Protein AF-0000000076922826 (afdb_homodimer)

Solvent-accessible surface area (backbone atoms only — not comparable to full-atom values): 32435 Å² total; per-residue (Å²): 128,81,78,44,51,52,16,35,28,26,40,30,37,18,19,19,60,53,72,66,39,48,39,47,76,64,34,70,78,73,65,57,42,79,83,70,33,48,30,34,13,20,9,26,31,30,70,44,67,15,84,69,44,77,89,66,54,72,67,40,41,32,34,36,24,58,39,46,47,47,76,72,70,47,75,37,32,72,66,38,28,35,70,62,32,95,56,40,20,39,23,32,60,22,62,42,96,88,65,47,70,27,58,15,35,73,37,63,56,50,71,38,40,49,79,39,50,33,72,47,63,89,89,56,57,49,69,42,49,5,41,35,45,42,41,39,26,26,46,48,35,50,37,58,77,67,60,59,74,38,63,72,39,30,32,33,32,31,31,82,39,48,40,22,52,44,45,45,45,50,34,49,74,35,40,30,46,30,30,40,36,28,81,54,72,85,50,42,62,50,40,38,72,70,55,57,33,74,40,73,41,41,66,75,37,62,71,58,47,58,74,38,46,49,60,23,44,30,31,43,34,44,39,49,62,75,72,79,45,49,75,60,54,49,19,31,22,76,62,11,40,33,38,33,55,34,63,33,54,74,42,54,36,54,39,62,60,25,17,73,32,32,18,33,46,30,21,23,41,60,47,16,54,59,58,40,41,50,47,48,51,48,28,58,76,66,69,57,66,64,60,65,43,81,40,44,58,90,45,44,68,59,50,46,52,27,53,79,66,68,58,61,71,40,29,46,23,28,37,31,58,84,45,66,127,127,83,79,43,51,52,18,33,30,28,41,31,36,17,19,18,61,52,72,67,40,47,39,46,74,65,34,70,77,73,64,56,44,81,80,71,32,48,30,35,14,21,11,26,31,30,70,45,66,16,84,68,44,77,92,62,54,74,64,38,40,32,32,34,24,58,40,47,48,49,74,73,72,48,75,37,33,74,68,37,29,35,73,64,33,94,58,40,20,38,24,32,61,23,62,42,96,87,66,46,70,28,57,16,38,72,40,60,56,50,71,36,41,49,79,41,50,32,73,46,59,88,89,56,56,48,70,43,49,5,43,35,46,41,40,38,24,26,47,48,36,49,37,59,74,67,61,58,73,38,64,72,41,30,32,34,33,30,30,82,40,48,41,21,51,43,45,44,45,53,35,50,72,35,39,29,47,29,31,39,35,30,80,54,73,84,51,43,61,49,40,39,72,70,55,58,32,74,41,74,40,39,66,75,38,64,68,59,47,60,74,38,46,49,61,21,46,31,31,42,34,44,39,51,61,75,72,78,45,49,76,58,54,49,20,32,23,76,61,12,40,35,37,33,54,32,63,33,55,74,41,55,35,53,40,62,62,25,17,71,32,32,19,32,46,29,20,22,42,58,48,17,57,59,57,40,43,51,48,47,49,48,28,55,75,65,68,57,67,66,61,65,43,82,38,44,58,90,47,44,69,60,50,47,52,26,53,76,67,68,58,62,72,42,29,45,24,28,37,31,57,84,45,65,128

pLDDT: mean 96.98, std 2.84, range [69.44, 98.94]

Radius of gyration: 28.39 Å; Cα contacts (8 Å, |Δi|>4): 1646; chains: 2; bounding box: 51×88×61 Å

Organism: Aegilops tauschii subsp. strangulata (NCBI:txid200361)

Foldseek 3Di:
DDAAQQKWKWFWFKFWDDLVCLCQVVVVVVQFDPPWADTFLTKGFTCDHHNNYDPDDGGFIKTAGQFFDAPCPDPCNVVLNRVPGPGTATQASGQDPVGDGHHHSLDGMDMGGVLRIATFDPPDDRLQRRLCRFLVQLLQVVCVVVVVLDAPAEEEEEDDAQNRLNNLQVCVLSNHQYEYEYQDPPCVCCSCVVSNHNYYDHLVDPVRLVVLFQPHQEYEYADQEDDADLSVLRSHHQCHEYEYSYHYPDHDYDVCSCPVRVYYYHYTGGGGSVSSNVSSVVCVVSVPGGDEDEDEPVCVVVVSVCVVVVNGPNIYMYRCVVHVD/DDAAQQKWKWFWFKFWDDLVCLCQVVVVVVQFDPPWADTFLTKGFTDDHHNNHDPDDGGFIKIAGQFQDAPCPDPCNVVLNRVPGPGTATQASGQDPVGDGHHHSSDGMDMGGVLRIATFDPPDDRLQRRLCRFLVQLLQVVCVVVVVLDAPAEEEEEDDAQNRLNNLQVCVLSNHQYEYEAQDPPCVCCSCVVSNHNYYDHLVPPVRLVVLFQPHQEYEYADQEDDADLSVLRSHHQCHEYEYSYHYPDHDYDVCSCPVRVYYYHYTGGGGSVSSNVSSVVCVVSVPGGDEDEDEPVCVVVVSVCVVVVNGPNIYMYRCVVHVD

InterPro domains:
  IPR002328 Alcohol dehydrogenase, zinc-type, conserved site [PS00059] (39-53)
  IPR011032 GroES-like superfamily [SSF50129] (3-153)
  IPR013149 Alcohol dehydrogenase-like, C-terminal [PF00107] (162-283)
  IPR013154 Alcohol dehydrogenase-like, N-terminal [PF08240] (6-122)
  IPR036291 NAD(P)-binding domain superfamily [SSF51735] (125-288)
  IPR047109 Cinnamyl alcohol dehydrogenase-like [PTHR42683] (3-323)
  IPR047109 Cinnamyl alcohol dehydrogenase-like [cd05283] (1-319)

Structure (mmCIF, N/CA/C/O backbone):
data_AF-0000000076922826-model_v1
#
loop_
_entity.id
_entity.type
_entity.pdbx_description
1 polymer 'cinnamyl-alcohol dehydrogenase'
#
loop_
_atom_site.group_PDB
_atom_site.id
_atom_site.type_symbol
_atom_site.label_atom_id
_atom_site.label_alt_id
_atom_site.label_comp_id
_atom_site.label_asym_id
_atom_site.label_entity_id
_atom_site.label_seq_id
_atom_site.pdbx_PDB_ins_code
_atom_site.Cartn_x
_atom_site.Cartn_y
_atom_site.Cartn_z
_atom_site.occupancy
_atom_site.B_iso_or_equiv
_atom_site.auth_seq_id
_atom_site.auth_comp_id
_atom_site.auth_asym_id
_atom_site.auth_atom_id
_atom_s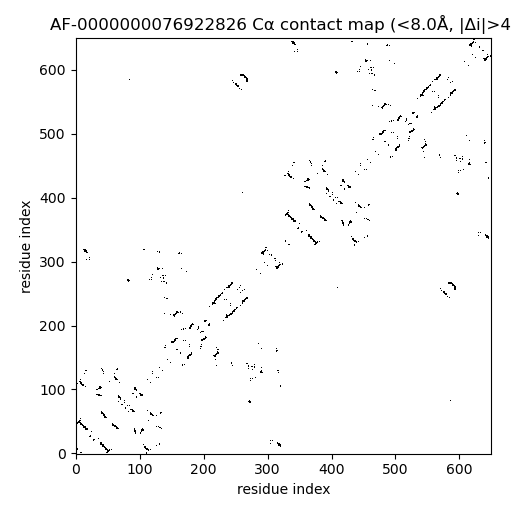ite.pdbx_PDB_model_num
ATOM 1 N N . ARG A 1 1 ? 16.875 34.156 14.578 1 84.62 1 ARG A N 1
ATOM 2 C CA . ARG A 1 1 ? 18.141 34.438 13.914 1 84.62 1 ARG A CA 1
ATOM 3 C C . ARG A 1 1 ? 17.969 35.469 12.82 1 84.62 1 ARG A C 1
ATOM 5 O O . ARG A 1 1 ? 16.844 35.719 12.375 1 84.62 1 ARG A O 1
ATOM 12 N N . THR A 1 2 ? 19.062 36 12.383 1 89.12 2 THR A N 1
ATOM 13 C CA . THR A 1 2 ? 19.031 36.906 11.258 1 89.12 2 THR A CA 1
ATOM 14 C C . THR A 1 2 ? 18.688 36.188 9.961 1 89.12 2 THR A C 1
ATOM 16 O O . THR A 1 2 ? 19.078 35.031 9.773 1 89.12 2 THR A O 1
ATOM 19 N N . VAL A 1 3 ? 18.031 36.844 9.188 1 94.25 3 VAL A N 1
ATOM 20 C CA . VAL A 1 3 ? 17.609 36.312 7.902 1 94.25 3 VAL A CA 1
ATOM 21 C C . VAL A 1 3 ? 18.828 36.125 6.988 1 94.25 3 VAL A C 1
ATOM 23 O O . VAL A 1 3 ? 19.547 37.094 6.727 1 94.25 3 VAL A O 1
ATOM 26 N N . ARG A 1 4 ? 19.062 34.938 6.5 1 95.06 4 ARG A N 1
ATOM 27 C CA . ARG A 1 4 ? 20.109 34.656 5.527 1 95.06 4 ARG A CA 1
ATOM 28 C C . ARG A 1 4 ? 19.609 34.906 4.105 1 95.06 4 ARG A C 1
ATOM 30 O O . ARG A 1 4 ? 18.438 35.219 3.891 1 95.06 4 ARG A O 1
ATOM 37 N N . HIS A 1 5 ? 20.5 34.781 3.129 1 96 5 HIS A N 1
ATOM 38 C CA . HIS A 1 5 ? 20.234 35.156 1.749 1 96 5 HIS A CA 1
ATOM 39 C C . HIS A 1 5 ? 19.125 34.312 1.146 1 96 5 HIS A C 1
ATOM 41 O O . HIS A 1 5 ? 18.453 34.719 0.2 1 96 5 HIS A O 1
ATOM 47 N N . ASP A 1 6 ? 18.844 33.156 1.722 1 97.31 6 ASP A N 1
ATOM 48 C CA . ASP A 1 6 ? 17.859 32.219 1.177 1 97.31 6 ASP A CA 1
ATOM 49 C C . ASP A 1 6 ? 16.734 31.969 2.182 1 97.31 6 ASP A C 1
ATOM 51 O O . ASP A 1 6 ? 16.047 30.953 2.096 1 97.31 6 ASP A O 1
ATOM 55 N N . ASP A 1 7 ? 16.531 32.875 3.137 1 97.94 7 ASP A N 1
ATOM 56 C CA . ASP A 1 7 ? 15.547 32.719 4.203 1 97.94 7 ASP A CA 1
ATOM 57 C C . ASP A 1 7 ? 14.328 33.594 3.963 1 97.94 7 ASP A C 1
ATOM 59 O O . ASP A 1 7 ? 14.398 34.562 3.189 1 97.94 7 ASP A O 1
ATOM 63 N N . VAL A 1 8 ? 13.289 33.25 4.605 1 98.38 8 VAL A N 1
ATOM 64 C CA . VAL A 1 8 ? 12.055 34.031 4.734 1 98.38 8 VAL A CA 1
ATOM 65 C C . VAL A 1 8 ? 11.703 34.188 6.211 1 98.38 8 VAL A C 1
ATOM 67 O O . VAL A 1 8 ? 11.719 33.219 6.973 1 98.38 8 VAL A O 1
ATOM 70 N N . SER A 1 9 ? 11.461 35.344 6.582 1 98.12 9 SER A N 1
ATOM 71 C CA . SER A 1 9 ? 10.969 35.656 7.922 1 98.12 9 SER A CA 1
ATOM 72 C C . SER A 1 9 ? 9.469 35.938 7.906 1 98.12 9 SER A C 1
ATOM 74 O O . SER A 1 9 ? 8.992 36.688 7.055 1 98.12 9 SER A O 1
ATOM 76 N N . LEU A 1 10 ? 8.836 35.344 8.805 1 96.69 10 LEU A N 1
ATOM 77 C CA . LEU A 1 10 ? 7.406 35.656 8.844 1 96.69 10 LEU A CA 1
ATOM 78 C C . LEU A 1 10 ? 6.945 35.906 10.281 1 96.69 10 LEU A C 1
ATOM 80 O O . LEU A 1 10 ? 7.48 35.312 11.219 1 96.69 10 LEU A O 1
ATOM 84 N N . ARG A 1 11 ? 6.016 36.844 10.352 1 98.25 11 ARG A N 1
ATOM 85 C CA . ARG A 1 11 ? 5.203 37.031 11.547 1 98.25 11 ARG A CA 1
ATOM 86 C C . ARG A 1 11 ? 4.105 35.969 11.633 1 98.25 11 ARG A C 1
ATOM 88 O O . ARG A 1 11 ? 3.285 35.844 10.719 1 98.25 11 ARG A O 1
ATOM 95 N N . ILE A 1 12 ? 4.16 35.281 12.719 1 98.62 12 ILE A N 1
ATOM 96 C CA . ILE A 1 12 ? 3.195 34.188 12.875 1 98.62 12 ILE A CA 1
ATOM 97 C C . ILE A 1 12 ? 1.843 34.781 13.297 1 98.62 12 ILE A C 1
ATOM 99 O O . ILE A 1 12 ? 1.756 35.531 14.266 1 98.62 12 ILE A O 1
ATOM 103 N N . THR A 1 13 ? 0.831 34.406 12.539 1 98.56 13 THR A N 1
ATOM 104 C CA . THR A 1 13 ? -0.506 34.875 12.891 1 98.56 13 THR A CA 1
ATOM 105 C C . THR A 1 13 ? -1.313 33.781 13.547 1 98.56 13 THR A C 1
ATOM 107 O O . THR A 1 13 ? -2.117 34.031 14.445 1 98.56 13 THR A O 1
ATOM 110 N N . HIS A 1 14 ? -1.116 32.562 13.086 1 98.81 14 HIS A N 1
ATOM 111 C CA . HIS A 1 14 ? -1.854 31.438 13.602 1 98.81 14 HIS A CA 1
ATOM 112 C C . HIS A 1 14 ? -0.97 30.188 13.672 1 98.81 14 HIS A C 1
ATOM 114 O O . HIS A 1 14 ? -0.029 30.047 12.883 1 98.81 14 HIS A O 1
ATOM 120 N N . CYS A 1 15 ? -1.244 29.281 14.539 1 98.75 15 CYS A N 1
ATOM 121 C CA . CYS A 1 15 ? -0.552 28 14.664 1 98.75 15 CYS A CA 1
ATOM 122 C C . CYS A 1 15 ? -1.514 26.891 15.094 1 98.75 15 CYS A C 1
ATOM 124 O O . CYS A 1 15 ? -2.195 27.031 16.109 1 98.75 15 CYS A O 1
ATOM 126 N N . GLY A 1 16 ? -1.6 25.891 14.305 1 98.5 16 GLY A N 1
ATOM 127 C CA . GLY A 1 16 ? -2.412 24.75 14.703 1 98.5 16 GLY A CA 1
ATOM 128 C C . GLY A 1 16 ? -1.841 23.984 15.883 1 98.5 16 GLY A C 1
ATOM 129 O O . GLY A 1 16 ? -0.669 24.156 16.219 1 98.5 16 GLY A O 1
ATOM 130 N N . VAL A 1 17 ? -2.662 23.219 16.516 1 98.44 17 VAL A N 1
ATOM 131 C CA . VAL A 1 17 ? -2.273 22.375 17.641 1 98.44 17 VAL A CA 1
ATOM 132 C C . VAL A 1 17 ? -2.4 20.891 17.25 1 98.44 17 VAL A C 1
ATOM 134 O O . VAL A 1 17 ? -3.477 20.453 16.844 1 98.44 17 VAL A O 1
ATOM 137 N N . CYS A 1 18 ? -1.329 20.203 17.297 1 96.12 18 CYS A N 1
ATOM 138 C CA . CYS A 1 18 ? -1.257 18.797 16.953 1 96.12 18 CYS A CA 1
ATOM 139 C C . CYS A 1 18 ? -0.919 17.938 18.172 1 96.12 18 CYS A C 1
ATOM 141 O O . CYS A 1 18 ? -0.344 18.438 19.141 1 96.12 18 CYS A O 1
ATOM 143 N N . TYR A 1 19 ? -1.323 16.688 18.141 1 95.06 19 TYR A N 1
ATOM 144 C CA . TYR A 1 19 ? -0.998 15.789 19.25 1 95.06 19 TYR A CA 1
ATOM 145 C C . TYR A 1 19 ? 0.51 15.703 19.453 1 95.06 19 TYR A C 1
ATOM 147 O O . TYR A 1 19 ? 0.978 15.438 20.562 1 95.06 19 TYR A O 1
ATOM 155 N N . ALA A 1 20 ? 1.281 15.945 18.453 1 95.75 20 ALA A N 1
ATOM 156 C CA . ALA A 1 20 ? 2.73 16.047 18.594 1 95.75 20 ALA A CA 1
ATOM 157 C C . ALA A 1 20 ? 3.105 17.094 19.641 1 95.75 20 ALA A C 1
ATOM 159 O O . ALA A 1 20 ? 4.09 16.938 20.359 1 95.75 20 ALA A O 1
ATOM 160 N N . ASP A 1 21 ? 2.371 18.141 19.734 1 97.56 21 ASP A N 1
ATOM 161 C CA . ASP A 1 21 ? 2.615 19.156 20.766 1 97.56 21 ASP A CA 1
ATOM 162 C C . ASP A 1 21 ? 2.453 18.562 22.156 1 97.56 21 ASP A C 1
ATOM 164 O O . ASP A 1 21 ? 3.229 18.875 23.062 1 97.56 21 ASP A O 1
ATOM 168 N N . VAL A 1 22 ? 1.442 17.766 22.312 1 96.69 22 VAL A N 1
ATOM 169 C CA . VAL A 1 22 ? 1.234 17.109 23.594 1 96.69 22 VAL A CA 1
ATOM 170 C C . VAL A 1 22 ? 2.43 16.203 23.906 1 96.69 22 VAL A C 1
ATOM 172 O O . VAL A 1 22 ? 2.982 16.266 25.016 1 96.69 22 VAL A O 1
ATOM 175 N N . ILE A 1 23 ? 2.857 15.438 22.938 1 96.56 23 ILE A N 1
ATOM 176 C CA . ILE A 1 23 ? 3.918 14.453 23.109 1 96.56 23 ILE A CA 1
ATOM 177 C C . ILE A 1 23 ? 5.184 15.133 23.625 1 96.56 23 ILE A C 1
ATOM 179 O O . ILE A 1 23 ? 5.77 14.695 24.625 1 96.56 23 ILE A O 1
ATOM 183 N N . TRP A 1 24 ? 5.555 16.234 23.031 1 97.44 24 TRP A N 1
ATOM 184 C CA . TRP A 1 24 ? 6.863 16.797 23.359 1 97.44 24 TRP A CA 1
ATOM 185 C C . TRP A 1 24 ? 6.75 17.797 24.5 1 97.44 24 TRP A C 1
ATOM 187 O O . TRP A 1 24 ? 7.672 17.953 25.312 1 97.44 24 TRP A O 1
ATOM 197 N N . THR A 1 25 ? 5.578 18.484 24.594 1 97.12 25 THR A N 1
ATOM 198 C CA . THR A 1 25 ? 5.379 19.359 25.734 1 97.12 25 THR A CA 1
ATOM 199 C C . THR A 1 25 ? 5.41 18.562 27.031 1 97.12 25 THR A C 1
ATOM 201 O O . THR A 1 25 ? 5.965 19.016 28.047 1 97.12 25 THR A O 1
ATOM 204 N N . LYS A 1 26 ? 4.898 17.375 26.969 1 95.94 26 LYS A N 1
ATOM 205 C CA . LYS A 1 26 ? 4.832 16.531 28.156 1 95.94 26 LYS A CA 1
ATOM 206 C C . LYS A 1 26 ? 5.973 15.523 28.188 1 95.94 26 LYS A C 1
ATOM 208 O O . LYS A 1 26 ? 5.996 14.625 29.031 1 95.94 26 LYS A O 1
ATOM 213 N N . ASN A 1 27 ? 6.879 15.602 27.281 1 96.81 27 ASN A N 1
ATOM 214 C CA . ASN A 1 27 ? 8.07 14.758 27.156 1 96.81 27 ASN A CA 1
ATOM 215 C C . ASN A 1 27 ? 7.715 13.273 27.234 1 96.81 27 ASN A C 1
ATOM 217 O O . ASN A 1 27 ? 8.328 12.523 28 1 96.81 27 ASN A O 1
ATOM 221 N N . ARG A 1 28 ? 6.699 12.977 26.516 1 93.31 28 ARG A N 1
ATOM 222 C CA . ARG A 1 28 ? 6.184 11.609 26.578 1 93.31 28 ARG A CA 1
ATOM 223 C C . ARG A 1 28 ? 7.195 10.617 26.031 1 93.31 28 ARG A C 1
ATOM 225 O O . ARG A 1 28 ? 7.211 9.445 26.422 1 93.31 28 ARG A O 1
ATOM 232 N N . HIS A 1 29 ? 8.086 11.07 25.188 1 93.56 29 HIS A N 1
ATOM 233 C CA . HIS A 1 29 ? 9.102 10.203 24.594 1 93.56 29 HIS A CA 1
ATOM 234 C C . HIS A 1 29 ? 10.438 10.344 25.312 1 93.56 29 HIS A C 1
ATOM 236 O O . HIS A 1 29 ? 11.414 9.68 24.969 1 93.56 29 HIS A O 1
ATOM 242 N N . ASN A 1 30 ? 10.492 11.18 26.234 1 95.69 30 ASN A N 1
ATOM 243 C CA . ASN A 1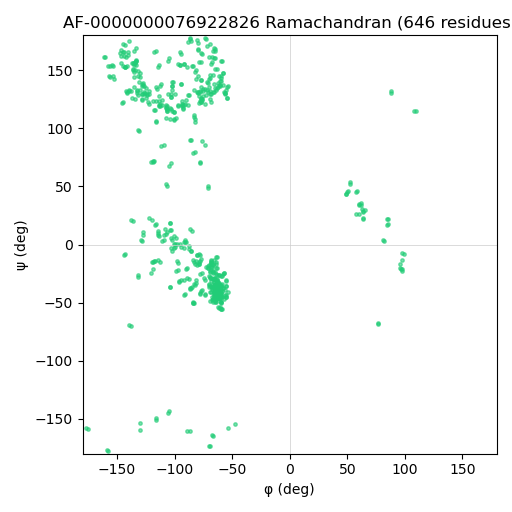 30 ? 11.711 11.461 27 1 95.69 30 ASN A CA 1
ATOM 244 C C . ASN A 1 30 ? 12.82 12 26.094 1 95.69 30 ASN A C 1
ATOM 246 O O . ASN A 1 30 ? 13.992 11.68 26.297 1 95.69 30 ASN A O 1
ATOM 250 N N . ASP A 1 31 ? 12.414 12.781 25.062 1 96.38 31 ASP A N 1
ATOM 251 C CA . ASP A 1 31 ? 13.414 13.312 24.141 1 96.38 31 ASP A CA 1
ATOM 252 C C . ASP A 1 31 ? 13.141 14.781 23.828 1 96.38 31 ASP A C 1
ATOM 254 O O . ASP A 1 31 ? 13.594 15.297 22.797 1 96.38 31 ASP A O 1
ATOM 258 N N . SER A 1 32 ? 12.406 15.383 24.672 1 96.38 32 SER A N 1
ATOM 259 C CA . SER A 1 32 ? 12.172 16.812 24.469 1 96.38 32 SER A CA 1
ATOM 260 C C . SER A 1 32 ? 13.461 17.609 24.594 1 96.38 32 SER A C 1
ATOM 262 O O . SER A 1 32 ? 14.258 17.375 25.516 1 96.38 32 SER A O 1
ATOM 264 N N . VAL A 1 33 ? 13.695 18.453 23.719 1 95.94 33 VAL A N 1
ATOM 265 C CA . VAL A 1 33 ? 14.867 19.312 23.688 1 95.94 33 VAL A CA 1
ATOM 266 C C . VAL A 1 33 ? 14.5 20.703 24.219 1 95.94 33 VAL A C 1
ATOM 268 O O . VAL A 1 33 ? 13.75 21.438 23.594 1 95.94 33 VAL A O 1
ATOM 271 N N . TYR A 1 34 ? 15.102 21.016 25.344 1 92.88 34 TYR A N 1
ATOM 272 C CA . TYR A 1 34 ? 14.758 22.266 26 1 92.88 34 TYR A CA 1
ATOM 273 C C . TYR A 1 34 ? 15.734 23.375 25.609 1 92.88 34 TYR A C 1
ATOM 275 O O . TYR A 1 34 ? 16.922 23.109 25.391 1 92.88 34 TYR A O 1
ATOM 283 N N . PRO A 1 35 ? 15.281 24.688 25.688 1 93.88 35 PRO A N 1
ATOM 284 C CA . PRO A 1 35 ? 13.898 25.141 25.859 1 93.88 35 PRO A CA 1
ATOM 285 C C . PRO A 1 35 ? 12.992 24.719 24.703 1 93.88 35 PRO A C 1
ATOM 287 O O . PRO A 1 35 ? 13.406 24.734 23.547 1 93.88 35 PRO A O 1
ATOM 290 N N . LEU A 1 36 ? 11.844 24.328 25.047 1 96.94 36 LEU A N 1
ATOM 291 C CA . LEU A 1 36 ? 10.914 23.781 24.078 1 96.94 36 LEU A CA 1
ATOM 292 C C . LEU A 1 36 ? 9.781 24.766 23.797 1 96.94 36 LEU A C 1
ATOM 294 O O . LEU A 1 36 ? 9.102 25.219 24.719 1 96.94 36 LEU A O 1
ATOM 298 N N . VAL A 1 37 ? 9.625 25.188 22.547 1 97.5 37 VAL A N 1
ATOM 299 C CA . VAL A 1 37 ? 8.5 25.969 22.047 1 97.5 37 VAL A CA 1
ATOM 300 C C . VAL A 1 37 ? 7.738 25.156 21 1 97.5 37 VAL A C 1
ATOM 302 O O . VAL A 1 37 ? 8.203 25.016 19.859 1 97.5 37 VAL A O 1
ATOM 305 N N . PRO A 1 38 ? 6.605 24.625 21.281 1 97.88 38 PRO A N 1
ATOM 306 C CA . PRO A 1 38 ? 5.883 23.734 20.375 1 97.88 38 PRO A CA 1
ATOM 307 C C . PRO A 1 38 ? 5.273 24.453 19.188 1 97.88 38 PRO A C 1
ATOM 309 O O . PRO A 1 38 ? 5.328 25.688 19.109 1 97.88 38 PRO A O 1
ATOM 312 N N . GLY A 1 39 ? 4.684 23.656 18.328 1 98.44 39 GLY A N 1
ATOM 313 C CA . GLY A 1 39 ? 3.922 24.172 17.203 1 98.44 39 GLY A CA 1
ATOM 314 C C . GLY A 1 39 ? 4.602 23.938 15.867 1 98.44 39 GLY A C 1
ATOM 315 O O . GLY A 1 39 ? 5.68 24.484 15.617 1 98.44 39 GLY A O 1
ATOM 316 N N . HIS A 1 40 ? 3.994 23.141 15.031 1 98.69 40 HIS A N 1
ATOM 317 C CA . HIS A 1 40 ? 4.582 22.906 13.711 1 98.69 40 HIS A CA 1
ATOM 318 C C . HIS A 1 40 ? 3.568 23.156 12.602 1 98.69 40 HIS A C 1
ATOM 320 O O . HIS A 1 40 ? 3.797 22.781 11.453 1 98.69 40 HIS A O 1
ATOM 326 N N . GLU A 1 41 ? 2.406 23.688 12.906 1 98.81 41 GLU A N 1
ATOM 327 C CA . GLU A 1 41 ? 1.376 24.125 11.969 1 98.81 41 GLU A CA 1
ATOM 328 C C . GLU A 1 41 ? 1.276 25.641 11.938 1 98.81 41 GLU A C 1
ATOM 330 O O . GLU A 1 41 ? 0.402 26.234 12.578 1 98.81 41 GLU A O 1
ATOM 335 N N . ILE A 1 42 ? 2.09 26.25 11.148 1 98.81 42 ILE A N 1
ATOM 336 C CA . ILE A 1 42 ? 2.285 27.703 11.266 1 98.81 42 ILE A CA 1
ATOM 337 C C . ILE A 1 42 ? 1.724 28.391 10.023 1 98.81 42 ILE A C 1
ATOM 339 O O . ILE A 1 42 ? 1.914 27.922 8.898 1 98.81 42 ILE A O 1
ATOM 343 N N . ALA A 1 43 ? 1.024 29.453 10.195 1 98.88 43 ALA A N 1
ATOM 344 C CA . ALA A 1 43 ? 0.628 30.391 9.148 1 98.88 43 ALA A CA 1
ATOM 345 C C . ALA A 1 43 ? 0.961 31.828 9.555 1 98.88 43 ALA A C 1
ATOM 347 O O . ALA A 1 43 ? 0.915 32.188 10.734 1 98.88 43 ALA A O 1
ATOM 348 N N . GLY A 1 44 ? 1.277 32.594 8.57 1 98.62 44 GLY A N 1
ATOM 349 C CA . GLY A 1 44 ? 1.629 33.969 8.883 1 98.62 44 GLY A CA 1
ATOM 350 C C . GLY A 1 44 ? 1.863 34.812 7.645 1 98.62 44 GLY A C 1
ATOM 351 O O . GLY A 1 44 ? 1.366 34.5 6.562 1 98.62 44 GLY A O 1
ATOM 352 N N . VAL A 1 45 ? 2.582 35.844 7.957 1 98.44 45 VAL A N 1
ATOM 353 C CA . VAL A 1 45 ? 2.811 36.875 6.93 1 98.44 45 VAL A CA 1
ATOM 354 C C . VAL A 1 45 ? 4.305 37.156 6.816 1 98.44 45 VAL A C 1
ATOM 356 O O . VAL A 1 45 ? 4.984 37.344 7.828 1 98.44 45 VAL A O 1
ATOM 359 N N . VAL A 1 46 ? 4.746 37.25 5.586 1 98.75 46 VAL A N 1
ATOM 360 C CA . VAL A 1 46 ? 6.164 37.5 5.344 1 98.75 46 VAL A CA 1
ATOM 361 C C . VAL A 1 46 ? 6.523 38.938 5.77 1 98.75 46 VAL A C 1
ATOM 363 O O . VAL A 1 46 ? 5.832 39.875 5.406 1 98.75 46 VAL A O 1
ATOM 366 N N . THR A 1 47 ? 7.629 39.031 6.449 1 98.38 47 THR A N 1
ATOM 367 C CA . THR A 1 47 ? 8.062 40.344 6.906 1 98.38 47 THR A CA 1
ATOM 368 C C . THR A 1 47 ? 9.438 40.688 6.34 1 98.38 47 THR A C 1
ATOM 370 O O . THR A 1 47 ? 9.82 41.875 6.301 1 98.38 47 THR A O 1
ATOM 373 N N . GLU A 1 48 ? 10.18 39.688 6.012 1 98.38 48 GLU A N 1
ATOM 374 C CA . GLU A 1 48 ? 11.5 39.906 5.426 1 98.38 48 GLU A CA 1
ATOM 375 C C . GLU A 1 48 ? 11.898 38.719 4.551 1 98.38 48 GLU A C 1
ATOM 377 O O . GLU A 1 48 ? 11.555 37.562 4.855 1 98.38 48 GLU A O 1
ATOM 382 N N . VAL A 1 49 ? 12.602 39.031 3.49 1 98.06 49 VAL A N 1
ATOM 383 C CA . VAL A 1 49 ? 13.094 37.969 2.621 1 98.06 49 VAL A CA 1
ATOM 384 C C . VAL A 1 49 ? 14.578 38.156 2.35 1 98.06 49 VAL A C 1
ATOM 386 O O . VAL A 1 49 ? 15.055 39.312 2.232 1 98.06 49 VAL A O 1
ATOM 389 N N . GLY A 1 50 ? 15.242 37.062 2.27 1 97.44 50 GLY A N 1
ATOM 390 C CA . GLY A 1 50 ? 16.656 37.094 1.91 1 97.44 50 GLY A CA 1
ATOM 391 C C . GLY A 1 50 ? 16.891 37.594 0.494 1 97.44 50 GLY A C 1
ATOM 392 O O . GLY A 1 50 ? 15.977 37.562 -0.341 1 97.44 50 GLY A O 1
ATOM 393 N N . SER A 1 51 ? 18.125 37.906 0.218 1 97.06 51 SER A N 1
ATOM 394 C CA . SER A 1 51 ? 18.484 38.594 -1.028 1 97.06 51 SER A CA 1
ATOM 395 C C . SER A 1 51 ? 18.328 37.656 -2.223 1 97.06 51 SER A C 1
ATOM 397 O O . SER A 1 51 ? 18.109 38.094 -3.346 1 97.06 51 SER A O 1
ATOM 399 N N . ASP A 1 52 ? 18.328 36.344 -1.963 1 97.62 52 ASP A N 1
ATOM 400 C CA . ASP A 1 52 ? 18.312 35.406 -3.076 1 97.62 52 ASP A CA 1
ATOM 401 C C . ASP A 1 52 ? 16.906 34.844 -3.27 1 97.62 52 ASP A C 1
ATOM 403 O O . ASP A 1 52 ? 16.672 34.062 -4.207 1 97.62 52 ASP A O 1
ATOM 407 N N . VAL A 1 53 ? 16.062 35.219 -2.363 1 97.56 53 VAL A N 1
ATOM 408 C CA . VAL A 1 53 ? 14.711 34.688 -2.396 1 97.56 53 VAL A CA 1
ATOM 409 C C . VAL A 1 53 ? 13.898 35.406 -3.475 1 97.56 53 VAL A C 1
ATOM 411 O O . VAL A 1 53 ? 13.82 36.625 -3.486 1 97.56 53 VAL A O 1
ATOM 414 N N . LYS A 1 54 ? 13.32 34.688 -4.422 1 92.19 54 LYS A N 1
ATOM 415 C CA . LYS A 1 54 ? 12.562 35.312 -5.5 1 92.19 54 LYS A CA 1
ATOM 416 C C . LYS A 1 54 ? 11.086 34.938 -5.426 1 92.19 54 LYS A C 1
ATOM 418 O O . LYS A 1 54 ? 10.227 35.625 -5.973 1 92.19 54 LYS A O 1
ATOM 423 N N . GLY A 1 55 ? 10.711 34.031 -4.715 1 95.44 55 GLY A N 1
ATOM 424 C CA . GLY A 1 55 ? 9.352 33.531 -4.758 1 95.44 55 GLY A CA 1
ATOM 425 C C . GLY A 1 55 ? 8.461 34.094 -3.682 1 95.44 55 GLY A C 1
ATOM 426 O O . GLY A 1 55 ? 7.258 33.812 -3.635 1 95.44 55 GLY A O 1
ATOM 427 N N . PHE A 1 56 ? 9.008 34.969 -2.834 1 98.25 56 PHE A N 1
ATOM 428 C CA . PHE A 1 56 ? 8.266 35.562 -1.725 1 98.25 56 PHE A CA 1
ATOM 429 C C . PHE A 1 56 ? 8.508 37.062 -1.653 1 98.25 56 PHE A C 1
ATOM 431 O O . PHE A 1 56 ? 9.57 37.531 -2.053 1 98.25 56 PHE A O 1
ATOM 438 N N . LYS A 1 57 ? 7.531 37.75 -1.18 1 97.5 57 LYS A N 1
ATOM 439 C CA . LYS A 1 57 ? 7.668 39.188 -0.897 1 97.5 57 LYS A CA 1
ATOM 440 C C . LYS A 1 57 ? 6.945 39.562 0.393 1 97.5 57 LYS A C 1
ATOM 442 O O . LYS A 1 57 ? 6.117 38.781 0.895 1 97.5 57 LYS A O 1
ATOM 447 N N . LEU A 1 58 ? 7.266 40.656 0.792 1 97.62 58 LEU A N 1
ATOM 448 C CA . LEU A 1 58 ? 6.633 41.188 1.997 1 97.62 58 LEU A CA 1
ATOM 449 C C . LEU A 1 58 ? 5.113 41.188 1.854 1 97.62 58 LEU A C 1
ATOM 451 O O . LEU A 1 58 ? 4.586 41.594 0.81 1 97.62 58 LEU A O 1
ATOM 455 N N . GLY A 1 59 ? 4.5 40.688 2.906 1 98.12 59 GLY A N 1
ATOM 456 C CA . GLY A 1 59 ? 3.047 40.719 2.916 1 98.12 59 GLY A CA 1
ATOM 457 C C . GLY A 1 59 ? 2.426 39.406 2.43 1 98.12 59 GLY A C 1
ATOM 458 O O . GLY A 1 59 ? 1.234 39.188 2.639 1 98.12 59 GLY A O 1
ATOM 459 N N . ASP A 1 60 ? 3.207 38.656 1.802 1 98.5 60 ASP A N 1
ATOM 460 C CA . ASP A 1 60 ? 2.693 37.375 1.353 1 98.5 60 ASP A CA 1
ATOM 461 C C . ASP A 1 60 ? 2.172 36.531 2.527 1 98.5 60 ASP A C 1
ATOM 463 O O . ASP A 1 60 ? 2.785 36.531 3.598 1 98.5 60 ASP A O 1
ATOM 467 N N . HIS A 1 61 ? 1.021 35.875 2.357 1 98.81 61 HIS A N 1
ATOM 468 C CA . HIS A 1 61 ? 0.547 34.875 3.293 1 98.81 61 HIS A CA 1
ATOM 469 C C . HIS A 1 61 ? 1.25 33.531 3.066 1 98.81 61 HIS A C 1
ATOM 471 O O . HIS A 1 61 ? 1.339 33.062 1.932 1 98.81 61 HIS A O 1
ATOM 477 N N . VAL A 1 62 ? 1.771 32.938 4.113 1 98.81 62 VAL A N 1
ATOM 478 C CA . VAL A 1 62 ? 2.572 31.734 3.957 1 98.81 62 VAL A CA 1
ATOM 479 C C . VAL A 1 62 ? 2.32 30.797 5.129 1 98.81 62 VAL A C 1
ATOM 481 O O . VAL A 1 62 ? 1.714 31.188 6.129 1 98.81 62 VAL A O 1
ATOM 484 N N . ALA A 1 63 ? 2.746 29.609 4.957 1 98.88 63 ALA A N 1
ATOM 485 C CA . ALA A 1 63 ? 2.68 28.594 6.004 1 98.88 63 ALA A CA 1
ATOM 486 C C . ALA A 1 63 ? 4.004 27.844 6.129 1 98.88 63 ALA A C 1
ATOM 488 O O . ALA A 1 63 ? 4.805 27.828 5.191 1 98.88 63 ALA A O 1
ATOM 489 N N . VAL A 1 64 ? 4.293 27.312 7.242 1 98.81 64 VAL A N 1
ATOM 490 C CA . VAL A 1 64 ? 5.449 26.484 7.562 1 98.81 64 VAL A CA 1
ATOM 491 C C . VAL A 1 64 ? 4.992 25.203 8.273 1 98.81 64 VAL A C 1
ATOM 493 O O . VAL A 1 64 ? 4.211 25.266 9.227 1 98.81 64 VAL A O 1
ATOM 496 N N . GLY A 1 65 ? 5.504 24.094 7.824 1 98.56 65 GLY A N 1
ATOM 497 C CA . GLY A 1 65 ? 4.977 22.812 8.266 1 98.56 65 GLY A CA 1
ATOM 498 C C . GLY A 1 65 ? 5.875 22.109 9.258 1 98.56 65 GLY A C 1
ATOM 499 O O . GLY A 1 65 ? 6.469 22.734 10.133 1 98.56 65 GLY A O 1
ATOM 500 N N . THR A 1 66 ? 5.988 20.828 9.203 1 98.06 66 THR A N 1
ATOM 501 C CA . THR A 1 66 ? 6.477 19.922 10.25 1 98.06 66 THR A CA 1
ATOM 502 C C . THR A 1 66 ? 8 19.906 10.281 1 98.06 66 THR A C 1
ATOM 504 O O . THR A 1 66 ? 8.602 19.453 11.25 1 98.06 66 THR A O 1
ATOM 507 N N . TYR A 1 67 ? 8.656 20.375 9.195 1 98.44 67 TYR A N 1
ATOM 508 C CA . TYR A 1 67 ? 10.117 20.438 9.141 1 98.44 67 TYR A CA 1
ATOM 509 C C . TYR A 1 67 ? 10.578 21.703 8.43 1 98.44 67 TYR A C 1
ATOM 511 O O . TYR A 1 67 ? 9.867 22.25 7.578 1 98.44 67 TYR A O 1
ATOM 519 N N . VAL A 1 68 ? 11.797 22.141 8.781 1 98.38 68 VAL A N 1
ATOM 520 C CA . VAL A 1 68 ? 12.227 23.453 8.312 1 98.38 68 VAL A CA 1
ATOM 521 C C . VAL A 1 68 ? 13.602 23.344 7.664 1 98.38 68 VAL A C 1
ATOM 523 O O . VAL A 1 68 ? 14.211 24.359 7.305 1 98.38 68 VAL A O 1
ATOM 526 N N . ASN A 1 69 ? 14.109 22.141 7.562 1 98.12 69 ASN A N 1
ATOM 527 C CA . ASN A 1 69 ? 15.398 21.922 6.918 1 98.12 69 ASN A CA 1
ATOM 528 C C . ASN A 1 69 ? 15.578 20.453 6.512 1 98.12 69 ASN A C 1
ATOM 530 O O . ASN A 1 69 ? 14.836 19.594 6.961 1 98.12 69 ASN A O 1
ATOM 534 N N . SER A 1 70 ? 16.469 20.203 5.637 1 98.12 70 SER A N 1
ATOM 535 C CA . SER A 1 70 ? 16.953 18.906 5.176 1 98.12 70 SER A CA 1
ATOM 536 C C . SER A 1 70 ? 18.328 19.016 4.551 1 98.12 70 SER A C 1
ATOM 538 O O . SER A 1 70 ? 18.906 20.109 4.492 1 98.12 70 SER A O 1
ATOM 540 N N . CYS A 1 71 ? 18.938 17.953 4.027 1 97.69 71 CYS A N 1
ATOM 541 C CA . CYS A 1 71 ? 20.266 18.047 3.432 1 97.69 71 CYS A CA 1
ATOM 542 C C . CYS A 1 71 ? 20.188 18.703 2.055 1 97.69 71 CYS A C 1
ATOM 544 O O . CYS A 1 71 ? 21.188 19.234 1.564 1 97.69 71 CYS A O 1
ATOM 546 N N . ARG A 1 72 ? 19.016 18.625 1.41 1 97.69 72 ARG A N 1
ATOM 547 C CA . ARG A 1 72 ? 18.688 19.219 0.118 1 97.69 72 ARG A CA 1
ATOM 548 C C . ARG A 1 72 ? 19.641 18.719 -0.967 1 97.69 72 ARG A C 1
ATOM 550 O O . ARG A 1 72 ? 19.859 19.406 -1.968 1 97.69 72 ARG A O 1
ATOM 557 N N . ASP A 1 73 ? 20.234 17.469 -0.765 1 97.19 73 ASP A N 1
ATOM 558 C CA . ASP A 1 73 ? 21.203 16.969 -1.728 1 97.19 73 ASP A CA 1
ATOM 559 C C . ASP A 1 73 ? 21.078 15.469 -1.918 1 97.19 73 ASP A C 1
ATOM 561 O O . ASP A 1 73 ? 21.672 14.891 -2.826 1 97.19 73 ASP A O 1
ATOM 565 N N . CYS A 1 74 ? 20.266 14.883 -1.094 1 97.06 74 CYS A N 1
ATOM 566 C CA . CYS A 1 74 ? 20.078 13.438 -1.224 1 97.06 74 CYS A CA 1
ATOM 567 C C . CYS A 1 74 ? 18.984 13.117 -2.232 1 97.06 74 CYS A C 1
ATOM 569 O O . CYS A 1 74 ? 18.328 14.023 -2.754 1 97.06 74 CYS A O 1
ATOM 571 N N . ASP A 1 75 ? 18.734 11.805 -2.518 1 96.12 75 ASP A N 1
ATOM 572 C CA . ASP A 1 75 ? 17.75 11.367 -3.492 1 96.12 75 ASP A CA 1
ATOM 573 C C . ASP A 1 75 ? 16.344 11.82 -3.094 1 96.12 75 ASP A C 1
ATOM 575 O O . ASP A 1 75 ? 15.562 12.25 -3.943 1 96.12 75 ASP A O 1
ATOM 579 N N . ASN A 1 76 ? 16.031 11.781 -1.853 1 97.5 76 ASN A N 1
ATOM 580 C CA . ASN A 1 76 ? 14.719 12.203 -1.377 1 97.5 76 ASN A CA 1
ATOM 581 C C . ASN A 1 76 ? 14.516 13.703 -1.569 1 97.5 76 ASN A C 1
ATOM 583 O O . ASN A 1 76 ? 13.484 14.133 -2.1 1 97.5 76 ASN A O 1
ATOM 587 N N . CYS A 1 77 ? 15.445 14.508 -1.216 1 98.12 77 CYS A N 1
ATOM 588 C CA . CYS A 1 77 ? 15.328 15.953 -1.346 1 98.12 77 CYS A CA 1
ATOM 589 C C . CYS A 1 77 ? 15.234 16.359 -2.811 1 98.12 77 CYS A C 1
ATOM 591 O O . CYS A 1 77 ? 14.453 17.25 -3.158 1 98.12 77 CYS A O 1
ATOM 593 N N . ASN A 1 78 ? 16.047 15.648 -3.604 1 97.88 78 ASN A N 1
ATOM 594 C CA . ASN A 1 78 ? 16.031 15.969 -5.027 1 97.88 78 ASN A CA 1
ATOM 595 C C . ASN A 1 78 ? 14.711 15.57 -5.68 1 97.88 78 ASN A C 1
ATOM 597 O O . ASN A 1 78 ? 14.367 16.062 -6.754 1 97.88 78 ASN A O 1
ATOM 601 N N . SER A 1 79 ? 13.961 14.719 -5.016 1 97.12 79 SER A N 1
ATOM 602 C CA . SER A 1 79 ? 12.656 14.289 -5.508 1 97.12 79 SER A CA 1
ATOM 603 C C . SER A 1 79 ? 11.523 14.984 -4.75 1 97.12 79 SER A C 1
ATOM 605 O O . SER A 1 79 ? 10.367 14.555 -4.82 1 97.12 79 SER A O 1
ATOM 607 N N . PHE A 1 80 ? 11.852 16.047 -3.947 1 98 80 PHE A N 1
ATOM 608 C CA . PHE A 1 80 ? 10.922 16.859 -3.182 1 98 80 PHE A CA 1
ATOM 609 C C . PHE A 1 80 ? 10.219 16.031 -2.115 1 98 80 PHE A C 1
ATOM 611 O O . PHE A 1 80 ? 9.047 16.266 -1.812 1 98 80 PHE A O 1
ATOM 618 N N . LEU A 1 81 ? 10.922 14.984 -1.648 1 97.94 81 LEU A N 1
ATOM 619 C CA . LEU A 1 81 ? 10.492 14.156 -0.526 1 97.94 81 LEU A CA 1
ATOM 620 C C . LEU A 1 81 ? 11.344 14.438 0.709 1 97.94 81 LEU A C 1
ATOM 622 O O . LEU A 1 81 ? 11.859 13.5 1.333 1 97.94 81 LEU A O 1
ATOM 626 N N . GLU A 1 82 ? 11.461 15.719 1.093 1 98.5 82 GLU A N 1
ATOM 627 C CA . GLU A 1 82 ? 12.32 16.125 2.205 1 98.5 82 GLU A CA 1
ATOM 628 C C . GLU A 1 82 ? 11.844 15.5 3.518 1 98.5 82 GLU A C 1
ATOM 630 O O . GLU A 1 82 ? 12.641 15.289 4.438 1 98.5 82 GLU A O 1
ATOM 635 N N . ASN A 1 83 ? 10.539 15.219 3.514 1 98.19 83 ASN A N 1
ATOM 636 C CA . ASN A 1 83 ? 9.992 14.602 4.723 1 98.19 83 ASN A CA 1
ATOM 637 C C . ASN A 1 83 ? 10.594 13.219 4.969 1 98.19 83 ASN A C 1
ATOM 639 O O . ASN A 1 83 ? 10.461 12.672 6.062 1 98.19 83 ASN A O 1
ATOM 643 N N . HIS A 1 84 ? 11.273 12.719 4.051 1 98.25 84 HIS A N 1
ATOM 644 C CA . HIS A 1 84 ? 11.93 11.422 4.207 1 98.25 84 HIS A CA 1
ATOM 645 C C . HIS A 1 84 ? 13.445 11.562 4.176 1 98.25 84 HIS A C 1
ATOM 647 O O . HIS A 1 84 ? 14.164 10.562 4.055 1 98.25 84 HIS A O 1
ATOM 653 N N . CYS A 1 85 ? 13.992 12.766 4.223 1 97.88 85 CYS A N 1
ATOM 654 C CA . CYS A 1 85 ? 15.422 12.992 4.352 1 97.88 85 CYS A CA 1
ATOM 655 C C . CYS A 1 85 ? 15.922 12.578 5.73 1 97.88 85 CYS A C 1
ATOM 657 O O . CYS A 1 85 ? 15.312 12.93 6.746 1 97.88 85 CYS A O 1
ATOM 659 N N . SER A 1 86 ? 17.016 11.82 5.777 1 95.56 86 SER A N 1
ATOM 660 C CA . SER A 1 86 ? 17.578 11.367 7.043 1 95.56 86 SER A CA 1
ATOM 661 C C . SER A 1 86 ? 18.094 12.547 7.867 1 95.56 86 SER A C 1
ATOM 663 O O . SER A 1 86 ? 18.328 12.406 9.07 1 95.56 86 SER A O 1
ATOM 665 N N . LYS A 1 87 ? 18.203 13.672 7.223 1 97.31 87 LYS A N 1
ATOM 666 C CA . LYS A 1 87 ? 18.766 14.828 7.914 1 97.31 87 LYS A CA 1
ATOM 667 C C . LYS A 1 87 ? 17.75 15.961 8.023 1 97.31 87 LYS A C 1
ATOM 669 O O . LYS A 1 87 ? 18.125 17.125 8.172 1 97.31 87 LYS A O 1
ATOM 674 N N . PHE A 1 88 ? 16.516 15.609 7.816 1 97.69 88 PHE A N 1
ATOM 675 C CA . PHE A 1 88 ? 15.57 16.719 7.93 1 97.69 88 PHE A CA 1
ATOM 676 C C . PHE A 1 88 ? 15.492 17.219 9.367 1 97.69 88 PHE A C 1
ATOM 678 O O . PHE A 1 88 ? 15.883 16.5 10.297 1 97.69 88 PHE A O 1
ATOM 685 N N . VAL A 1 89 ? 15.07 18.469 9.578 1 98.06 89 VAL A N 1
ATOM 686 C CA . VAL A 1 89 ? 15 19.125 10.875 1 98.06 89 VAL A CA 1
ATOM 687 C C . VAL A 1 89 ? 13.555 19.5 11.188 1 98.06 89 VAL A C 1
ATOM 689 O O . VAL A 1 89 ? 12.914 20.219 10.422 1 98.06 89 VAL A O 1
ATOM 692 N N . PHE A 1 90 ? 13.062 19.047 12.273 1 98 90 PHE A N 1
ATOM 693 C CA . PHE A 1 90 ? 11.703 19.344 12.703 1 98 90 PHE A CA 1
ATOM 694 C C . PHE A 1 90 ? 11.547 20.828 12.992 1 98 90 PHE A C 1
ATOM 696 O O . PHE A 1 90 ? 12.508 21.5 13.375 1 98 90 PHE A O 1
ATOM 703 N N . THR A 1 91 ? 10.367 21.312 12.82 1 98.44 91 THR A N 1
ATOM 704 C CA . THR A 1 91 ? 10.023 22.703 13.078 1 98.44 91 THR A CA 1
ATOM 705 C C . THR A 1 91 ? 10.227 23.047 14.555 1 98.44 91 THR A C 1
ATOM 707 O O . THR A 1 91 ? 10.578 24.172 14.898 1 98.44 91 THR A O 1
ATOM 710 N N . PHE A 1 92 ? 10 22.094 15.398 1 97.88 92 PHE A N 1
ATOM 711 C CA . PHE A 1 92 ? 10.328 22.25 16.812 1 97.88 92 PHE A CA 1
ATOM 712 C C . PHE A 1 92 ? 10.859 20.938 17.391 1 97.88 92 PHE A C 1
ATOM 714 O O . PHE A 1 92 ? 10.711 19.875 16.781 1 97.88 92 PHE A O 1
ATOM 721 N N . ASN A 1 93 ? 11.539 21.078 18.547 1 97.56 93 ASN A N 1
ATOM 722 C CA . ASN A 1 93 ? 12.156 19.938 19.219 1 97.56 93 ASN A CA 1
ATOM 723 C C . ASN A 1 93 ? 13.25 19.312 18.359 1 97.56 93 ASN A C 1
ATOM 725 O O . ASN A 1 93 ? 13.492 18.109 18.453 1 97.56 93 ASN A O 1
ATOM 729 N N . GLY A 1 94 ? 13.766 20.109 17.438 1 96.12 94 GLY A N 1
ATOM 730 C CA . GLY A 1 94 ? 14.898 19.688 16.625 1 96.12 94 GLY A CA 1
ATOM 731 C C . GLY A 1 94 ? 16.141 20.531 16.844 1 96.12 94 GLY A C 1
ATOM 732 O O . GLY A 1 94 ? 16.094 21.562 17.531 1 96.12 94 GLY A O 1
ATOM 733 N N . VAL A 1 95 ? 17.25 20.031 16.344 1 95.31 95 VAL A N 1
ATOM 734 C CA . VAL A 1 95 ? 18.5 20.797 16.297 1 95.31 95 VAL A CA 1
ATOM 735 C C . VAL A 1 95 ? 18.859 21.094 14.844 1 95.31 95 VAL A C 1
ATOM 737 O O . VAL A 1 95 ? 19.062 20.172 14.047 1 95.31 95 VAL A O 1
ATOM 740 N N . ASP A 1 96 ? 18.922 22.328 14.523 1 95.25 96 ASP A N 1
ATOM 741 C CA . ASP A 1 96 ? 19.172 22.734 13.141 1 95.25 96 ASP A CA 1
ATOM 742 C C . ASP A 1 96 ? 20.672 22.625 12.805 1 95.25 96 ASP A C 1
ATOM 744 O O . ASP A 1 96 ? 21.484 22.312 13.68 1 95.25 96 ASP A O 1
ATOM 748 N N . THR A 1 97 ? 20.984 22.828 11.594 1 91.75 97 THR A N 1
ATOM 749 C CA . THR A 1 97 ? 22.344 22.641 11.094 1 91.75 97 THR A CA 1
ATOM 750 C C . THR A 1 97 ? 23.297 23.625 11.758 1 91.75 97 THR A C 1
ATOM 752 O O . THR A 1 97 ? 24.5 23.375 11.82 1 91.75 97 THR A O 1
ATOM 755 N N . ASP A 1 98 ? 22.828 24.766 12.227 1 91.75 98 ASP A N 1
ATOM 756 C CA . ASP A 1 98 ? 23.688 25.75 12.883 1 91.75 98 ASP A CA 1
ATOM 757 C C . ASP A 1 98 ? 23.812 25.453 14.375 1 91.75 98 ASP A C 1
ATOM 759 O O . ASP A 1 98 ? 24.406 26.234 15.117 1 91.75 98 ASP A O 1
ATOM 763 N N . GLY A 1 99 ? 23.125 24.391 14.852 1 93.06 99 GLY A N 1
ATOM 764 C CA . GLY A 1 99 ? 23.281 23.938 16.234 1 93.06 99 GLY A CA 1
ATOM 765 C C . GLY A 1 99 ? 22.203 24.469 17.156 1 93.06 99 GLY A C 1
ATOM 766 O O . GLY A 1 99 ? 22.141 24.094 18.328 1 93.06 99 GLY A O 1
ATOM 767 N N . THR A 1 100 ? 21.422 25.328 16.672 1 93.69 100 THR A N 1
ATOM 768 C CA . THR A 1 100 ? 20.391 25.906 17.531 1 93.69 100 THR A CA 1
ATOM 769 C C . THR A 1 100 ? 19.188 24.984 17.609 1 93.69 100 THR A C 1
ATOM 771 O O . THR A 1 100 ? 18.906 24.234 16.672 1 93.69 100 THR A O 1
ATOM 774 N N . VAL A 1 101 ? 18.547 25 18.703 1 95.75 101 VAL A N 1
ATOM 775 C CA . VAL A 1 101 ? 17.281 24.281 18.891 1 95.75 101 VAL A CA 1
ATOM 776 C C . VAL A 1 101 ? 16.156 24.984 18.141 1 95.75 101 VAL A C 1
ATOM 778 O O . VAL A 1 101 ? 15.992 26.203 18.266 1 95.75 101 VAL A O 1
ATOM 781 N N . THR A 1 102 ? 15.469 24.234 17.375 1 96.12 102 THR A N 1
ATOM 782 C CA . THR A 1 102 ? 14.336 24.812 16.656 1 96.12 102 THR A CA 1
ATOM 783 C C . THR A 1 102 ? 13.188 25.109 17.625 1 96.12 102 THR A C 1
ATOM 785 O O . THR A 1 102 ? 12.93 24.328 18.547 1 96.12 102 THR A O 1
ATOM 788 N N . LYS A 1 103 ? 12.555 26.203 17.422 1 96.25 103 LYS A N 1
ATOM 789 C CA . LYS A 1 103 ? 11.414 26.672 18.203 1 96.25 103 LYS A CA 1
ATOM 790 C C . LYS A 1 103 ? 10.195 26.906 17.297 1 96.25 103 LYS A C 1
ATOM 792 O O . LYS A 1 103 ? 10.281 27.594 16.297 1 96.25 103 LYS A O 1
ATOM 797 N N . GLY A 1 104 ? 9.078 26.391 17.719 1 97.81 104 GLY A N 1
ATOM 798 C CA . GLY A 1 104 ? 7.922 26.25 16.844 1 97.81 104 GLY A CA 1
ATOM 799 C C . GLY A 1 104 ? 7.023 27.469 16.844 1 97.81 104 GLY A C 1
ATOM 800 O O . GLY A 1 104 ? 7.473 28.578 17.156 1 97.81 104 GLY A O 1
ATOM 801 N N . GLY A 1 105 ? 5.805 27.281 16.422 1 98.06 105 GLY A N 1
ATOM 802 C CA . GLY A 1 105 ? 4.879 28.344 16.062 1 98.06 105 GLY A CA 1
ATOM 803 C C . GLY A 1 105 ? 4.199 28.969 17.266 1 98.06 105 GLY A C 1
ATOM 804 O O . GLY A 1 105 ? 3.473 29.969 17.125 1 98.06 105 GLY A O 1
ATOM 805 N N . TYR A 1 106 ? 4.422 28.297 18.453 1 97.75 106 TYR A N 1
ATOM 806 C CA . TYR A 1 106 ? 3.971 29.031 19.641 1 97.75 106 TYR A CA 1
ATOM 807 C C . TYR A 1 106 ? 4.867 30.234 19.922 1 97.75 106 TYR A C 1
ATOM 809 O O . TYR A 1 106 ? 5.359 30.391 21.031 1 97.75 106 TYR A O 1
ATOM 817 N N . SER A 1 107 ? 5.074 31.016 18.906 1 96.19 107 SER A N 1
ATOM 818 C CA . SER A 1 107 ? 5.965 32.156 18.859 1 96.19 107 SER A CA 1
ATOM 819 C C . SER A 1 107 ? 5.387 33.281 17.984 1 96.19 107 SER A C 1
ATOM 821 O O . SER A 1 107 ? 4.398 33.062 17.281 1 96.19 107 SER A O 1
ATOM 823 N N . SER A 1 108 ? 6.059 34.375 18.031 1 96.44 108 SER A N 1
ATOM 824 C CA . SER A 1 108 ? 5.566 35.531 17.281 1 96.44 108 SER A CA 1
ATOM 825 C C . SER A 1 108 ? 6.141 35.531 15.859 1 96.44 108 SER A C 1
ATOM 827 O O . SER A 1 108 ? 5.539 36.094 14.945 1 96.44 108 SER A O 1
ATOM 829 N N . HIS A 1 109 ? 7.309 34.969 15.758 1 96.88 109 HI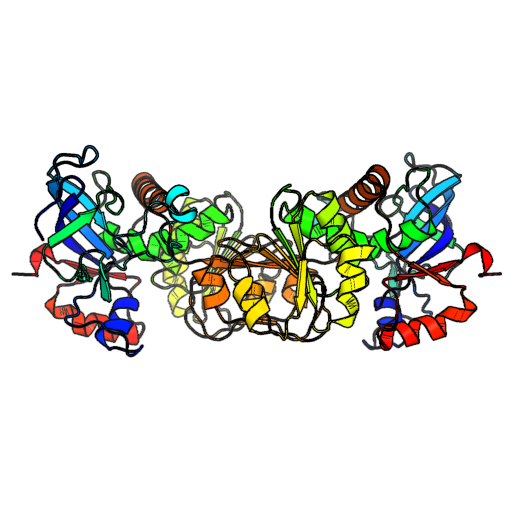S A N 1
ATOM 830 C CA . HIS A 1 109 ? 7.969 35 14.453 1 96.88 109 HIS A CA 1
ATOM 831 C C . HIS A 1 109 ? 8.82 33.75 14.242 1 96.88 109 HIS A C 1
ATOM 833 O O . HIS A 1 109 ? 9.188 33.062 15.195 1 96.88 109 HIS A O 1
ATOM 839 N N . ILE A 1 110 ? 9.164 33.594 13.008 1 97.38 110 ILE A N 1
ATOM 840 C CA . ILE A 1 110 ? 10.039 32.469 12.656 1 97.38 110 ILE A CA 1
ATOM 841 C C . ILE A 1 110 ? 10.789 32.781 11.367 1 97.38 110 ILE A C 1
ATOM 843 O O . ILE A 1 110 ? 10.266 33.5 10.5 1 97.38 110 ILE A O 1
ATOM 847 N N . VAL A 1 111 ? 12.023 32.312 11.336 1 97.69 111 VAL A N 1
ATOM 848 C CA . VAL A 1 111 ? 12.836 32.406 10.125 1 97.69 111 VAL A CA 1
ATOM 849 C C . VAL A 1 111 ? 13.094 31 9.578 1 97.69 111 VAL A C 1
ATOM 851 O O . VAL A 1 111 ? 13.516 30.109 10.312 1 97.69 111 VAL A O 1
ATOM 854 N N . VAL A 1 112 ? 12.781 30.828 8.289 1 97.56 112 VAL A N 1
ATOM 855 C CA . VAL A 1 112 ? 13 29.516 7.695 1 97.56 112 VAL A CA 1
ATOM 856 C C . VAL A 1 112 ? 13.609 29.672 6.309 1 97.56 112 VAL A C 1
ATOM 858 O O . VAL A 1 112 ? 13.484 30.719 5.68 1 97.56 112 VAL A O 1
ATOM 861 N N . HIS A 1 113 ? 14.312 28.578 5.895 1 97.19 113 HIS A N 1
ATOM 862 C CA . HIS A 1 113 ? 14.727 28.516 4.496 1 97.19 113 HIS A CA 1
ATOM 863 C C . HIS A 1 113 ? 13.523 28.562 3.562 1 97.19 113 HIS A C 1
ATOM 865 O O . HIS A 1 113 ? 12.492 27.953 3.846 1 97.19 113 HIS A O 1
ATOM 871 N N . GLU A 1 114 ? 13.594 29.203 2.42 1 97.81 114 GLU A N 1
ATOM 872 C CA . GLU A 1 114 ? 12.484 29.453 1.508 1 97.81 114 GLU A CA 1
ATOM 873 C C . GLU A 1 114 ? 11.852 28.141 1.039 1 97.81 114 GLU A C 1
ATOM 875 O O . GLU A 1 114 ? 10.656 28.094 0.737 1 97.81 114 GLU A O 1
ATOM 880 N N . ARG A 1 115 ? 12.602 27.078 1.015 1 97.81 115 ARG A N 1
ATOM 881 C CA . ARG A 1 115 ? 12.109 25.797 0.522 1 97.81 115 ARG A CA 1
ATOM 882 C C . ARG A 1 115 ? 11.016 25.234 1.435 1 97.81 115 ARG A C 1
ATOM 884 O O . ARG A 1 115 ? 10.188 24.438 1.002 1 97.81 115 ARG A O 1
ATOM 891 N N . TYR A 1 116 ? 11.023 25.641 2.643 1 98.44 116 TYR A N 1
ATOM 892 C CA . TYR A 1 116 ? 10.102 25.078 3.623 1 98.44 116 TYR A CA 1
ATOM 893 C C . TYR A 1 116 ? 9.016 26.078 3.982 1 98.44 116 TYR A C 1
ATOM 895 O O . TYR A 1 116 ? 8.352 25.938 5.016 1 98.44 116 TYR A O 1
ATOM 903 N N . CYS A 1 117 ? 8.93 27.078 3.201 1 98.5 117 CYS A N 1
ATOM 904 C CA . CYS A 1 117 ? 7.875 28.094 3.254 1 98.5 117 CYS A CA 1
ATOM 905 C C . CYS A 1 117 ? 6.883 27.906 2.113 1 98.5 117 CYS A C 1
ATOM 907 O O . CYS A 1 117 ? 7.281 27.766 0.955 1 98.5 117 CYS A O 1
ATOM 909 N N . TYR A 1 118 ? 5.562 27.875 2.426 1 98.81 118 TYR A N 1
ATOM 910 C CA . TYR A 1 118 ? 4.547 27.609 1.413 1 98.81 118 TYR A CA 1
ATOM 911 C C . TYR A 1 118 ? 3.637 28.812 1.218 1 98.81 118 TYR A C 1
ATOM 913 O O . TYR A 1 118 ? 3.15 29.391 2.189 1 98.81 118 TYR A O 1
ATOM 921 N N . LYS A 1 119 ? 3.395 29.109 0.009 1 98.69 119 LYS A N 1
ATOM 922 C CA . LYS A 1 119 ? 2.506 30.234 -0.302 1 98.69 119 LYS A CA 1
ATOM 923 C C . LYS A 1 119 ? 1.047 29.859 -0.062 1 98.69 119 LYS A C 1
ATOM 925 O O . LYS A 1 119 ? 0.606 28.781 -0.454 1 98.69 119 LYS A O 1
ATOM 930 N N . ILE A 1 120 ? 0.393 30.703 0.595 1 98.69 120 ILE A N 1
ATOM 931 C CA . ILE A 1 120 ? -1.057 30.609 0.736 1 98.69 120 ILE A CA 1
ATOM 932 C C . ILE A 1 120 ? -1.732 31.578 -0.227 1 98.69 120 ILE A C 1
ATOM 934 O O . ILE A 1 120 ? -1.588 32.812 -0.091 1 98.69 120 ILE A O 1
ATOM 938 N N . PRO A 1 121 ? -2.422 31.078 -1.171 1 98 121 PRO A N 1
ATOM 939 C CA . PRO A 1 121 ? -3.066 31.984 -2.131 1 98 121 PRO A CA 1
ATOM 940 C C . PRO A 1 121 ? -4.035 32.969 -1.466 1 98 121 PRO A C 1
ATOM 942 O O . PRO A 1 121 ? -4.59 32.656 -0.404 1 98 121 PRO A O 1
ATOM 945 N N . ASP A 1 122 ? -4.254 34 -2.152 1 94.25 122 ASP A N 1
ATOM 946 C CA . ASP A 1 122 ? -5.117 35.062 -1.646 1 94.25 122 ASP A CA 1
ATOM 947 C C . ASP A 1 122 ? -6.527 34.562 -1.385 1 94.25 122 ASP A C 1
ATOM 949 O O . ASP A 1 122 ? -7.055 33.75 -2.162 1 94.25 122 ASP A O 1
ATOM 953 N N . GLY A 1 123 ? -6.98 35.031 -0.256 1 94.44 123 GLY A N 1
ATOM 954 C CA . GLY A 1 123 ? -8.367 34.719 0.053 1 94.44 123 GLY A CA 1
ATOM 955 C C . GLY A 1 123 ? -8.523 33.531 0.978 1 94.44 123 GLY A C 1
ATOM 956 O O . GLY A 1 123 ? -9.586 33.344 1.571 1 94.44 123 GLY A O 1
ATOM 957 N N . TYR A 1 124 ? -7.512 32.656 1.027 1 98.31 124 TYR A N 1
ATOM 958 C CA . TYR A 1 124 ? -7.594 31.547 1.959 1 98.31 124 TYR A CA 1
ATOM 959 C C . TYR A 1 124 ? -7.305 32 3.385 1 98.31 124 TYR A C 1
ATOM 961 O O . TYR A 1 124 ? -6.262 32.594 3.654 1 98.31 124 TYR A O 1
ATOM 969 N N . PRO A 1 125 ? -8.227 31.734 4.281 1 98.25 125 PRO A N 1
ATOM 970 C CA . PRO A 1 125 ? -8.016 32.219 5.656 1 98.25 125 PRO A CA 1
ATOM 971 C C . PRO A 1 125 ? -6.805 31.547 6.32 1 98.25 125 PRO A C 1
ATOM 973 O O . PRO A 1 125 ? -6.656 30.328 6.27 1 98.25 125 PRO A O 1
ATOM 976 N N . LEU A 1 126 ? -6.008 32.344 6.945 1 98.38 126 LEU A N 1
ATOM 977 C CA . LEU A 1 126 ? -4.746 31.859 7.5 1 98.38 126 LEU A CA 1
ATOM 978 C C . LEU A 1 126 ? -4.988 30.891 8.656 1 98.38 126 LEU A C 1
ATOM 980 O O . LEU A 1 126 ? -4.234 29.938 8.836 1 98.38 126 LEU A O 1
ATOM 984 N N . GLU A 1 127 ? -6 31.172 9.469 1 98.25 127 GLU A N 1
ATOM 985 C CA . GLU A 1 127 ? -6.285 30.281 10.586 1 98.25 127 GLU A CA 1
ATOM 986 C C . GLU A 1 127 ? -6.648 28.875 10.086 1 98.25 127 GLU A C 1
ATOM 988 O O . GLU A 1 127 ? -6.438 27.891 10.789 1 98.25 127 GLU A O 1
ATOM 993 N N . LYS A 1 128 ? -7.152 28.797 8.906 1 98.56 128 LYS A N 1
ATOM 994 C CA . LYS A 1 128 ? -7.527 27.516 8.328 1 98.56 128 LYS A CA 1
ATOM 995 C C . LYS A 1 128 ? -6.367 26.891 7.559 1 98.56 128 LYS A C 1
ATOM 997 O O . LYS A 1 128 ? -6.328 25.672 7.352 1 98.56 128 LYS A O 1
ATOM 1002 N N . ALA A 1 129 ? -5.398 27.703 7.16 1 98.75 129 ALA A N 1
ATOM 1003 C CA . ALA A 1 129 ? -4.234 27.219 6.418 1 98.75 129 ALA A CA 1
ATOM 1004 C C . ALA A 1 129 ? -3.273 26.469 7.332 1 98.75 129 ALA A C 1
ATOM 1006 O O . ALA A 1 129 ? -2.6 25.531 6.902 1 98.75 129 ALA A O 1
ATOM 1007 N N . ALA A 1 130 ? -3.271 26.844 8.547 1 98.69 130 ALA A N 1
ATOM 1008 C CA . ALA A 1 130 ? -2.297 26.312 9.492 1 98.69 130 ALA A CA 1
ATOM 1009 C C . ALA A 1 130 ? -2.404 24.797 9.609 1 98.69 130 ALA A C 1
ATOM 1011 O O . ALA A 1 130 ? -1.421 24.078 9.398 1 98.69 130 ALA A O 1
ATOM 1012 N N . PRO A 1 131 ? -3.623 24.281 9.812 1 98.62 131 PRO A N 1
ATOM 1013 C CA . PRO A 1 131 ? -3.719 22.828 9.977 1 98.62 131 PRO A CA 1
ATOM 1014 C C . PRO A 1 131 ? -3.412 22.062 8.695 1 98.62 131 PRO A C 1
ATOM 1016 O O . PRO A 1 131 ? -3.146 20.859 8.734 1 98.62 131 PRO A O 1
ATOM 1019 N N . LEU A 1 132 ? -3.402 22.703 7.523 1 98.81 132 LEU A N 1
ATOM 1020 C CA . LEU A 1 132 ? -3.174 22.031 6.25 1 98.81 132 LEU A CA 1
ATOM 1021 C C . LEU A 1 132 ? -1.756 21.469 6.18 1 98.81 132 LEU A C 1
ATOM 1023 O O . LEU A 1 132 ? -1.529 20.422 5.582 1 98.81 132 LEU A O 1
ATOM 1027 N N . VAL A 1 133 ? -0.803 22.125 6.801 1 98.81 133 VAL A N 1
ATOM 1028 C CA . VAL A 1 133 ? 0.604 21.797 6.602 1 98.81 133 VAL A CA 1
ATOM 1029 C C . VAL A 1 133 ? 1.014 20.688 7.57 1 98.81 133 VAL A C 1
ATOM 1031 O O . VAL A 1 133 ? 2.201 20.375 7.711 1 98.81 133 VAL A O 1
ATOM 1034 N N . CYS A 1 134 ? 0.092 20.031 8.195 1 98.38 134 CYS A N 1
ATOM 1035 C CA . CYS A 1 134 ? 0.247 18.766 8.906 1 98.38 134 CYS A CA 1
ATOM 1036 C C . CYS A 1 134 ? -0.943 17.859 8.648 1 98.38 134 CYS A C 1
ATOM 1038 O O . CYS A 1 134 ? -0.84 16.891 7.887 1 98.38 134 CYS A O 1
ATOM 1040 N N . ALA A 1 135 ? -2.137 18.188 9.172 1 98.06 135 ALA A N 1
ATOM 1041 C CA . ALA A 1 135 ? -3.32 17.344 9.031 1 98.06 135 ALA A CA 1
ATOM 1042 C C . ALA A 1 135 ? -3.688 17.156 7.559 1 98.06 135 ALA A C 1
ATOM 1044 O O . ALA A 1 135 ? -3.934 16.031 7.113 1 98.06 135 ALA A O 1
ATOM 1045 N N . GLY A 1 136 ? -3.732 18.266 6.828 1 98.75 136 GLY A N 1
ATOM 1046 C CA . GLY A 1 136 ? -4.082 18.188 5.418 1 98.75 136 GLY A CA 1
ATOM 1047 C C . GLY A 1 136 ? -3.102 17.359 4.605 1 98.75 136 GLY A C 1
ATOM 1048 O O . GLY A 1 136 ? -3.484 16.359 3.986 1 98.75 136 GLY A O 1
ATOM 1049 N N . ILE A 1 137 ? -1.772 17.75 4.707 1 98.88 137 ILE A N 1
ATOM 1050 C CA . ILE A 1 137 ? -0.768 17.156 3.84 1 98.88 137 ILE A CA 1
ATOM 1051 C C . ILE A 1 137 ? -0.564 15.688 4.227 1 98.88 137 ILE A C 1
ATOM 1053 O O . ILE A 1 137 ? -0.318 14.844 3.365 1 98.88 137 ILE A O 1
ATOM 1057 N N . THR A 1 138 ? -0.769 15.328 5.484 1 98.75 138 THR A N 1
ATOM 1058 C CA . THR A 1 138 ? -0.6 13.961 5.957 1 98.75 138 THR A CA 1
ATOM 1059 C C . THR A 1 138 ? -1.586 13.023 5.262 1 98.75 138 THR A C 1
ATOM 1061 O O . THR A 1 138 ? -1.241 11.891 4.926 1 98.75 138 THR A O 1
ATOM 1064 N N . VAL A 1 139 ? -2.785 13.516 5.016 1 98.75 139 VAL A N 1
ATOM 1065 C CA . VAL A 1 139 ? -3.828 12.719 4.379 1 98.75 139 VAL A CA 1
ATOM 1066 C C . VAL A 1 139 ? -3.695 12.805 2.861 1 98.75 139 VAL A C 1
ATOM 1068 O O . VAL A 1 139 ? -3.859 11.805 2.158 1 98.75 139 VAL A O 1
ATOM 1071 N N . TYR A 1 140 ? -3.355 13.945 2.373 1 98.88 140 TYR A N 1
ATOM 1072 C CA . TYR A 1 140 ? -3.273 14.219 0.942 1 98.88 140 TYR A CA 1
ATOM 1073 C C . TYR A 1 140 ? -2.178 13.383 0.29 1 98.88 140 TYR A C 1
ATOM 1075 O O . TYR A 1 140 ? -2.359 12.859 -0.811 1 98.88 140 TYR A O 1
ATOM 1083 N N . THR A 1 141 ? -1.094 13.227 0.993 1 98.81 141 THR A N 1
ATOM 1084 C CA . THR A 1 141 ? 0.103 12.594 0.449 1 98.81 141 THR A CA 1
ATOM 1085 C C . THR A 1 141 ? -0.196 11.172 -0.01 1 98.81 141 THR A C 1
ATOM 1087 O O . THR A 1 141 ? 0.02 10.828 -1.174 1 98.81 141 THR A O 1
ATOM 1090 N N . PRO A 1 142 ? -0.741 10.289 0.843 1 98.81 142 PRO A N 1
ATOM 1091 C CA . PRO A 1 142 ? -0.998 8.93 0.374 1 98.81 142 PRO A CA 1
ATOM 1092 C C . PRO A 1 142 ? -2.135 8.859 -0.643 1 98.81 142 PRO A C 1
ATOM 1094 O O . PRO A 1 142 ? -2.154 7.965 -1.493 1 98.81 142 PRO A O 1
ATOM 1097 N N . MET A 1 143 ? -3.109 9.828 -0.579 1 98.88 143 MET A N 1
ATOM 1098 C CA . MET A 1 143 ? -4.195 9.82 -1.557 1 98.88 143 MET A CA 1
ATOM 1099 C C . MET A 1 143 ? -3.664 10.102 -2.959 1 98.88 143 MET A C 1
ATOM 1101 O O . MET A 1 143 ? -4.094 9.469 -3.928 1 98.88 143 MET A O 1
ATOM 1105 N N . MET A 1 144 ? -2.66 11.023 -3.008 1 98.75 144 MET A N 1
ATOM 1106 C CA . MET A 1 144 ? -2.041 11.305 -4.301 1 98.75 144 MET A CA 1
ATOM 1107 C C . MET A 1 144 ? -1.133 10.148 -4.723 1 98.75 144 MET A C 1
ATOM 1109 O O . MET A 1 144 ? -1.173 9.711 -5.875 1 98.75 144 MET A O 1
ATOM 1113 N N . ARG A 1 145 ? -0.342 9.625 -3.807 1 98.31 145 ARG A N 1
ATOM 1114 C CA . ARG A 1 145 ? 0.602 8.555 -4.109 1 98.31 145 ARG A CA 1
ATOM 1115 C C . ARG A 1 145 ? -0.116 7.336 -4.68 1 98.31 145 ARG A C 1
ATOM 1117 O O . ARG A 1 145 ? 0.392 6.68 -5.59 1 98.31 145 ARG A O 1
ATOM 1124 N N . HIS A 1 146 ? -1.326 7.078 -4.129 1 98.62 146 HIS A N 1
ATOM 1125 C CA . HIS A 1 146 ? -2.033 5.867 -4.52 1 98.62 146 HIS A CA 1
ATOM 1126 C C . HIS A 1 146 ? -3.176 6.176 -5.48 1 98.62 146 HIS A C 1
ATOM 1128 O O . HIS A 1 146 ? -4.086 5.363 -5.652 1 98.62 146 HIS A O 1
ATOM 1134 N N . ASN A 1 147 ? -3.119 7.391 -6.113 1 98.5 147 ASN A N 1
ATOM 1135 C CA . ASN A 1 147 ? -4.035 7.809 -7.168 1 98.5 147 ASN A CA 1
ATOM 1136 C C . ASN A 1 147 ? -5.492 7.648 -6.738 1 98.5 147 ASN A C 1
ATOM 1138 O O . ASN A 1 147 ? -6.297 7.062 -7.465 1 98.5 147 ASN A O 1
ATOM 1142 N N . MET A 1 148 ? -5.832 8.219 -5.57 1 98.75 148 MET A N 1
ATOM 1143 C CA . MET A 1 148 ? -7.195 8.086 -5.059 1 98.75 148 MET A CA 1
ATOM 1144 C C . MET A 1 148 ? -8.102 9.156 -5.645 1 98.75 148 MET A C 1
ATOM 1146 O O . MET A 1 148 ? -9.32 9.133 -5.43 1 98.75 148 MET A O 1
ATOM 1150 N N . LYS A 1 149 ? -7.496 10.055 -6.387 1 98.5 149 LYS A N 1
ATOM 1151 C CA . LYS A 1 149 ? -8.305 11.07 -7.059 1 98.5 149 LYS A CA 1
ATOM 1152 C C . LYS A 1 149 ? -8.969 10.508 -8.305 1 98.5 149 LYS A C 1
ATOM 1154 O O . LYS A 1 149 ? -8.617 10.883 -9.43 1 98.5 149 LYS A O 1
ATOM 1159 N N . GLN A 1 150 ? -9.977 9.602 -8.078 1 98.5 150 GLN A N 1
ATOM 1160 C CA . GLN A 1 150 ? -10.727 8.914 -9.125 1 98.5 150 GLN A CA 1
ATOM 1161 C C . GLN A 1 150 ? -12.234 9.016 -8.883 1 98.5 150 GLN A C 1
ATOM 1163 O O . GLN A 1 150 ? -12.797 8.227 -8.125 1 98.5 150 GLN A O 1
ATOM 1168 N N . PRO A 1 151 ? -12.836 10.023 -9.602 1 98.62 151 PRO A N 1
ATOM 1169 C CA . PRO A 1 151 ? -14.266 10.219 -9.367 1 98.62 151 PRO A CA 1
ATOM 1170 C C . PRO A 1 151 ? -15.07 8.938 -9.555 1 98.62 151 PRO A C 1
ATOM 1172 O O . PRO A 1 151 ? -14.797 8.156 -10.469 1 98.62 151 PRO A O 1
ATOM 1175 N N . GLY A 1 152 ? -15.969 8.727 -8.648 1 98.44 152 GLY A N 1
ATOM 1176 C CA . GLY A 1 152 ? -16.859 7.586 -8.734 1 98.44 152 GLY A CA 1
ATOM 1177 C C . GLY A 1 152 ? -16.391 6.391 -7.926 1 98.44 152 GLY A C 1
ATOM 1178 O O . GLY A 1 152 ? -17.188 5.516 -7.57 1 98.44 152 GLY A O 1
ATOM 1179 N N . LYS A 1 153 ? -15.117 6.289 -7.562 1 98.75 153 LYS A N 1
ATOM 1180 C CA . LYS A 1 153 ? -14.609 5.203 -6.73 1 98.75 153 LYS A CA 1
ATOM 1181 C C . LYS A 1 153 ? -14.984 5.414 -5.266 1 98.75 153 LYS A C 1
ATOM 1183 O O . LYS A 1 153 ? -15.453 6.484 -4.887 1 98.75 153 LYS A O 1
ATOM 1188 N N . SER A 1 154 ? -14.844 4.344 -4.527 1 98.88 154 SER A N 1
ATOM 1189 C CA . SER A 1 154 ? -15.297 4.363 -3.141 1 98.88 154 SER A CA 1
ATOM 1190 C C . SER A 1 154 ? -14.117 4.523 -2.182 1 98.88 154 SER A C 1
ATOM 1192 O O . SER A 1 154 ? -13.047 3.963 -2.408 1 98.88 154 SER A O 1
ATOM 1194 N N . LEU A 1 155 ? -14.328 5.32 -1.143 1 98.94 155 LEU A N 1
ATOM 1195 C CA . LEU A 1 155 ? -13.344 5.578 -0.098 1 98.94 155 LEU A CA 1
ATOM 1196 C C . LEU A 1 155 ? -13.938 5.336 1.284 1 98.94 155 LEU A C 1
ATOM 1198 O O . LEU A 1 155 ? -15.008 5.867 1.604 1 98.94 155 LEU A O 1
ATOM 1202 N N . GLY A 1 156 ? -13.289 4.484 2.025 1 98.94 156 GLY A N 1
ATOM 1203 C CA . GLY A 1 156 ? -13.547 4.422 3.457 1 98.94 156 GLY A CA 1
ATOM 1204 C C . GLY A 1 156 ? -12.578 5.262 4.27 1 98.94 156 GLY A C 1
ATOM 1205 O O . GLY A 1 156 ? -11.383 5.309 3.971 1 98.94 156 GLY A O 1
ATOM 1206 N N . VAL A 1 157 ? -13.062 5.934 5.234 1 98.88 157 VAL A N 1
ATOM 1207 C CA . VAL A 1 157 ? -12.25 6.699 6.172 1 98.88 157 VAL A CA 1
ATOM 1208 C C . VAL A 1 157 ? -12.422 6.133 7.582 1 98.88 157 VAL A C 1
ATOM 1210 O O . VAL A 1 157 ? -13.516 6.184 8.148 1 98.88 157 VAL A O 1
ATOM 1213 N N . VAL A 1 158 ? -11.344 5.605 8.125 1 98.25 158 VAL A N 1
ATOM 1214 C CA . VAL A 1 158 ? -11.375 5.055 9.469 1 98.25 158 VAL A CA 1
ATOM 1215 C C . VAL A 1 158 ? -10.953 6.121 10.477 1 98.25 158 VAL A C 1
ATOM 1217 O O . VAL A 1 158 ? -9.812 6.59 10.453 1 98.25 158 VAL A O 1
ATOM 1220 N N . GLY A 1 159 ? -11.859 6.453 11.344 1 94.75 159 GLY A N 1
ATOM 1221 C CA . GLY A 1 159 ? -11.609 7.516 12.305 1 94.75 159 GLY A CA 1
ATOM 1222 C C . GLY A 1 159 ? -11.984 8.891 11.781 1 94.75 159 GLY A C 1
ATOM 1223 O O . GLY A 1 159 ? -11.641 9.242 10.648 1 94.75 159 GLY A O 1
ATOM 1224 N N . LEU A 1 160 ? -12.711 9.617 12.617 1 94.44 160 LEU A N 1
ATOM 1225 C CA . LEU A 1 160 ? -13.148 10.953 12.234 1 94.44 160 LEU A CA 1
ATOM 1226 C C . LEU A 1 160 ? -12.617 12 13.211 1 94.44 160 LEU A C 1
ATOM 1228 O O . LEU A 1 160 ? -13.391 12.609 13.953 1 94.44 160 LEU A O 1
ATOM 1232 N N . GLY A 1 161 ? -11.336 12.242 13.172 1 93.88 161 GLY A N 1
ATOM 1233 C CA . GLY A 1 161 ? -10.656 13.297 13.914 1 93.88 161 GLY A CA 1
ATOM 1234 C C . GLY A 1 161 ? -10.023 14.344 13.023 1 93.88 161 GLY A C 1
ATOM 1235 O O . GLY A 1 161 ? -10.57 14.688 11.977 1 93.88 161 GLY A O 1
ATOM 1236 N N . GLY A 1 162 ? -8.984 14.883 13.555 1 95.19 162 GLY A N 1
ATOM 1237 C CA . GLY A 1 162 ? -8.312 15.953 12.828 1 95.19 162 GLY A CA 1
ATOM 1238 C C . GLY A 1 162 ? -7.902 15.555 11.422 1 95.19 162 GLY A C 1
ATOM 1239 O O . GLY A 1 162 ? -8.109 16.312 10.469 1 95.19 162 GLY A O 1
ATOM 1240 N N . LEU A 1 163 ? -7.359 14.383 11.25 1 97.62 163 LEU A N 1
ATOM 1241 C CA . LEU A 1 163 ? -6.945 13.922 9.93 1 97.62 163 LEU A CA 1
ATOM 1242 C C . LEU A 1 163 ? -8.133 13.344 9.164 1 97.62 163 LEU A C 1
ATOM 1244 O O . LEU A 1 163 ? -8.266 13.57 7.957 1 97.62 163 LEU A O 1
ATOM 1248 N N . GLY A 1 164 ? -9.039 12.695 9.852 1 97.56 164 GLY A N 1
ATOM 1249 C CA . GLY A 1 164 ? -10.164 12.016 9.219 1 97.56 164 GLY A CA 1
ATOM 1250 C C . GLY A 1 164 ? -11.109 12.969 8.516 1 97.56 164 GLY A C 1
ATOM 1251 O O . GLY A 1 164 ? -11.609 12.672 7.43 1 97.56 164 GLY A O 1
ATOM 1252 N N . HIS A 1 165 ? -11.375 14.086 9.18 1 98.19 165 HIS A N 1
ATOM 1253 C CA . HIS A 1 165 ? -12.305 15.008 8.539 1 98.19 165 HIS A CA 1
ATOM 1254 C C . HIS A 1 165 ? -11.719 15.578 7.254 1 98.19 165 HIS A C 1
ATOM 1256 O O . HIS A 1 165 ? -12.445 15.875 6.305 1 98.19 165 HIS A O 1
ATOM 1262 N N . MET A 1 166 ? -10.367 15.695 7.227 1 98.69 166 MET A N 1
ATOM 1263 C CA . MET A 1 166 ? -9.727 16.125 5.984 1 98.69 166 MET A CA 1
ATOM 1264 C C . MET A 1 166 ? -9.828 15.047 4.914 1 98.69 166 MET A C 1
ATOM 1266 O O . MET A 1 166 ? -10.016 15.352 3.736 1 98.69 166 MET A O 1
ATOM 1270 N N . ALA A 1 167 ? -9.742 13.836 5.328 1 98.81 167 ALA A N 1
ATOM 1271 C CA . ALA A 1 167 ? -9.875 12.727 4.383 1 98.81 167 ALA A CA 1
ATOM 1272 C C . ALA A 1 167 ? -11.258 12.727 3.732 1 98.81 167 ALA A C 1
ATOM 1274 O O . ALA A 1 167 ? -11.383 12.5 2.527 1 98.81 167 ALA A O 1
ATOM 1275 N N . VAL A 1 168 ? -12.273 12.961 4.539 1 98.75 168 VAL A N 1
ATOM 1276 C CA . VAL A 1 168 ? -13.633 13.023 4.008 1 98.75 168 VAL A CA 1
ATOM 1277 C C . VAL A 1 168 ? -13.742 14.172 3.01 1 98.75 168 VAL A C 1
ATOM 1279 O O . VAL A 1 168 ? -14.25 13.992 1.899 1 98.75 168 VAL A O 1
ATOM 1282 N N . LYS A 1 169 ? -13.227 15.297 3.371 1 98.75 169 LYS A N 1
ATOM 1283 C CA . LYS A 1 169 ? -13.336 16.484 2.521 1 98.75 169 LYS A CA 1
ATOM 1284 C C . LYS A 1 169 ? -12.57 16.297 1.216 1 98.75 169 LYS A C 1
ATOM 1286 O O . LYS A 1 169 ? -13.062 16.641 0.142 1 98.75 169 LYS A O 1
ATOM 1291 N N . PHE A 1 170 ? -11.328 15.758 1.273 1 98.88 170 PHE A N 1
ATOM 1292 C CA . PHE A 1 170 ? -10.586 15.453 0.057 1 98.88 170 PHE A CA 1
ATOM 1293 C C . PHE A 1 170 ? -11.328 14.43 -0.791 1 98.88 170 PHE A C 1
ATOM 1295 O O . PHE A 1 170 ? -11.445 14.586 -2.006 1 98.88 170 PHE A O 1
ATOM 1302 N N . GLY A 1 171 ? -11.812 13.359 -0.095 1 98.88 171 GLY A N 1
ATOM 1303 C CA . GLY A 1 171 ? -12.547 12.336 -0.827 1 98.88 171 GLY A CA 1
ATOM 1304 C C . GLY A 1 171 ? -13.727 12.898 -1.602 1 98.88 171 GLY A C 1
ATOM 1305 O O . GLY A 1 171 ? -13.914 12.578 -2.777 1 98.88 171 GLY A O 1
ATOM 1306 N N . LYS A 1 172 ? -14.469 13.75 -0.924 1 98.75 172 LYS A N 1
ATOM 1307 C CA . LYS A 1 172 ? -15.617 14.359 -1.58 1 98.75 172 LYS A CA 1
ATOM 1308 C C . LYS A 1 172 ? -15.18 15.273 -2.725 1 98.75 172 LYS A C 1
ATOM 1310 O O . LYS A 1 172 ? -15.766 15.242 -3.807 1 98.75 172 LYS A O 1
ATOM 1315 N N . ALA A 1 173 ? -14.148 16 -2.486 1 98.69 173 ALA A N 1
ATOM 1316 C CA . ALA A 1 173 ? -13.656 16.922 -3.516 1 98.69 173 ALA A CA 1
ATOM 1317 C C . ALA A 1 173 ? -13.125 16.141 -4.719 1 98.69 173 ALA A C 1
ATOM 1319 O O . ALA A 1 173 ? -13.195 16.625 -5.855 1 98.69 173 ALA A O 1
ATOM 1320 N N . PHE A 1 174 ? -12.609 14.938 -4.504 1 98.75 174 PHE A N 1
ATOM 1321 C CA . PHE A 1 174 ? -12.07 14.102 -5.57 1 98.75 174 PHE A CA 1
ATOM 1322 C C . PHE A 1 174 ? -13.195 13.422 -6.344 1 98.75 174 PHE A C 1
ATOM 1324 O O . PHE A 1 174 ? -12.953 12.828 -7.395 1 98.75 174 PHE A O 1
ATOM 1331 N N . GLY A 1 175 ? -14.43 13.516 -5.855 1 98.69 175 GLY A N 1
ATOM 1332 C CA . GLY A 1 175 ? -15.57 12.867 -6.488 1 98.69 175 GLY A CA 1
ATOM 1333 C C . GLY A 1 175 ? -15.742 11.422 -6.059 1 98.69 175 GLY A C 1
ATOM 1334 O O . GLY A 1 175 ? -16.391 10.641 -6.754 1 98.69 175 GLY A O 1
ATOM 1335 N N . LEU A 1 176 ? -15.195 11.07 -4.91 1 98.88 176 LEU A N 1
ATOM 1336 C CA . LEU A 1 176 ? -15.312 9.711 -4.395 1 98.88 176 LEU A CA 1
ATOM 1337 C C . LEU A 1 176 ? -16.625 9.531 -3.623 1 98.88 176 LEU A C 1
ATOM 1339 O O . LEU A 1 176 ? -17.188 10.508 -3.139 1 98.88 176 LEU A O 1
ATOM 1343 N N . LYS A 1 177 ? -17.109 8.289 -3.588 1 98.88 177 LYS A N 1
ATOM 1344 C CA . LYS A 1 177 ? -18.156 7.91 -2.639 1 98.88 177 LYS A CA 1
ATOM 1345 C C . LYS A 1 177 ? -17.547 7.559 -1.279 1 98.88 177 LYS A C 1
ATOM 1347 O O . LYS A 1 177 ? -16.922 6.512 -1.126 1 98.88 177 LYS A O 1
ATOM 1352 N N . VAL A 1 178 ? -17.812 8.406 -0.304 1 98.88 178 VAL A N 1
ATOM 1353 C CA . VAL A 1 178 ? -17.062 8.344 0.953 1 98.88 178 VAL A CA 1
ATOM 1354 C C . VAL A 1 178 ? -17.938 7.684 2.025 1 98.88 178 VAL A C 1
ATOM 1356 O O . VAL A 1 178 ? -19.078 8.086 2.248 1 98.88 178 VAL A O 1
ATOM 1359 N N . THR A 1 179 ? -17.438 6.691 2.646 1 98.88 179 THR A N 1
ATOM 1360 C CA . THR A 1 179 ? -18.016 6.051 3.824 1 98.88 179 THR A CA 1
ATOM 1361 C C . THR A 1 179 ? -17.125 6.266 5.047 1 98.88 179 THR A C 1
ATOM 1363 O O . THR A 1 179 ? -15.938 5.934 5.02 1 98.88 179 THR A O 1
ATOM 1366 N N . VAL A 1 180 ? -17.688 6.836 6.07 1 98.69 180 VAL A N 1
ATOM 1367 C CA . VAL A 1 180 ? -16.969 6.988 7.324 1 98.69 180 VAL A CA 1
ATOM 1368 C C . VAL A 1 180 ? -17.172 5.754 8.195 1 98.69 180 VAL A C 1
ATOM 1370 O O . VAL A 1 180 ? -18.297 5.293 8.375 1 98.69 180 VAL A O 1
ATOM 1373 N N . LEU A 1 181 ? -16.109 5.203 8.664 1 98.25 181 LEU A N 1
ATOM 1374 C CA . LEU A 1 181 ? -16.109 4.074 9.594 1 98.25 181 LEU A CA 1
ATOM 1375 C C . LEU A 1 181 ? -15.711 4.52 10.992 1 98.25 181 LEU A C 1
ATOM 1377 O O . LEU A 1 181 ? -14.586 4.965 11.211 1 98.25 181 LEU A O 1
ATOM 1381 N N . SER A 1 182 ? -16.609 4.414 11.875 1 94.75 182 SER A N 1
ATOM 1382 C CA . SER A 1 182 ? -16.391 4.871 13.242 1 94.75 182 SER A CA 1
ATOM 1383 C C . SER A 1 182 ? -16.859 3.828 14.258 1 94.75 182 SER A C 1
ATOM 1385 O O . SER A 1 182 ? -17.672 2.961 13.93 1 94.75 182 SER A O 1
ATOM 1387 N N . THR A 1 183 ? -16.328 3.893 15.484 1 90.31 183 THR A N 1
ATOM 1388 C CA . THR A 1 183 ? -16.703 2.941 16.516 1 90.31 183 THR A CA 1
ATOM 1389 C C . THR A 1 183 ? -18 3.367 17.188 1 90.31 183 THR A C 1
ATOM 1391 O O . THR A 1 183 ? -18.641 2.568 17.891 1 90.31 183 THR A O 1
ATOM 1394 N N . SER A 1 184 ? -18.406 4.629 16.984 1 87.75 184 SER A N 1
ATOM 1395 C CA . SER A 1 184 ? -19.594 5.117 17.688 1 87.75 184 SER A CA 1
ATOM 1396 C C . SER A 1 184 ? -20.516 5.871 16.734 1 87.75 184 SER A C 1
ATOM 1398 O O . SER A 1 184 ? -20.062 6.438 15.742 1 87.75 184 SER A O 1
ATOM 1400 N N . GLU A 1 185 ? -21.719 5.898 17.141 1 92.62 185 GLU A N 1
ATOM 1401 C CA . GLU A 1 185 ? -22.766 6.566 16.375 1 92.62 185 GLU A CA 1
ATOM 1402 C C . GLU A 1 185 ? -22.703 8.086 16.547 1 92.62 185 GLU A C 1
ATOM 1404 O O . GLU A 1 185 ? -23.312 8.828 15.773 1 92.62 185 GLU A O 1
ATOM 1409 N N . SER A 1 186 ? -22 8.516 17.438 1 90.25 186 SER A N 1
ATOM 1410 C CA . SER A 1 186 ? -22.078 9.914 17.875 1 90.25 186 SER A CA 1
ATOM 1411 C C . SER A 1 186 ? -21.594 10.852 16.766 1 90.25 186 SER A C 1
ATOM 1413 O O . SER A 1 186 ? -21.984 12.016 16.719 1 90.25 186 SER A O 1
ATOM 1415 N N . LYS A 1 187 ? -20.859 10.273 15.797 1 91.38 187 LYS A N 1
ATOM 1416 C CA . LYS A 1 187 ? -20.281 11.141 14.773 1 91.38 187 LYS A CA 1
ATOM 1417 C C . LYS A 1 187 ? -21.062 11.055 13.469 1 91.38 187 LYS A C 1
ATOM 1419 O O . LYS A 1 187 ? -20.719 11.711 12.484 1 91.38 187 LYS A O 1
ATOM 1424 N N . ARG A 1 188 ? -22.125 10.375 13.414 1 94.44 188 ARG A N 1
ATOM 1425 C CA . ARG A 1 188 ? -22.859 10.133 12.188 1 94.44 188 ARG A CA 1
ATOM 1426 C C . ARG A 1 188 ? -23.375 11.438 11.586 1 94.44 188 ARG A C 1
ATOM 1428 O O . ARG A 1 188 ? -23.141 11.711 10.406 1 94.44 188 ARG A O 1
ATOM 1435 N N . ASP A 1 189 ? -24.062 12.148 12.422 1 95.12 189 ASP A N 1
ATOM 1436 C CA . ASP A 1 189 ? -24.656 13.375 11.906 1 95.12 189 ASP A CA 1
ATOM 1437 C C . ASP A 1 189 ? -23.594 14.32 11.367 1 95.12 189 ASP A C 1
ATOM 1439 O O . ASP A 1 189 ? -23.766 14.898 10.289 1 95.12 189 ASP A O 1
ATOM 1443 N N . GLU A 1 190 ? -22.609 14.367 12.102 1 93.94 190 GLU A N 1
ATOM 1444 C CA . GLU A 1 190 ? -21.516 15.234 11.672 1 93.94 190 GLU A CA 1
ATOM 1445 C C . GLU A 1 190 ? -20.891 14.727 10.375 1 93.94 190 GLU A C 1
ATOM 1447 O O . GLU A 1 190 ? -20.641 15.508 9.453 1 93.94 190 GLU A O 1
ATOM 1452 N N . ALA A 1 191 ? -20.672 13.523 10.289 1 96 191 ALA A N 1
ATOM 1453 C CA . ALA A 1 191 ? -20.062 12.914 9.109 1 96 191 ALA A CA 1
ATOM 1454 C C . ALA A 1 191 ? -20.938 13.125 7.871 1 96 191 ALA A C 1
ATOM 1456 O O . ALA A 1 191 ? -20.438 13.516 6.812 1 96 191 ALA A O 1
ATOM 1457 N N . ILE A 1 192 ? -22.219 12.906 8.031 1 97.06 192 ILE A N 1
ATOM 1458 C CA . ILE A 1 192 ? -23.125 12.914 6.895 1 97.06 192 ILE A CA 1
ATOM 1459 C C . ILE A 1 192 ? -23.531 14.352 6.57 1 97.06 192 ILE A C 1
ATOM 1461 O O . ILE A 1 192 ? -23.375 14.805 5.434 1 97.06 192 ILE A O 1
ATOM 1465 N N . SER A 1 193 ? -23.969 15.094 7.562 1 96.44 193 SER A N 1
ATOM 1466 C CA . SER A 1 193 ? -24.578 16.391 7.316 1 96.44 193 SER A CA 1
ATOM 1467 C C . SER A 1 193 ? -23.531 17.484 7.191 1 96.44 193 SER A C 1
ATOM 1469 O O . SER A 1 193 ? -23.641 18.375 6.352 1 96.44 193 SER A O 1
ATOM 1471 N N . LEU A 1 194 ? -22.516 17.344 7.98 1 93.19 194 LEU A N 1
ATOM 1472 C CA . LEU A 1 194 ? -21.531 18.438 7.992 1 93.19 194 LEU A CA 1
ATOM 1473 C C . LEU A 1 194 ? -20.422 18.172 6.992 1 93.19 194 LEU A C 1
ATOM 1475 O O . LEU A 1 194 ? -20.062 19.062 6.211 1 93.19 194 LEU A O 1
ATOM 1479 N N . LEU A 1 195 ? -19.938 16.953 6.945 1 96.38 195 LEU A N 1
ATOM 1480 C CA . LEU A 1 195 ? -18.766 16.688 6.133 1 96.38 195 LEU A CA 1
ATOM 1481 C C . LEU A 1 195 ? -19.156 16.141 4.766 1 96.38 195 LEU A C 1
ATOM 1483 O O . LEU A 1 195 ? -18.328 16.109 3.848 1 96.38 195 LEU A O 1
ATOM 1487 N N . GLY A 1 196 ? -20.375 15.703 4.641 1 97.31 196 GLY A N 1
ATOM 1488 C CA . GLY A 1 196 ? -20.891 15.312 3.342 1 97.31 196 GLY A CA 1
ATOM 1489 C C . GLY A 1 196 ? -20.547 13.875 2.973 1 97.31 196 GLY A C 1
ATOM 1490 O O . GLY A 1 196 ? -20.594 13.508 1.799 1 97.31 196 GLY A O 1
ATOM 1491 N N . ALA A 1 197 ? -20.188 13.102 3.902 1 98.5 197 ALA A N 1
ATOM 1492 C CA . ALA A 1 197 ? -19.969 11.688 3.617 1 98.5 197 ALA A CA 1
ATOM 1493 C C . ALA A 1 197 ? -21.234 11.039 3.049 1 98.5 197 ALA A C 1
ATOM 1495 O O . ALA A 1 197 ? -22.344 11.422 3.408 1 98.5 197 ALA A O 1
ATOM 1496 N N . ASP A 1 198 ? -21.031 10.094 2.199 1 98.5 198 ASP A N 1
ATOM 1497 C CA . ASP A 1 198 ? -22.172 9.43 1.562 1 98.5 198 ASP A CA 1
ATOM 1498 C C . ASP A 1 198 ? -22.766 8.359 2.477 1 98.5 198 ASP A C 1
ATOM 1500 O O . ASP A 1 198 ? -23.953 8.055 2.393 1 98.5 198 ASP A O 1
ATOM 1504 N N . ASN A 1 199 ? -21.938 7.773 3.273 1 98.25 199 ASN A N 1
ATOM 1505 C CA . ASN A 1 199 ? -22.359 6.691 4.16 1 98.25 199 ASN A CA 1
ATOM 1506 C C . ASN A 1 199 ? -21.578 6.715 5.473 1 98.25 199 ASN A C 1
ATOM 1508 O O . ASN A 1 199 ? -20.516 7.316 5.555 1 98.25 199 ASN A O 1
ATOM 1512 N N . PHE A 1 200 ? -22.188 6.129 6.484 1 98.12 200 PHE A N 1
ATOM 1513 C CA . PHE A 1 200 ? -21.609 6.008 7.816 1 98.12 200 PHE A CA 1
ATOM 1514 C C . PHE A 1 200 ? -21.844 4.617 8.383 1 98.12 200 PHE A C 1
ATOM 1516 O O . PHE A 1 200 ? -22.969 4.129 8.391 1 98.12 200 PHE A O 1
ATOM 1523 N N . VAL A 1 201 ? -20.75 4.012 8.781 1 97.69 201 VAL A N 1
ATOM 1524 C CA . VAL A 1 201 ? -20.828 2.652 9.305 1 97.69 201 VAL A CA 1
ATOM 1525 C C . VAL A 1 201 ? -20.172 2.596 10.68 1 97.69 201 VAL A C 1
ATOM 1527 O O . VAL A 1 201 ? -19.094 3.158 10.875 1 97.69 201 VAL A O 1
ATOM 1530 N N . VAL A 1 202 ? -20.875 1.903 11.531 1 95.94 202 VAL A N 1
ATOM 1531 C CA . VAL A 1 202 ? -20.312 1.643 12.852 1 95.94 202 VAL A CA 1
ATOM 1532 C C . VAL A 1 202 ? -19.531 0.336 12.828 1 95.94 202 VAL A C 1
ATOM 1534 O O . VAL A 1 202 ? -20.094 -0.735 12.594 1 95.94 202 VAL A O 1
ATOM 1537 N N . SER A 1 203 ? -18.25 0.386 13.148 1 94.75 203 SER A N 1
ATOM 1538 C CA . SER A 1 203 ? -17.328 -0.722 12.922 1 94.75 203 SER A CA 1
ATOM 1539 C C . SER A 1 203 ? -17.609 -1.884 13.867 1 94.75 203 SER A C 1
ATOM 1541 O O . SER A 1 203 ? -17.219 -3.021 13.594 1 94.75 203 SER A O 1
ATOM 1543 N N . SER A 1 204 ? -18.297 -1.598 14.969 1 93.5 204 SER A N 1
ATOM 1544 C CA . SER A 1 204 ? -18.625 -2.67 15.898 1 93.5 204 SER A CA 1
ATOM 1545 C C . SER A 1 204 ? -19.891 -3.402 15.461 1 93.5 204 SER A C 1
ATOM 1547 O O . SER A 1 204 ? -20.234 -4.449 16.016 1 93.5 204 SER A O 1
ATOM 1549 N N . ASP A 1 205 ? -20.625 -2.861 14.562 1 94.19 205 ASP A N 1
ATOM 1550 C CA . ASP A 1 205 ? -21.812 -3.514 14.023 1 94.19 205 ASP A CA 1
ATOM 1551 C C . ASP A 1 205 ? -21.438 -4.504 12.922 1 94.19 205 ASP A C 1
ATOM 1553 O O . ASP A 1 205 ? -21.172 -4.105 11.789 1 94.19 205 ASP A O 1
ATOM 1557 N N . ILE A 1 206 ? -21.547 -5.734 13.242 1 93.62 206 ILE A N 1
ATOM 1558 C CA . ILE A 1 206 ? -21.078 -6.816 12.383 1 93.62 206 ILE A CA 1
ATOM 1559 C C . ILE A 1 206 ? -21.891 -6.828 11.086 1 93.62 206 ILE A C 1
ATOM 1561 O O . ILE A 1 206 ? -21.328 -7.055 10.008 1 93.62 206 ILE A O 1
ATOM 1565 N N . ARG A 1 207 ? -23.172 -6.652 11.102 1 95.38 207 ARG A N 1
ATOM 1566 C CA . ARG A 1 207 ? -24.031 -6.684 9.922 1 95.38 207 ARG A CA 1
ATOM 1567 C C . ARG A 1 207 ? -23.688 -5.555 8.961 1 95.38 207 ARG A C 1
ATOM 1569 O O . ARG A 1 207 ? -23.625 -5.758 7.746 1 95.38 207 ARG A O 1
ATOM 1576 N N . GLN A 1 208 ? -23.422 -4.297 9.492 1 96.06 208 GLN A N 1
ATOM 1577 C CA . GLN A 1 208 ? -23.047 -3.166 8.656 1 96.06 208 GLN A CA 1
ATOM 1578 C C . GLN A 1 208 ? -21.703 -3.41 7.98 1 96.06 208 GLN A C 1
ATOM 1580 O O . GLN A 1 208 ? -21.531 -3.15 6.785 1 96.06 208 GLN A O 1
ATOM 1585 N N . MET A 1 209 ? -20.828 -3.938 8.766 1 97.19 209 MET A N 1
ATOM 1586 C CA . MET A 1 209 ? -19.5 -4.211 8.227 1 97.19 209 MET A CA 1
ATOM 1587 C C . MET A 1 209 ? -19.562 -5.277 7.133 1 97.19 209 MET A C 1
ATOM 1589 O O . MET A 1 209 ? -18.938 -5.145 6.09 1 97.19 209 MET A O 1
ATOM 1593 N N . GLU A 1 210 ? -20.328 -6.328 7.375 1 96.69 210 GLU A N 1
ATOM 1594 C CA . GLU A 1 210 ? -20.484 -7.402 6.398 1 96.69 210 GLU A CA 1
ATOM 1595 C C . GLU A 1 210 ? -21.094 -6.887 5.098 1 96.69 210 GLU A C 1
ATOM 1597 O O . GLU A 1 210 ? -20.719 -7.324 4.012 1 96.69 210 GLU A O 1
ATOM 1602 N N . SER A 1 211 ? -22.016 -5.922 5.203 1 96.38 211 SER A N 1
ATOM 1603 C CA . SER A 1 211 ? -22.688 -5.375 4.023 1 96.38 211 SER A CA 1
ATOM 1604 C C . SER A 1 211 ? -21.703 -4.594 3.15 1 96.38 211 SER A C 1
ATOM 1606 O O . SER A 1 211 ? -21.969 -4.371 1.967 1 96.38 211 SER A O 1
ATOM 1608 N N . LEU A 1 212 ? -20.578 -4.188 3.723 1 97.62 212 LEU A N 1
ATOM 1609 C CA . LEU A 1 212 ? -19.594 -3.369 3.01 1 97.62 212 LEU A CA 1
ATOM 1610 C C . LEU A 1 212 ? -18.438 -4.227 2.508 1 97.62 212 LEU A C 1
ATOM 1612 O O . LEU A 1 212 ? -17.516 -3.715 1.859 1 97.62 212 LEU A O 1
ATOM 1616 N N . LYS A 1 213 ? -18.5 -5.504 2.77 1 97.25 213 LYS A N 1
ATOM 1617 C CA . LYS A 1 213 ? -17.406 -6.383 2.377 1 97.25 213 LYS A CA 1
ATOM 1618 C C . LYS A 1 213 ? -17.125 -6.285 0.877 1 97.25 213 LYS A C 1
ATOM 1620 O O . LYS A 1 213 ? -18.062 -6.285 0.073 1 97.25 213 LYS A O 1
ATOM 1625 N N . ASN A 1 214 ? -15.836 -6.098 0.51 1 97.56 214 ASN A N 1
ATOM 1626 C CA . ASN A 1 214 ? -15.359 -6.07 -0.869 1 97.56 214 ASN A CA 1
ATOM 1627 C C . ASN A 1 214 ? -16.016 -4.949 -1.667 1 97.56 214 ASN A C 1
ATOM 1629 O O . ASN A 1 214 ? -16.312 -5.113 -2.854 1 97.56 214 ASN A O 1
ATOM 1633 N N . SER A 1 215 ? -16.281 -3.809 -1.001 1 98.06 215 SER A N 1
ATOM 1634 C CA . SER A 1 215 ? -17.047 -2.781 -1.71 1 98.06 215 SER A CA 1
ATOM 1635 C C . SER A 1 215 ? -16.234 -1.505 -1.87 1 98.06 215 SER A C 1
ATOM 1637 O O . SER A 1 215 ? -16.578 -0.632 -2.666 1 98.06 215 SER A O 1
ATOM 1639 N N . LEU A 1 216 ? -15.109 -1.396 -1.122 1 98.81 216 LEU A N 1
ATOM 1640 C CA . LEU A 1 216 ? -14.352 -0.15 -1.122 1 98.81 216 LEU A CA 1
ATOM 1641 C C . LEU A 1 216 ? -13.109 -0.271 -1.992 1 98.81 216 LEU A C 1
ATOM 1643 O O . LEU A 1 216 ? -12.398 -1.276 -1.929 1 98.81 216 LEU A O 1
ATOM 1647 N N . ASP A 1 217 ? -12.844 0.771 -2.793 1 98.81 217 ASP A N 1
ATOM 1648 C CA . ASP A 1 217 ? -11.609 0.831 -3.568 1 98.81 217 ASP A CA 1
ATOM 1649 C C . ASP A 1 217 ? -10.43 1.231 -2.688 1 98.81 217 ASP A C 1
ATOM 1651 O O . ASP A 1 217 ? -9.328 0.703 -2.84 1 98.81 217 ASP A O 1
ATOM 1655 N N . PHE A 1 218 ? -10.695 2.166 -1.795 1 98.94 218 PHE A N 1
ATOM 1656 C CA . PHE A 1 218 ? -9.648 2.756 -0.967 1 98.94 218 PHE A CA 1
ATOM 1657 C C . PHE A 1 218 ? -10.109 2.869 0.483 1 98.94 218 PHE A C 1
ATOM 1659 O O . PHE A 1 218 ? -11.305 2.994 0.754 1 98.94 218 PHE A O 1
ATOM 1666 N N . ILE A 1 219 ? -9.188 2.795 1.385 1 98.94 219 ILE A N 1
ATOM 1667 C CA . ILE A 1 219 ? -9.383 3.16 2.783 1 98.94 219 ILE A CA 1
ATOM 1668 C C . ILE A 1 219 ? -8.25 4.062 3.25 1 98.94 219 ILE A C 1
ATOM 1670 O O . ILE A 1 219 ? -7.078 3.803 2.951 1 98.94 219 ILE A O 1
ATOM 1674 N N . VAL A 1 220 ? -8.523 5.129 3.811 1 98.94 220 VAL A N 1
ATOM 1675 C CA . VAL A 1 220 ? -7.57 5.91 4.59 1 98.94 220 VAL A CA 1
ATOM 1676 C C . VAL A 1 220 ? -7.824 5.703 6.078 1 98.94 220 VAL A C 1
ATOM 1678 O O . VAL A 1 220 ? -8.906 6.012 6.578 1 98.94 220 VAL A O 1
ATOM 1681 N N . ASP A 1 221 ? -6.887 5.16 6.75 1 98.81 221 ASP A N 1
ATOM 1682 C CA . ASP A 1 221 ? -6.996 4.859 8.172 1 98.81 221 ASP A CA 1
ATOM 1683 C C . ASP A 1 221 ? -6.273 5.91 9.016 1 98.81 221 ASP A C 1
ATOM 1685 O O . ASP A 1 221 ? -5.043 5.934 9.07 1 98.81 221 ASP A O 1
ATOM 1689 N N . THR A 1 222 ? -7.043 6.715 9.656 1 97.69 222 THR A N 1
ATOM 1690 C CA . THR A 1 222 ? -6.512 7.832 10.43 1 97.69 222 THR A CA 1
ATOM 1691 C C . THR A 1 222 ? -6.637 7.566 11.93 1 97.69 222 THR A C 1
ATOM 1693 O O . THR A 1 222 ? -6.363 8.445 12.75 1 97.69 222 THR A O 1
ATOM 1696 N N . ALA A 1 223 ? -7.004 6.387 12.281 1 94.69 223 ALA A N 1
ATOM 1697 C CA . ALA A 1 223 ? -7.227 6.07 13.688 1 94.69 223 ALA A CA 1
ATOM 1698 C C . ALA A 1 223 ? -5.906 5.883 14.422 1 94.69 223 ALA A C 1
ATOM 1700 O O . ALA A 1 223 ? -5.008 5.188 13.938 1 94.69 223 ALA A O 1
ATOM 1701 N N . SER A 1 224 ? -5.82 6.453 15.57 1 89.94 224 SER A N 1
ATOM 1702 C CA . SER A 1 224 ? -4.609 6.34 16.375 1 89.94 224 SER A CA 1
ATOM 1703 C C . SER A 1 224 ? -4.754 5.258 17.453 1 89.94 224 SER A C 1
ATOM 1705 O O . SER A 1 224 ? -3.76 4.777 17.984 1 89.94 224 SER A O 1
ATOM 1707 N N . GLY A 1 225 ? -5.953 4.965 17.797 1 91 225 GLY A N 1
ATOM 1708 C CA . GLY A 1 225 ? -6.184 3.91 18.766 1 91 225 GLY A CA 1
ATOM 1709 C C . GLY A 1 225 ? -6.039 2.518 18.188 1 91 225 GLY A C 1
ATOM 1710 O O . GLY A 1 225 ? -6.176 2.328 16.969 1 91 225 GLY A O 1
ATOM 1711 N N . ASP A 1 226 ? -5.77 1.576 19.094 1 94.75 226 ASP A N 1
ATOM 1712 C CA . ASP A 1 226 ? -5.664 0.189 18.656 1 94.75 226 ASP A CA 1
ATOM 1713 C C . ASP A 1 226 ? -6.984 -0.301 18.062 1 94.75 226 ASP A C 1
ATOM 1715 O O . ASP A 1 226 ? -8.055 0.007 18.594 1 94.75 226 ASP A O 1
ATOM 1719 N N . HIS A 1 227 ? -6.953 -0.974 16.984 1 95.31 227 HIS A N 1
ATOM 1720 C CA . HIS A 1 227 ? -8.109 -1.581 16.328 1 95.31 227 HIS A CA 1
ATOM 1721 C C . HIS A 1 227 ? -7.688 -2.746 15.438 1 95.31 227 HIS A C 1
ATOM 1723 O O . HIS A 1 227 ? -6.527 -2.83 15.023 1 95.31 227 HIS A O 1
ATOM 1729 N N . PRO A 1 228 ? -8.594 -3.682 15.234 1 96.25 228 PRO A N 1
ATOM 1730 C CA . PRO A 1 228 ? -8.266 -4.789 14.328 1 96.25 228 PRO A CA 1
ATOM 1731 C C . PRO A 1 228 ? -8.172 -4.355 12.867 1 96.25 228 PRO A C 1
ATOM 1733 O O . PRO A 1 228 ? -8.945 -3.502 12.43 1 96.25 228 PRO A O 1
ATOM 1736 N N . PHE A 1 229 ? -7.297 -4.891 12.133 1 98.12 229 PHE A N 1
ATOM 1737 C CA . PHE A 1 229 ? -7.078 -4.465 10.758 1 98.12 229 PHE A CA 1
ATOM 1738 C C . PHE A 1 229 ? -7.832 -5.363 9.789 1 98.12 229 PHE A C 1
ATOM 1740 O O . PHE A 1 229 ? -8.328 -4.898 8.758 1 98.12 229 PHE A O 1
ATOM 1747 N N . ASP A 1 230 ? -8.016 -6.68 10.094 1 98.25 230 ASP A N 1
ATOM 1748 C CA . ASP A 1 230 ? -8.609 -7.641 9.172 1 98.25 230 ASP A CA 1
ATOM 1749 C C . ASP A 1 230 ? -10.023 -7.223 8.773 1 98.25 230 ASP A C 1
ATOM 1751 O O . ASP A 1 230 ? -10.367 -7.215 7.59 1 98.25 230 ASP A O 1
ATOM 1755 N N . PRO A 1 231 ? -10.891 -6.781 9.742 1 97.88 231 PRO A N 1
ATOM 1756 C CA . PRO A 1 231 ? -12.258 -6.43 9.352 1 97.88 231 PRO A CA 1
ATOM 1757 C C . PRO A 1 231 ? -12.305 -5.246 8.383 1 97.88 231 PRO A C 1
ATOM 1759 O O . PRO A 1 231 ? -13.18 -5.191 7.516 1 97.88 231 PRO A O 1
ATOM 1762 N N . TYR A 1 232 ? -11.359 -4.309 8.508 1 98.44 232 TYR A N 1
ATOM 1763 C CA . TYR A 1 232 ? -11.344 -3.158 7.613 1 98.44 232 TYR A CA 1
ATOM 1764 C C . TYR A 1 232 ? -10.766 -3.533 6.254 1 98.44 232 TYR A C 1
ATOM 1766 O O . TYR A 1 232 ? -11.297 -3.141 5.215 1 98.44 232 TYR A O 1
ATOM 1774 N N . LEU A 1 233 ? -9.695 -4.316 6.273 1 98.75 233 LEU A N 1
ATOM 1775 C CA . LEU A 1 233 ? -9.078 -4.746 5.02 1 98.75 233 LEU A CA 1
ATOM 1776 C C . LEU A 1 233 ? -10.055 -5.574 4.191 1 98.75 233 LEU A C 1
ATOM 1778 O O . LEU A 1 233 ? -10.047 -5.508 2.961 1 98.75 233 LEU A O 1
ATOM 1782 N N . ALA A 1 234 ? -10.93 -6.336 4.848 1 98.31 234 ALA A N 1
ATOM 1783 C CA . ALA A 1 234 ? -11.891 -7.203 4.172 1 98.31 234 ALA A CA 1
ATOM 1784 C C . ALA A 1 234 ? -12.938 -6.383 3.424 1 98.31 234 ALA A C 1
ATOM 1786 O O . ALA A 1 234 ? -13.664 -6.914 2.58 1 98.31 234 ALA A O 1
ATOM 1787 N N . LEU A 1 235 ? -13.016 -5.066 3.721 1 98.69 235 LEU A N 1
ATOM 1788 C CA . LEU A 1 235 ? -13.969 -4.195 3.041 1 98.69 235 LEU A CA 1
ATOM 1789 C C . LEU A 1 235 ? -13.461 -3.809 1.655 1 98.69 235 LEU A C 1
ATOM 1791 O O . LEU A 1 235 ? -14.227 -3.334 0.816 1 98.69 235 LEU A O 1
ATOM 1795 N N . LEU A 1 236 ? -12.172 -4.008 1.422 1 98.81 236 LEU A N 1
ATOM 1796 C CA . LEU A 1 236 ? -11.547 -3.58 0.172 1 98.81 236 LEU A CA 1
ATOM 1797 C C . LEU A 1 236 ? -11.891 -4.539 -0.961 1 98.81 236 LEU A C 1
ATOM 1799 O O . LEU A 1 236 ? -11.953 -5.754 -0.756 1 98.81 236 LEU A O 1
ATOM 1803 N N . LYS A 1 237 ? -12.102 -3.963 -2.117 1 98.31 237 LYS A N 1
ATOM 1804 C CA . LYS A 1 237 ? -12.188 -4.73 -3.355 1 98.31 237 LYS A CA 1
ATOM 1805 C C . LYS A 1 237 ? -10.844 -5.391 -3.684 1 98.31 237 LYS A C 1
ATOM 1807 O O . LYS A 1 237 ? -9.836 -5.105 -3.041 1 98.31 237 LYS A O 1
ATOM 1812 N N . VAL A 1 238 ? -10.914 -6.297 -4.668 1 98.06 238 VAL A N 1
ATOM 1813 C CA . VAL A 1 238 ? -9.68 -6.871 -5.191 1 98.06 238 VAL A CA 1
ATOM 1814 C C . VAL A 1 238 ? -8.734 -5.754 -5.633 1 98.06 238 VAL A C 1
ATOM 1816 O O . VAL A 1 238 ? -9.141 -4.848 -6.367 1 98.06 238 VAL A O 1
ATOM 1819 N N . GLY A 1 239 ? -7.488 -5.809 -5.09 1 98.12 239 GLY A N 1
ATOM 1820 C CA . GLY A 1 239 ? -6.508 -4.801 -5.457 1 98.12 239 GLY A CA 1
ATOM 1821 C C . GLY A 1 239 ? -6.668 -3.504 -4.688 1 98.12 239 GLY A C 1
ATOM 1822 O O . GLY A 1 239 ? -5.957 -2.531 -4.945 1 98.12 239 GLY A O 1
ATOM 1823 N N . GLY A 1 240 ? -7.637 -3.451 -3.711 1 98.75 240 GLY A N 1
ATOM 1824 C CA . GLY A 1 240 ? -7.879 -2.246 -2.938 1 98.75 240 GLY A CA 1
ATOM 1825 C C . GLY A 1 240 ? -6.719 -1.867 -2.039 1 98.75 240 GLY A C 1
ATOM 1826 O O . GLY A 1 240 ? -5.871 -2.705 -1.726 1 98.75 240 GLY A O 1
ATOM 1827 N N . ILE A 1 241 ? -6.672 -0.59 -1.603 1 98.94 241 ILE A N 1
ATOM 1828 C CA . ILE A 1 241 ? -5.531 -0.054 -0.868 1 98.94 241 ILE A CA 1
ATOM 1829 C C . ILE A 1 241 ? -6.012 0.617 0.417 1 98.94 241 ILE A C 1
ATOM 1831 O O . ILE A 1 241 ? -6.957 1.411 0.393 1 98.94 241 ILE A O 1
ATOM 1835 N N . MET A 1 242 ? -5.406 0.245 1.483 1 98.94 242 MET A N 1
ATOM 1836 C CA . MET A 1 242 ? -5.547 0.964 2.746 1 98.94 242 MET A CA 1
ATOM 1837 C C . MET A 1 242 ? -4.281 1.759 3.061 1 98.94 242 MET A C 1
ATOM 1839 O O . MET A 1 242 ? -3.199 1.187 3.184 1 98.94 242 MET A O 1
ATOM 1843 N N . ALA A 1 243 ? -4.398 3.023 3.117 1 98.94 243 ALA A N 1
ATOM 1844 C CA . ALA A 1 243 ? -3.314 3.908 3.533 1 98.94 243 ALA A CA 1
ATOM 1845 C C . ALA A 1 243 ? -3.398 4.219 5.023 1 98.94 243 ALA A C 1
ATOM 1847 O O . ALA A 1 243 ? -4.398 4.766 5.496 1 98.94 243 ALA A O 1
ATOM 1848 N N . LEU A 1 244 ? -2.41 3.871 5.727 1 98.88 244 LEU A N 1
ATOM 1849 C CA . LEU A 1 244 ? -2.328 4.105 7.164 1 98.88 244 LEU A CA 1
ATOM 1850 C C . LEU A 1 244 ? -1.535 5.371 7.465 1 98.88 244 LEU A C 1
ATOM 1852 O O . LEU A 1 244 ? -0.361 5.477 7.105 1 98.88 244 LEU A O 1
ATOM 1856 N N . VAL A 1 245 ? -2.188 6.328 8.102 1 98.56 245 VAL A N 1
ATOM 1857 C CA . VAL A 1 245 ? -1.492 7.559 8.469 1 98.56 245 VAL A CA 1
ATOM 1858 C C . VAL A 1 245 ? -1.493 7.723 9.984 1 98.56 245 VAL A C 1
ATOM 1860 O O . VAL A 1 245 ? -0.72 8.516 10.531 1 98.56 245 VAL A O 1
ATOM 1863 N N . GLY A 1 246 ? -2.336 6.973 10.695 1 96.62 246 GLY A N 1
ATOM 1864 C CA . GLY A 1 246 ? -2.266 6.93 12.148 1 96.62 246 GLY A CA 1
ATOM 1865 C C . GLY A 1 246 ? -1.173 6.016 12.664 1 96.62 246 GLY A C 1
ATOM 1866 O O . GLY A 1 246 ? -0.549 5.285 11.898 1 96.62 246 GLY A O 1
ATOM 1867 N N . PHE A 1 247 ? -0.851 6.078 13.953 1 95.62 247 PHE A N 1
ATOM 1868 C CA . PHE A 1 247 ? 0.127 5.23 14.625 1 95.62 247 PHE A CA 1
ATOM 1869 C C . PHE A 1 247 ? -0.529 4.422 15.734 1 95.62 247 PHE A C 1
ATOM 1871 O O . PHE A 1 247 ? -0.285 4.676 16.922 1 95.62 247 PHE A O 1
ATOM 1878 N N . PRO A 1 248 ? -1.285 3.502 15.328 1 95.06 248 PRO A N 1
ATOM 1879 C CA . PRO A 1 248 ? -1.846 2.623 16.359 1 95.06 248 PRO A CA 1
ATOM 1880 C C . PRO A 1 248 ? -0.796 1.712 16.984 1 95.06 248 PRO A C 1
ATOM 1882 O O . PRO A 1 248 ? 0.403 1.899 16.766 1 95.06 248 PRO A O 1
ATOM 1885 N N . GLY A 1 249 ? -1.279 0.764 17.844 1 94.44 249 GLY A N 1
ATOM 1886 C CA . GLY A 1 249 ? -0.369 -0.271 18.312 1 94.44 249 GLY A CA 1
ATOM 1887 C C . GLY A 1 249 ? 0.062 -1.225 17.203 1 94.44 249 GLY A C 1
ATOM 1888 O O . GLY A 1 249 ? -0.059 -0.908 16.016 1 94.44 249 GLY A O 1
ATOM 1889 N N . GLU A 1 250 ? 0.581 -2.293 17.562 1 97.38 250 GLU A N 1
ATOM 1890 C CA . GLU A 1 250 ? 1.082 -3.266 16.594 1 97.38 250 GLU A CA 1
ATOM 1891 C C . GLU A 1 250 ? -0.011 -3.688 15.609 1 97.38 250 GLU A C 1
ATOM 1893 O O . GLU A 1 250 ? -1.142 -3.965 16.016 1 97.38 250 GLU A O 1
ATOM 1898 N N . ILE A 1 251 ? 0.281 -3.641 14.352 1 98.25 251 ILE A N 1
ATOM 1899 C CA . ILE A 1 251 ? -0.604 -4.102 13.289 1 98.25 251 ILE A CA 1
ATOM 1900 C C . ILE A 1 251 ? -0.591 -5.629 13.227 1 98.25 251 ILE A C 1
ATOM 1902 O O . ILE A 1 251 ? 0.473 -6.242 13.125 1 98.25 251 ILE A O 1
ATOM 1906 N N . ARG A 1 252 ? -1.694 -6.23 13.312 1 98.12 252 ARG A N 1
ATOM 1907 C CA . ARG A 1 252 ? -1.862 -7.672 13.188 1 98.12 252 ARG A CA 1
ATOM 1908 C C . ARG A 1 252 ? -2.832 -8.016 12.062 1 98.12 252 ARG A C 1
ATOM 1910 O O . ARG A 1 252 ? -3.979 -7.562 12.062 1 98.12 252 ARG A O 1
ATOM 1917 N N . VAL A 1 253 ? -2.352 -8.789 11.062 1 98.44 253 VAL A N 1
ATOM 1918 C CA . VAL A 1 253 ? -3.16 -9.125 9.898 1 98.44 253 VAL A CA 1
ATOM 1919 C C . VAL A 1 253 ? -2.955 -10.586 9.531 1 98.44 253 VAL A C 1
ATOM 1921 O O . VAL A 1 253 ? -1.824 -11.086 9.523 1 98.44 253 VAL A O 1
ATOM 1924 N N . HIS A 1 254 ? -4.055 -11.289 9.312 1 98.12 254 HIS A N 1
ATOM 1925 C CA . HIS A 1 254 ? -3.93 -12.602 8.711 1 98.12 254 HIS A CA 1
ATOM 1926 C C . HIS A 1 254 ? -3.477 -12.5 7.254 1 98.12 254 HIS A C 1
ATOM 1928 O O . HIS A 1 254 ? -4.035 -11.719 6.48 1 98.12 254 HIS A O 1
ATOM 1934 N N . PRO A 1 255 ? -2.447 -13.234 6.859 1 98 255 PRO A N 1
ATOM 1935 C CA . PRO A 1 255 ? -1.924 -13.109 5.496 1 98 255 PRO A CA 1
ATOM 1936 C C . PRO A 1 255 ? -2.992 -13.344 4.43 1 98 255 PRO A C 1
ATOM 1938 O O . PRO A 1 255 ? -2.943 -12.734 3.357 1 98 255 PRO A O 1
ATOM 1941 N N . ALA A 1 256 ? -3.979 -14.188 4.738 1 97.69 256 ALA A N 1
ATOM 1942 C CA . ALA A 1 256 ? -5.027 -14.484 3.77 1 97.69 256 ALA A CA 1
ATOM 1943 C C . ALA A 1 256 ? -5.836 -13.234 3.434 1 97.69 256 ALA A C 1
ATOM 1945 O O . ALA A 1 256 ? -6.34 -13.102 2.316 1 97.69 256 ALA A O 1
ATOM 1946 N N . THR A 1 257 ? -5.945 -12.297 4.398 1 98.25 257 THR A N 1
ATOM 1947 C CA . THR A 1 257 ? -6.715 -11.078 4.184 1 98.25 257 THR A CA 1
ATOM 1948 C C . THR A 1 257 ? -6.078 -10.227 3.09 1 98.25 257 THR A C 1
ATOM 1950 O O . THR A 1 257 ? -6.781 -9.586 2.301 1 98.25 257 THR A O 1
ATOM 1953 N N . LEU A 1 258 ? -4.758 -10.242 3.006 1 98.69 258 LEU A N 1
ATOM 1954 C CA . LEU A 1 258 ? -4.051 -9.508 1.96 1 98.69 258 LEU A CA 1
ATOM 1955 C C . LEU A 1 258 ? -3.984 -10.328 0.675 1 98.69 258 LEU A C 1
ATOM 1957 O O . LEU A 1 258 ? -4.371 -9.844 -0.393 1 98.69 258 LEU A O 1
ATOM 1961 N N . ASN A 1 259 ? -3.555 -11.562 0.76 1 98.56 259 ASN A N 1
ATOM 1962 C CA . ASN A 1 259 ? -3.209 -12.375 -0.403 1 98.56 259 ASN A CA 1
ATOM 1963 C C . ASN A 1 259 ? -4.43 -12.664 -1.27 1 98.56 259 ASN A C 1
ATOM 1965 O O . ASN A 1 259 ? -4.395 -12.469 -2.486 1 98.56 259 ASN A O 1
ATOM 1969 N N . LEU A 1 260 ? -5.512 -13.102 -0.608 1 97.94 260 LEU A N 1
ATOM 1970 C CA . LEU A 1 260 ? -6.633 -13.633 -1.372 1 97.94 260 LEU A CA 1
ATOM 1971 C C . LEU A 1 260 ? -7.367 -12.523 -2.117 1 97.94 260 LEU A C 1
ATOM 1973 O O . LEU A 1 260 ? -8.062 -12.789 -3.098 1 97.94 260 LEU A O 1
ATOM 1977 N N . GLY A 1 261 ? -7.156 -11.266 -1.675 1 98 261 GLY A N 1
ATOM 1978 C CA . GLY A 1 261 ? -7.793 -10.148 -2.344 1 98 261 GLY A CA 1
ATOM 1979 C C . GLY A 1 261 ? -6.809 -9.219 -3.035 1 98 261 GLY A C 1
ATOM 1980 O O . GLY A 1 261 ? -7.176 -8.125 -3.469 1 98 261 GLY A O 1
ATOM 1981 N N . ALA A 1 262 ? -5.527 -9.688 -3.051 1 98.69 262 ALA A N 1
ATOM 1982 C CA . ALA A 1 262 ? -4.492 -8.805 -3.592 1 98.69 262 ALA A CA 1
ATOM 1983 C C . ALA A 1 262 ? -4.586 -7.41 -2.982 1 98.69 262 ALA A C 1
ATOM 1985 O O . ALA A 1 262 ? -4.547 -6.406 -3.699 1 98.69 262 ALA A O 1
ATOM 1986 N N . ARG A 1 263 ? -4.781 -7.324 -1.729 1 98.88 263 ARG A N 1
ATOM 1987 C CA . ARG A 1 263 ? -4.992 -6.051 -1.051 1 98.88 263 ARG A CA 1
ATOM 1988 C C . ARG A 1 263 ? -3.674 -5.477 -0.54 1 98.88 263 ARG A C 1
ATOM 1990 O O . ARG A 1 263 ? -2.719 -6.219 -0.302 1 98.88 263 ARG A O 1
ATOM 1997 N N . THR A 1 264 ? -3.623 -4.156 -0.372 1 98.88 264 THR A N 1
ATOM 1998 C CA . THR A 1 264 ? -2.398 -3.43 -0.049 1 98.88 264 THR A CA 1
ATOM 1999 C C . THR A 1 264 ? -2.578 -2.607 1.225 1 98.88 264 THR A C 1
ATOM 2001 O O . THR A 1 264 ? -3.602 -1.942 1.4 1 98.88 264 THR A O 1
ATOM 2004 N N . LEU A 1 265 ? -1.688 -2.75 2.145 1 98.94 265 LEU A N 1
ATOM 2005 C CA . LEU A 1 265 ? -1.522 -1.881 3.303 1 98.94 265 LEU A CA 1
ATOM 2006 C C . LEU A 1 265 ? -0.278 -1.011 3.156 1 98.94 265 LEU A C 1
ATOM 2008 O O . LEU A 1 265 ? 0.835 -1.527 3.033 1 98.94 265 LEU A O 1
ATOM 2012 N N . SER A 1 266 ? -0.455 0.291 3.119 1 98.88 266 SER A N 1
ATOM 2013 C CA . SER A 1 266 ? 0.633 1.231 2.871 1 98.88 266 SER A CA 1
ATOM 2014 C C . SER A 1 266 ? 0.696 2.303 3.955 1 98.88 266 SER A C 1
ATOM 2016 O O . SER A 1 266 ? -0.34 2.783 4.422 1 98.88 266 SER A O 1
ATOM 2018 N N . GLY A 1 267 ? 1.911 2.625 4.363 1 98.81 267 GLY A N 1
ATOM 2019 C CA . GLY A 1 267 ? 2.092 3.67 5.355 1 98.81 267 GLY A CA 1
ATOM 2020 C C . GLY A 1 267 ? 2.428 5.02 4.746 1 98.81 267 GLY A C 1
ATOM 2021 O O . GLY A 1 267 ? 2.982 5.09 3.648 1 98.81 267 GLY A O 1
ATOM 2022 N N . SER A 1 268 ? 2.105 6.008 5.48 1 98.62 268 SER A N 1
ATOM 2023 C CA . SER A 1 268 ? 2.42 7.367 5.055 1 98.62 268 SER A CA 1
ATOM 2024 C C . SER A 1 268 ? 2.547 8.305 6.25 1 98.62 268 SER A C 1
ATOM 2026 O O . SER A 1 268 ? 1.96 8.055 7.305 1 98.62 268 SER A O 1
ATOM 2028 N N . VAL A 1 269 ? 3.26 9.297 6.078 1 97.56 269 VAL A N 1
ATOM 2029 C CA . VAL A 1 269 ? 3.357 10.406 7.016 1 97.56 269 VAL A CA 1
ATOM 2030 C C . VAL A 1 269 ? 3.158 11.727 6.277 1 97.56 269 VAL A C 1
ATOM 2032 O O . VAL A 1 269 ? 2.541 11.766 5.211 1 97.56 269 VAL A O 1
ATOM 2035 N N . THR A 1 270 ? 3.664 12.781 6.738 1 97.81 270 THR A N 1
ATOM 2036 C CA . THR A 1 270 ? 3.479 14.086 6.113 1 97.81 270 THR A CA 1
ATOM 2037 C C . THR A 1 270 ? 3.879 14.039 4.645 1 97.81 270 THR A C 1
ATOM 2039 O O . THR A 1 270 ? 3.725 13.016 3.98 1 97.81 270 THR A O 1
ATOM 2042 N N . GLY A 1 271 ? 4.199 15.086 4.039 1 98.31 271 GLY A N 1
ATOM 2043 C CA . GLY A 1 271 ? 4.508 15.109 2.617 1 98.31 271 GLY A CA 1
ATOM 2044 C C . GLY A 1 271 ? 5.668 16.031 2.277 1 98.31 271 GLY A C 1
ATOM 2045 O O . GLY A 1 271 ? 6.141 16.781 3.129 1 98.31 271 GLY A O 1
ATOM 2046 N N . GLY A 1 272 ? 6.195 15.852 1.128 1 98.5 272 GLY A N 1
ATOM 2047 C CA . GLY A 1 272 ? 7.27 16.703 0.63 1 98.5 272 GLY A CA 1
ATOM 2048 C C . GLY A 1 272 ? 6.816 18.109 0.324 1 98.5 272 GLY A C 1
ATOM 2049 O O . GLY A 1 272 ? 5.625 18.422 0.396 1 98.5 272 GLY A O 1
ATOM 2050 N N . THR A 1 273 ? 7.742 18.938 0.028 1 98.5 273 THR A N 1
ATOM 2051 C CA . THR A 1 273 ? 7.457 20.375 -0.125 1 98.5 273 THR A CA 1
ATOM 2052 C C . THR A 1 273 ? 6.582 20.609 -1.352 1 98.5 273 THR A C 1
ATOM 2054 O O . THR A 1 273 ? 5.672 21.438 -1.315 1 98.5 273 THR A O 1
ATOM 2057 N N . LYS A 1 274 ? 6.836 19.828 -2.406 1 98.44 274 LYS A N 1
ATOM 2058 C CA . LYS A 1 274 ? 6.047 20 -3.623 1 98.44 274 LYS A CA 1
ATOM 2059 C C . LYS A 1 274 ? 4.586 19.625 -3.383 1 98.44 274 LYS A C 1
ATOM 2061 O O . LYS A 1 274 ? 3.684 20.391 -3.725 1 98.44 274 LYS A O 1
ATOM 2066 N N . ASP A 1 275 ? 4.348 18.516 -2.758 1 98.44 275 ASP A N 1
ATOM 2067 C CA . ASP A 1 275 ? 2.988 18.062 -2.488 1 98.44 275 ASP A CA 1
ATOM 2068 C C . ASP A 1 275 ? 2.268 19 -1.529 1 98.44 275 ASP A C 1
ATOM 2070 O O . ASP A 1 275 ? 1.058 19.203 -1.644 1 98.44 275 ASP A O 1
ATOM 2074 N N . THR A 1 276 ? 2.994 19.547 -0.621 1 98.81 276 THR A N 1
ATOM 2075 C CA . THR A 1 276 ? 2.393 20.469 0.339 1 98.81 276 THR A CA 1
ATOM 2076 C C . THR A 1 276 ? 1.865 21.719 -0.364 1 98.81 276 THR A C 1
ATOM 2078 O O . THR A 1 276 ? 0.722 22.125 -0.145 1 98.81 276 THR A O 1
ATOM 2081 N N . GLN A 1 277 ? 2.682 22.25 -1.203 1 98.75 277 GLN A N 1
ATOM 2082 C CA . GLN A 1 277 ? 2.223 23.422 -1.939 1 98.75 277 GLN A CA 1
ATOM 2083 C C . GLN A 1 277 ? 1.047 23.078 -2.848 1 98.75 277 GLN A C 1
ATOM 2085 O O . GLN A 1 277 ? 0.076 23.828 -2.93 1 98.75 277 GLN A O 1
ATOM 2090 N N . GLU A 1 278 ? 1.149 21.938 -3.494 1 98.75 278 GLU A N 1
ATOM 2091 C CA . GLU A 1 278 ? 0.062 21.516 -4.367 1 98.75 278 GLU A CA 1
ATOM 2092 C C . GLU A 1 278 ? -1.233 21.328 -3.582 1 98.75 278 GLU A C 1
ATOM 2094 O O . GLU A 1 278 ? -2.311 21.688 -4.055 1 98.75 278 GLU A O 1
ATOM 2099 N N . MET A 1 279 ? -1.083 20.781 -2.441 1 98.88 279 MET A N 1
ATOM 2100 C CA . MET A 1 279 ? -2.256 20.562 -1.599 1 98.88 279 MET A CA 1
ATOM 2101 C C . MET A 1 279 ? -2.883 21.906 -1.192 1 98.88 279 MET A C 1
ATOM 2103 O O . MET A 1 279 ? -4.102 22.062 -1.243 1 98.88 279 MET A O 1
ATOM 2107 N N . ILE A 1 280 ? -2.1 22.844 -0.836 1 98.88 280 ILE A N 1
ATOM 2108 C CA . ILE A 1 280 ? -2.621 24.141 -0.441 1 98.88 280 ILE A CA 1
ATOM 2109 C C . ILE A 1 280 ? -3.328 24.797 -1.626 1 98.88 280 ILE A C 1
ATOM 2111 O O . ILE A 1 280 ? -4.422 25.359 -1.478 1 98.88 280 ILE A O 1
ATOM 2115 N N . ASN A 1 281 ? -2.678 24.703 -2.783 1 98.81 281 ASN A N 1
ATOM 2116 C CA . ASN A 1 281 ? -3.312 25.234 -3.986 1 98.81 281 ASN A CA 1
ATOM 2117 C C . ASN A 1 281 ? -4.648 24.547 -4.262 1 98.81 281 ASN A C 1
ATOM 2119 O O . ASN A 1 281 ? -5.629 25.203 -4.617 1 98.81 281 ASN A O 1
ATOM 2123 N N . PHE A 1 282 ? -4.68 23.328 -4.09 1 98.81 282 PHE A N 1
ATOM 2124 C CA . PHE A 1 282 ? -5.891 22.547 -4.32 1 98.81 282 PHE A CA 1
ATOM 2125 C C . PHE A 1 282 ? -6.992 22.969 -3.35 1 98.81 282 PHE A C 1
ATOM 2127 O O . PHE A 1 282 ? -8.141 23.172 -3.756 1 98.81 282 PHE A O 1
ATOM 2134 N N . CYS A 1 283 ? -6.621 23.031 -2.062 1 98.81 283 CYS A N 1
ATOM 2135 C CA . CYS A 1 283 ? -7.594 23.438 -1.055 1 98.81 283 CYS A CA 1
ATOM 2136 C C . CYS A 1 283 ? -8.141 24.828 -1.357 1 98.81 283 CYS A C 1
ATOM 2138 O O . CYS A 1 283 ? -9.336 25.078 -1.201 1 98.81 283 CYS A O 1
ATOM 2140 N N . THR A 1 284 ? -7.312 25.656 -1.774 1 98.62 284 THR A N 1
ATOM 2141 C CA . THR A 1 284 ? -7.746 27 -2.102 1 98.62 284 THR A CA 1
ATOM 2142 C C . THR A 1 284 ? -8.695 27 -3.297 1 98.62 284 THR A C 1
ATOM 2144 O O . THR A 1 284 ? -9.781 27.578 -3.24 1 98.62 284 THR A O 1
ATOM 2147 N N . ALA A 1 285 ? -8.297 26.297 -4.285 1 98.31 285 ALA A N 1
ATOM 2148 C CA . ALA A 1 285 ? -9.07 26.266 -5.52 1 98.31 285 ALA A CA 1
ATOM 2149 C C . ALA A 1 285 ? -10.438 25.625 -5.285 1 98.31 285 ALA A C 1
ATOM 2151 O O . ALA A 1 285 ? -11.422 26 -5.93 1 98.31 285 ALA A O 1
ATOM 2152 N N . ASN A 1 286 ? -10.5 24.75 -4.344 1 98.31 286 ASN A N 1
ATOM 2153 C CA . ASN A 1 286 ? -11.727 23.984 -4.16 1 98.31 286 ASN A CA 1
ATOM 2154 C C . ASN A 1 286 ? -12.445 24.375 -2.867 1 98.31 286 ASN A C 1
ATOM 2156 O O . ASN A 1 286 ? -13.422 23.734 -2.475 1 98.31 286 ASN A O 1
ATOM 2160 N N . LYS A 1 287 ? -11.891 25.344 -2.211 1 97.69 287 LYS A N 1
ATOM 2161 C CA . LYS A 1 287 ? -12.469 25.891 -0.987 1 97.69 287 LYS A CA 1
ATOM 2162 C C . LYS A 1 287 ? -12.633 24.812 0.077 1 97.69 287 LYS A C 1
ATOM 2164 O O . LYS A 1 287 ? -13.711 24.672 0.661 1 97.69 287 LYS A O 1
ATOM 2169 N N . ILE A 1 288 ? -11.617 24.094 0.197 1 98.56 288 ILE A N 1
ATOM 2170 C CA . ILE A 1 288 ? -11.547 23.078 1.244 1 98.56 288 ILE A CA 1
ATOM 2171 C C . ILE A 1 288 ? -10.875 23.656 2.482 1 98.56 288 ILE A C 1
ATOM 2173 O O . ILE A 1 288 ? -9.727 24.109 2.422 1 98.56 288 ILE A O 1
ATOM 2177 N N . TYR A 1 289 ? -11.594 23.641 3.592 1 98.31 289 TYR A N 1
ATOM 2178 C CA . TYR A 1 289 ? -11.117 24.219 4.84 1 98.31 289 TYR A CA 1
ATOM 2179 C C . TYR A 1 289 ? -11.195 23.219 5.98 1 98.31 289 TYR A C 1
ATOM 2181 O O . TYR A 1 289 ? -12.219 22.547 6.156 1 98.31 289 TYR A O 1
ATOM 2189 N N . PRO A 1 290 ? -10.125 23.125 6.672 1 98.31 290 PRO A N 1
ATOM 2190 C CA . PRO A 1 290 ? -10.297 22.375 7.922 1 98.31 290 PRO A CA 1
ATOM 2191 C C . PRO A 1 290 ? -11.297 23.031 8.867 1 98.31 290 PRO A C 1
ATOM 2193 O O . PRO A 1 290 ? -11.414 24.25 8.898 1 98.31 290 PRO A O 1
ATOM 2196 N N . ASP A 1 291 ? -12.031 22.188 9.57 1 97.19 291 ASP A N 1
ATOM 2197 C CA . ASP A 1 291 ? -12.82 22.688 10.688 1 97.19 291 ASP A CA 1
ATOM 2198 C C . ASP A 1 291 ? -11.953 22.891 11.93 1 97.19 291 ASP A C 1
ATOM 2200 O O . ASP A 1 291 ? -11.195 22 12.32 1 97.19 291 ASP A O 1
ATOM 2204 N N . ILE A 1 292 ? -12.141 24.141 12.523 1 97.88 292 ILE A N 1
ATOM 2205 C CA . ILE A 1 292 ? -11.188 24.469 13.586 1 97.88 292 ILE A CA 1
ATOM 2206 C C . ILE A 1 292 ? -11.93 25.062 14.781 1 97.88 292 ILE A C 1
ATOM 2208 O O . ILE A 1 292 ? -13.062 25.531 14.648 1 97.88 292 ILE A O 1
ATOM 2212 N N . GLU A 1 293 ? -11.344 24.953 15.852 1 98 293 GLU A N 1
ATOM 2213 C CA . GLU A 1 293 ? -11.617 25.75 17.031 1 98 293 GLU A CA 1
ATOM 2214 C C . GLU A 1 293 ? -10.5 26.766 17.281 1 98 293 GLU A C 1
ATOM 2216 O O . GLU A 1 293 ? -9.383 26.391 17.641 1 98 293 GLU A O 1
ATOM 2221 N N . LEU A 1 294 ? -10.852 28.016 17.031 1 97.94 294 LEU A N 1
ATOM 2222 C CA . LEU A 1 294 ? -9.883 29.078 17.234 1 97.94 294 LEU A CA 1
ATOM 2223 C C . LEU A 1 294 ? -9.75 29.422 18.703 1 97.94 294 LEU A C 1
ATOM 2225 O O . LEU A 1 294 ? -10.75 29.641 19.391 1 97.94 294 LEU A O 1
ATOM 2229 N N . ILE A 1 295 ? -8.516 29.516 19.172 1 98.06 295 ILE A N 1
ATOM 2230 C CA . ILE A 1 295 ? -8.297 29.766 20.594 1 98.06 295 ILE A CA 1
ATOM 2231 C C . ILE A 1 295 ? -7.223 30.844 20.766 1 98.06 295 ILE A C 1
ATOM 2233 O O . ILE A 1 295 ? -6.477 31.141 19.844 1 98.06 295 ILE A O 1
ATOM 2237 N N . LYS A 1 296 ? -7.16 31.312 21.938 1 97.56 296 LYS A N 1
ATOM 2238 C CA . LYS A 1 296 ? -6.066 32.188 22.344 1 97.56 296 LYS A CA 1
ATOM 2239 C C . LYS A 1 296 ? -4.945 31.391 23.016 1 97.56 296 LYS A C 1
ATOM 2241 O O . LYS A 1 296 ? -5.16 30.281 23.484 1 97.56 296 LYS A O 1
ATOM 2246 N N . ILE A 1 297 ? -3.85 32 23.109 1 96.44 297 ILE A N 1
ATOM 2247 C CA . ILE A 1 297 ? -2.658 31.297 23.562 1 96.44 297 ILE A CA 1
ATOM 2248 C C . ILE A 1 297 ? -2.811 30.938 25.047 1 96.44 297 ILE A C 1
ATOM 2250 O O . ILE A 1 297 ? -2.268 29.922 25.5 1 96.44 297 ILE A O 1
ATOM 2254 N N . ASP A 1 298 ? -3.521 31.75 25.812 1 96.25 298 ASP A N 1
ATOM 2255 C CA . ASP A 1 298 ? -3.674 31.469 27.25 1 96.25 298 ASP A CA 1
ATOM 2256 C C . ASP A 1 298 ? -4.52 30.219 27.469 1 96.25 298 ASP A C 1
ATOM 2258 O O . ASP A 1 298 ? -4.523 29.656 28.578 1 96.25 298 ASP A O 1
ATOM 2262 N N . TYR A 1 299 ? -5.195 29.828 26.406 1 97 299 TYR A N 1
ATOM 2263 C CA . TYR A 1 299 ? -6.055 28.656 26.5 1 97 299 TYR A CA 1
ATOM 2264 C C . TYR A 1 299 ? -5.293 27.391 26.109 1 97 299 TYR A C 1
ATOM 2266 O O . TYR A 1 299 ? -5.836 26.281 26.172 1 97 299 TYR A O 1
ATOM 2274 N N . ILE A 1 300 ? -4.055 27.453 25.797 1 96.94 300 ILE A N 1
ATOM 2275 C CA . ILE A 1 300 ? -3.32 26.391 25.125 1 96.94 300 ILE A CA 1
ATOM 2276 C C . ILE A 1 300 ? -3.195 25.172 26.047 1 96.94 300 ILE A C 1
ATOM 2278 O O . ILE A 1 300 ? -3.289 24.031 25.594 1 96.94 300 ILE A O 1
ATOM 2282 N N . ASN A 1 301 ? -2.982 25.406 27.344 1 97.06 301 ASN A N 1
ATOM 2283 C CA . ASN A 1 301 ? -2.867 24.281 28.266 1 97.06 301 ASN A CA 1
ATOM 2284 C C . ASN A 1 301 ? -4.16 23.469 28.344 1 97.06 301 ASN A C 1
ATOM 2286 O O . ASN A 1 301 ? -4.129 22.25 28.359 1 97.06 301 ASN A O 1
ATOM 2290 N N . GLU A 1 302 ? -5.211 24.188 28.359 1 97.62 302 GLU A N 1
ATOM 2291 C CA . GLU A 1 302 ? -6.512 23.531 28.328 1 97.62 302 GLU A CA 1
ATOM 2292 C C . GLU A 1 302 ? -6.719 22.797 27.016 1 97.62 302 GLU A C 1
ATOM 2294 O O . GLU A 1 302 ? -7.242 21.672 27 1 97.62 302 GLU A O 1
ATOM 2299 N N . ALA A 1 303 ? -6.352 23.375 25.953 1 97.81 303 ALA A N 1
ATOM 2300 C CA . ALA A 1 303 ? -6.477 22.766 24.641 1 97.81 303 ALA A CA 1
ATOM 2301 C C . ALA A 1 303 ? -5.691 21.453 24.562 1 97.81 303 ALA A C 1
ATOM 2303 O O . ALA A 1 303 ? -6.184 20.453 24.031 1 97.81 303 ALA A O 1
ATOM 2304 N N . LEU A 1 304 ? -4.441 21.438 25.078 1 97.5 304 LEU A N 1
ATOM 2305 C CA . LEU A 1 304 ? -3.613 20.234 25.078 1 97.5 304 LEU A CA 1
ATOM 2306 C C . LEU A 1 304 ? -4.27 19.141 25.906 1 97.5 304 LEU A C 1
ATOM 2308 O O . LEU A 1 304 ? -4.246 17.969 25.516 1 97.5 304 LEU A O 1
ATOM 2312 N N . GLU A 1 305 ? -4.883 19.5 27.047 1 97.38 305 GLU A N 1
ATOM 2313 C CA . GLU A 1 305 ? -5.602 18.531 27.859 1 97.38 305 GLU A CA 1
ATOM 2314 C C . GLU A 1 305 ? -6.809 17.953 27.109 1 97.38 305 GLU A C 1
ATOM 2316 O O . GLU A 1 305 ? -7.074 16.75 27.172 1 97.38 305 GLU A O 1
ATOM 2321 N N . ARG A 1 306 ? -7.457 18.844 26.422 1 96.62 306 ARG A N 1
ATOM 2322 C CA . ARG A 1 306 ? -8.617 18.406 25.656 1 96.62 306 ARG A CA 1
ATOM 2323 C C . ARG A 1 306 ? -8.203 17.484 24.516 1 96.62 306 ARG A C 1
ATOM 2325 O O . ARG A 1 306 ? -8.938 16.547 24.172 1 96.62 306 ARG A O 1
ATOM 2332 N N . LEU A 1 307 ? -7.062 17.719 23.938 1 95.25 307 LEU A N 1
ATOM 2333 C CA . LEU A 1 307 ? -6.543 16.812 22.922 1 95.25 307 LEU A CA 1
ATOM 2334 C C . LEU A 1 307 ? -6.285 15.422 23.5 1 95.25 307 LEU A C 1
ATOM 2336 O O . LEU A 1 307 ? -6.637 14.414 22.891 1 95.25 307 LEU A O 1
ATOM 2340 N N . VAL A 1 308 ? -5.672 15.398 24.656 1 94.62 308 VAL A N 1
ATOM 2341 C CA . VAL A 1 308 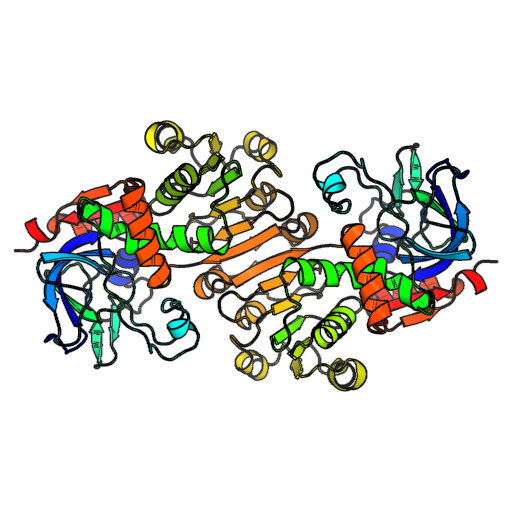? -5.379 14.141 25.328 1 94.62 308 VAL A CA 1
ATOM 2342 C C . VAL A 1 308 ? -6.676 13.375 25.594 1 94.62 308 VAL A C 1
ATOM 2344 O O . VAL A 1 308 ? -6.719 12.148 25.453 1 94.62 308 VAL A O 1
ATOM 2347 N N . ASN A 1 309 ? -7.766 14.219 25.875 1 94.19 309 ASN A N 1
ATOM 2348 C CA . ASN A 1 309 ? -9.062 13.625 26.188 1 94.19 309 ASN A CA 1
ATOM 2349 C C . ASN A 1 309 ? -9.914 13.43 24.938 1 94.19 309 ASN A C 1
ATOM 2351 O O . ASN A 1 309 ? -11.086 13.078 25.031 1 94.19 309 ASN A O 1
ATOM 2355 N N . ARG A 1 310 ? -9.422 13.711 23.812 1 88.94 310 ARG A N 1
ATOM 2356 C CA . ARG A 1 310 ? -10.102 13.547 22.531 1 88.94 310 ARG A CA 1
ATOM 2357 C C . ARG A 1 310 ? -11.344 14.43 22.453 1 88.94 310 ARG A C 1
ATOM 2359 O O . ARG A 1 310 ? -12.352 14.031 21.875 1 88.94 310 ARG A O 1
ATOM 2366 N N . ASP A 1 311 ? -11.18 15.422 23.109 1 90.75 311 ASP A N 1
ATOM 2367 C CA . ASP A 1 311 ? -12.242 16.422 23.109 1 90.75 311 ASP A CA 1
ATOM 2368 C C . ASP A 1 311 ? -11.875 17.625 22.25 1 90.75 311 ASP A C 1
ATOM 2370 O O . ASP A 1 311 ? -11.617 18.719 22.75 1 90.75 311 ASP A O 1
ATOM 2374 N N . VAL A 1 312 ? -11.797 17.469 21.062 1 89.25 312 VAL A N 1
ATOM 2375 C CA . VAL A 1 312 ? -11.5 18.531 20.094 1 89.25 312 VAL A CA 1
ATOM 2376 C C . VAL A 1 312 ? -12.383 18.359 18.859 1 89.25 312 VAL A C 1
ATOM 2378 O O . VAL A 1 312 ? -12.594 17.234 18.391 1 89.25 312 VAL A O 1
ATOM 2381 N N . ARG A 1 313 ? -12.922 19.422 18.484 1 89.44 313 ARG A N 1
ATOM 2382 C CA . ARG A 1 313 ? -13.633 19.391 17.219 1 89.44 313 ARG A CA 1
ATOM 2383 C C . ARG A 1 313 ? -12.664 19.594 16.047 1 89.44 313 ARG A C 1
ATOM 2385 O O . ARG A 1 313 ? -12.531 20.703 15.531 1 89.44 313 ARG A O 1
ATOM 2392 N N . TYR A 1 314 ? -11.984 18.562 15.711 1 93 314 TYR A N 1
ATOM 2393 C CA . TYR A 1 314 ? -11.07 18.297 14.602 1 93 314 TYR A CA 1
ATOM 2394 C C . TYR A 1 314 ? -9.719 18.953 14.844 1 93 314 TYR A C 1
ATOM 2396 O O . TYR A 1 314 ? -8.719 18.266 15.055 1 93 314 TYR A O 1
ATOM 2404 N N . ARG A 1 315 ? -9.648 20.391 14.828 1 97.44 315 ARG A N 1
ATOM 2405 C CA . ARG A 1 315 ? -8.336 21.016 15.008 1 97.44 315 ARG A CA 1
ATOM 2406 C C . ARG A 1 315 ? -8.43 22.266 15.875 1 97.44 315 ARG A C 1
ATOM 2408 O O . ARG A 1 315 ? -9.289 23.109 15.641 1 97.44 315 ARG A O 1
ATOM 2415 N N . PHE A 1 316 ? -7.59 22.391 16.859 1 98.56 316 PHE A N 1
ATOM 2416 C CA . PHE A 1 316 ? -7.355 23.688 17.484 1 98.56 316 PHE A CA 1
ATOM 2417 C C . PHE A 1 316 ? -6.375 24.516 16.672 1 98.56 316 PHE A C 1
ATOM 2419 O O . PHE A 1 316 ? -5.422 23.984 16.094 1 98.56 316 PHE A O 1
ATOM 2426 N N . VAL A 1 317 ? -6.66 25.797 16.641 1 98.75 317 VAL A N 1
ATOM 2427 C CA . VAL A 1 317 ? -5.723 26.766 16.078 1 98.75 317 VAL A CA 1
ATOM 2428 C C . VAL A 1 317 ? -5.562 27.953 17.016 1 98.75 317 VAL A C 1
ATOM 2430 O O . VAL A 1 317 ? -6.555 28.5 17.5 1 98.75 317 VAL A O 1
ATOM 2433 N N . ILE A 1 318 ? -4.359 28.312 17.25 1 98.62 318 ILE A N 1
ATOM 2434 C CA . ILE A 1 318 ? -4.062 29.438 18.141 1 98.62 318 ILE A CA 1
ATOM 2435 C C . ILE A 1 318 ? -4.016 30.734 17.328 1 98.62 318 ILE A C 1
ATOM 2437 O O . ILE A 1 318 ? -3.314 30.812 16.312 1 98.62 318 ILE A O 1
ATOM 2441 N N . ASP A 1 319 ? -4.777 31.625 17.734 1 98.38 319 ASP A N 1
ATOM 2442 C CA . ASP A 1 319 ? -4.637 32.969 17.234 1 98.38 319 ASP A CA 1
ATOM 2443 C C . ASP A 1 319 ? -3.441 33.688 17.875 1 98.38 319 ASP A C 1
ATOM 2445 O O . ASP A 1 319 ? -3.596 34.438 18.844 1 98.38 319 ASP A O 1
ATOM 2449 N N . ILE A 1 320 ? -2.375 33.562 17.312 1 98 320 ILE A N 1
ATOM 2450 C CA . ILE A 1 320 ? -1.118 34.094 17.828 1 98 320 ILE A CA 1
ATOM 2451 C C . ILE A 1 320 ? -1.126 35.594 17.766 1 98 320 ILE A C 1
ATOM 2453 O O . ILE A 1 320 ? -0.792 36.281 18.75 1 98 320 ILE A O 1
ATOM 2457 N N . GLU A 1 321 ? -1.463 36.094 16.734 1 94.88 321 GLU A N 1
ATOM 2458 C CA . GLU A 1 321 ? -1.402 37.531 16.453 1 94.88 321 GLU A CA 1
ATOM 2459 C C . GLU A 1 321 ? -2.184 38.344 17.5 1 94.88 321 GLU A C 1
ATOM 2461 O O . GLU A 1 321 ? -1.715 39.375 17.984 1 94.88 321 GLU A O 1
ATOM 2466 N N . SER A 1 322 ? -3.221 37.844 17.859 1 92.88 322 SER A N 1
ATOM 2467 C CA . SER A 1 322 ? -4.074 38.625 18.766 1 92.88 322 SER A CA 1
ATOM 2468 C C . SER A 1 322 ? -3.811 38.281 20.219 1 92.88 322 SER A C 1
ATOM 2470 O O . SER A 1 322 ? -4.379 38.875 21.125 1 92.88 322 SER A O 1
ATOM 2472 N N . SER A 1 323 ? -2.949 37.375 20.359 1 90.12 323 SER A N 1
ATOM 2473 C CA . SER A 1 323 ? -2.906 36.906 21.734 1 90.12 323 SER A CA 1
ATOM 2474 C C . SER A 1 323 ? -1.476 36.844 22.266 1 90.12 323 SER A C 1
ATOM 2476 O O . SER A 1 323 ? -1.254 36.844 23.484 1 90.12 323 SER A O 1
ATOM 2478 N N . LEU A 1 324 ? -0.508 36.656 21.422 1 83 324 LEU A N 1
ATOM 2479 C CA . LEU A 1 324 ? 0.869 36.656 21.906 1 83 324 LEU A CA 1
ATOM 2480 C C . LEU A 1 324 ? 1.407 38.094 21.953 1 83 324 LEU A C 1
ATOM 2482 O O . LEU A 1 324 ? 1.325 38.844 20.969 1 83 324 LEU A O 1
ATOM 2486 N N . LYS A 1 325 ? 1.219 38.906 23.219 1 69.44 325 LYS A N 1
ATOM 2487 C CA . LYS A 1 325 ? 1.639 40.281 23.469 1 69.44 325 LYS A CA 1
ATOM 2488 C C . LYS A 1 325 ? 3.156 40.375 23.609 1 69.44 325 LYS A C 1
ATOM 2490 O O . LYS A 1 325 ? 3.801 39.469 24.094 1 69.44 325 LYS A O 1
ATOM 2495 N N . ARG B 1 1 ? -15.281 -36.094 -19.062 1 83.25 1 ARG B N 1
ATOM 2496 C CA . ARG B 1 1 ? -16.516 -35.781 -19.766 1 83.25 1 ARG B CA 1
ATOM 2497 C C . ARG B 1 1 ? -16.281 -35.594 -21.25 1 83.25 1 ARG B C 1
ATOM 2499 O O . ARG B 1 1 ? -15.141 -35.438 -21.688 1 83.25 1 ARG B O 1
ATOM 2506 N N . THR B 1 2 ? -17.328 -35.656 -21.953 1 88.69 2 THR B N 1
ATOM 2507 C CA . THR B 1 2 ? -17.25 -35.375 -23.375 1 88.69 2 THR B CA 1
ATOM 2508 C C . THR B 1 2 ? -16.906 -33.906 -23.641 1 88.69 2 THR B C 1
ATOM 2510 O O . THR B 1 2 ? -17.312 -33.031 -22.875 1 88.69 2 THR B O 1
ATOM 2513 N N . VAL B 1 3 ? -16.219 -33.75 -24.625 1 93.5 3 VAL B N 1
ATOM 2514 C CA . VAL B 1 3 ? -15.781 -32.406 -25.031 1 93.5 3 VAL B CA 1
ATOM 2515 C C . VAL B 1 3 ? -16.984 -31.594 -25.531 1 93.5 3 VAL B C 1
ATOM 2517 O O . VAL B 1 3 ? -17.672 -32 -26.453 1 93.5 3 VAL B O 1
ATOM 2520 N N . ARG B 1 4 ? -17.188 -30.422 -24.938 1 94.31 4 ARG B N 1
ATOM 2521 C CA . ARG B 1 4 ? -18.219 -29.484 -25.375 1 94.31 4 ARG B CA 1
ATOM 2522 C C . ARG B 1 4 ? -17.688 -28.562 -26.453 1 94.31 4 ARG B C 1
ATOM 2524 O O . ARG B 1 4 ? -16.5 -28.609 -26.797 1 94.31 4 ARG B O 1
ATOM 2531 N N . HIS B 1 5 ? -18.594 -27.75 -27 1 96.19 5 HIS B N 1
ATOM 2532 C CA . HIS B 1 5 ? -18.266 -26.938 -28.172 1 96.19 5 HIS B CA 1
ATOM 2533 C C . HIS B 1 5 ? -17.172 -25.922 -27.844 1 96.19 5 HIS B C 1
ATOM 2535 O O . HIS B 1 5 ? -16.469 -25.469 -28.75 1 96.19 5 HIS B O 1
ATOM 2541 N N . ASP B 1 6 ? -16.922 -25.656 -26.547 1 96.75 6 ASP B N 1
ATOM 2542 C CA . ASP B 1 6 ? -15.945 -24.641 -26.156 1 96.75 6 ASP B CA 1
ATOM 2543 C C . ASP B 1 6 ? -14.859 -25.25 -25.266 1 96.75 6 ASP B C 1
ATOM 2545 O O . ASP B 1 6 ? -14.188 -24.531 -24.531 1 96.75 6 ASP B O 1
ATOM 2549 N N . ASP B 1 7 ? -14.656 -26.578 -25.359 1 98.06 7 ASP B N 1
ATOM 2550 C CA . ASP B 1 7 ? -13.703 -27.297 -24.531 1 98.06 7 ASP B CA 1
ATOM 2551 C C . ASP B 1 7 ? -12.461 -27.688 -25.328 1 98.06 7 ASP B C 1
ATOM 2553 O O . ASP B 1 7 ? -12.492 -27.703 -26.562 1 98.06 7 ASP B O 1
ATOM 2557 N N . VAL B 1 8 ? -11.453 -27.906 -24.547 1 98.25 8 VAL B N 1
ATOM 2558 C CA . VAL B 1 8 ? -10.211 -28.516 -25.016 1 98.25 8 VAL B CA 1
ATOM 2559 C C . VAL B 1 8 ? -9.883 -29.734 -24.172 1 98.25 8 VAL B C 1
ATOM 2561 O O . VAL B 1 8 ? -9.938 -29.688 -22.938 1 98.25 8 VAL B O 1
ATOM 2564 N N . SER B 1 9 ? -9.695 -30.797 -24.922 1 98.25 9 SER B N 1
ATOM 2565 C CA . SER B 1 9 ? -9.219 -32.031 -24.281 1 98.25 9 SER B CA 1
ATOM 2566 C C . SER B 1 9 ? -7.719 -32.219 -24.469 1 98.25 9 SER B C 1
ATOM 2568 O O . SER B 1 9 ? -7.207 -32.031 -25.578 1 98.25 9 SER B O 1
ATOM 2570 N N . LEU B 1 10 ? -7.051 -32.469 -23.328 1 96.12 10 LEU B N 1
ATOM 2571 C CA . LEU B 1 10 ? -5.621 -32.719 -23.484 1 96.12 10 LEU B CA 1
ATOM 2572 C C . LEU B 1 10 ? -5.199 -33.969 -22.75 1 96.12 10 LEU B C 1
ATOM 2574 O O . LEU B 1 10 ? -5.773 -34.312 -21.703 1 96.12 10 LEU B O 1
ATOM 2578 N N . ARG B 1 11 ? -4.312 -34.656 -23.469 1 98.25 11 ARG B N 1
ATOM 2579 C CA . ARG B 1 11 ? -3.521 -35.688 -22.828 1 98.25 11 ARG B CA 1
ATOM 2580 C C . ARG B 1 11 ? -2.443 -35.062 -21.922 1 98.25 11 ARG B C 1
ATOM 2582 O O . ARG B 1 11 ? -1.608 -34.281 -22.406 1 98.25 11 ARG B O 1
ATOM 2589 N N . ILE B 1 12 ? -2.512 -35.406 -20.688 1 98.5 12 ILE B N 1
ATOM 2590 C CA . ILE B 1 12 ? -1.57 -34.875 -19.734 1 98.5 12 ILE B CA 1
ATOM 2591 C C . ILE B 1 12 ? -0.222 -35.562 -19.859 1 98.5 12 ILE B C 1
ATOM 2593 O O . ILE B 1 12 ? -0.151 -36.812 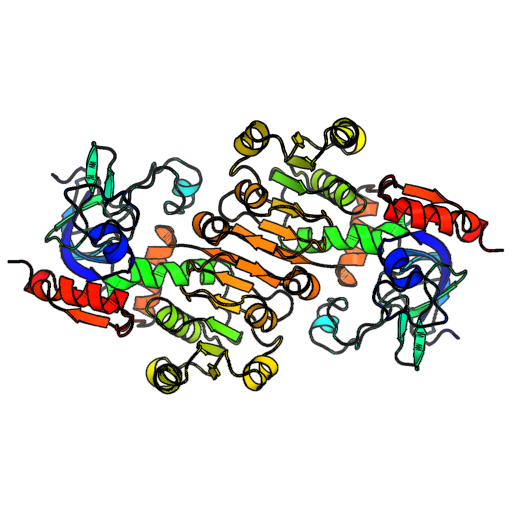-19.828 1 98.5 12 ILE B O 1
ATOM 2597 N N . THR B 1 13 ? 0.772 -34.781 -20.031 1 98.56 13 THR B N 1
ATOM 2598 C CA . THR B 1 13 ? 2.107 -35.375 -20.125 1 98.56 13 THR B CA 1
ATOM 2599 C C . THR B 1 13 ? 2.877 -35.156 -18.828 1 98.56 13 THR B C 1
ATOM 2601 O O . THR B 1 13 ? 3.658 -36 -18.422 1 98.56 13 THR B O 1
ATOM 2604 N N . HIS B 1 14 ? 2.68 -34 -18.219 1 98.75 14 HIS B N 1
ATOM 2605 C CA . HIS B 1 14 ? 3.381 -33.688 -16.984 1 98.75 14 HIS B CA 1
ATOM 2606 C C . HIS B 1 14 ? 2.479 -32.906 -16.016 1 98.75 14 HIS B C 1
ATOM 2608 O O . HIS B 1 14 ? 1.567 -32.219 -16.453 1 98.75 14 HIS B O 1
ATOM 2614 N N . CYS B 1 15 ? 2.748 -33.031 -14.734 1 98.75 15 CYS B N 1
ATOM 2615 C CA . CYS B 1 15 ? 2.033 -32.312 -13.688 1 98.75 15 CYS B CA 1
ATOM 2616 C C . CYS B 1 15 ? 2.967 -31.938 -12.539 1 98.75 15 CYS B C 1
ATOM 2618 O O . CYS B 1 15 ? 3.621 -32.812 -11.969 1 98.75 15 CYS B O 1
ATOM 2620 N N . GLY B 1 16 ? 3.037 -30.688 -12.25 1 98.5 16 GLY B N 1
ATOM 2621 C CA . GLY B 1 16 ? 3.816 -30.281 -11.094 1 98.5 16 GLY B CA 1
ATOM 2622 C C . GLY B 1 16 ? 3.189 -30.688 -9.781 1 98.5 16 GLY B C 1
ATOM 2623 O O . GLY B 1 16 ? 2.016 -31.062 -9.727 1 98.5 16 GLY B O 1
ATOM 2624 N N . VAL B 1 17 ? 3.996 -30.703 -8.727 1 98.31 17 VAL B N 1
ATOM 2625 C CA . VAL B 1 17 ? 3.557 -31.016 -7.371 1 98.31 17 VAL B CA 1
ATOM 2626 C C . VAL B 1 17 ? 3.68 -29.781 -6.484 1 98.31 17 VAL B C 1
ATOM 2628 O O . VAL B 1 17 ? 4.762 -29.219 -6.355 1 98.31 17 VAL B O 1
ATOM 2631 N N . CYS B 1 18 ? 2.604 -29.359 -5.945 1 95.56 18 CYS B N 1
ATOM 2632 C CA . CYS B 1 18 ? 2.516 -28.188 -5.078 1 95.56 18 CYS B CA 1
ATOM 2633 C C . CYS B 1 18 ? 2.119 -28.578 -3.662 1 95.56 18 CYS B C 1
ATOM 2635 O O . CYS B 1 18 ? 1.531 -29.641 -3.451 1 95.56 18 CYS B O 1
ATOM 2637 N N . TYR B 1 19 ? 2.52 -27.781 -2.717 1 95 19 TYR B N 1
ATOM 2638 C CA . TYR B 1 19 ? 2.148 -28.062 -1.336 1 95 19 TYR B CA 1
ATOM 2639 C C . TYR B 1 19 ? 0.634 -28.141 -1.183 1 95 19 TYR B C 1
ATOM 2641 O O . TYR B 1 19 ? 0.13 -28.812 -0.282 1 95 19 TYR B O 1
ATOM 2649 N N . ALA B 1 20 ? -0.116 -27.516 -2.033 1 95.38 20 ALA B N 1
ATOM 2650 C CA . ALA B 1 20 ? -1.567 -27.688 -2.068 1 95.38 20 ALA B CA 1
ATOM 2651 C C . ALA B 1 20 ? -1.947 -29.156 -2.219 1 95.38 20 ALA B C 1
ATOM 2653 O O . ALA B 1 20 ? -2.955 -29.609 -1.666 1 95.38 20 ALA B O 1
ATOM 2654 N N . ASP B 1 21 ? -1.204 -29.938 -2.955 1 97.5 21 ASP B N 1
ATOM 2655 C CA . ASP B 1 21 ? -1.459 -31.359 -3.086 1 97.5 21 ASP B CA 1
ATOM 2656 C C . ASP B 1 21 ? -1.348 -32.062 -1.734 1 97.5 21 ASP B C 1
ATOM 2658 O O . ASP B 1 21 ? -2.141 -32.969 -1.426 1 97.5 21 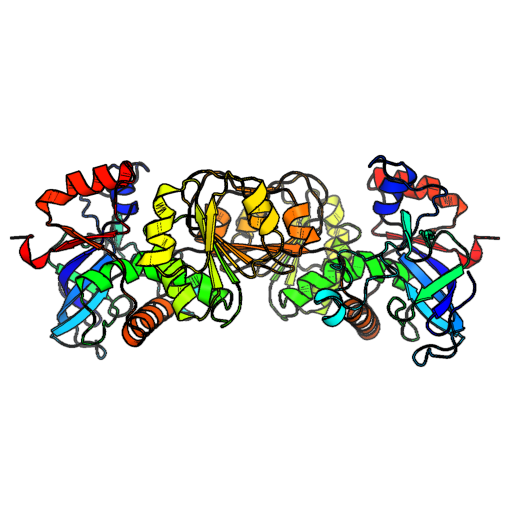ASP B O 1
ATOM 2662 N N . VAL B 1 22 ? -0.349 -31.672 -0.937 1 96.44 22 VAL B N 1
ATOM 2663 C CA . VAL B 1 22 ? -0.194 -32.219 0.402 1 96.44 22 VAL B CA 1
ATOM 2664 C C . VAL B 1 22 ? -1.415 -31.875 1.251 1 96.44 22 VAL B C 1
ATOM 2666 O O . VAL B 1 22 ? -2.004 -32.75 1.89 1 96.44 22 VAL B O 1
ATOM 2669 N N . ILE B 1 23 ? -1.835 -30.641 1.172 1 96.25 23 ILE B N 1
ATOM 2670 C CA . ILE B 1 23 ? -2.916 -30.125 2.006 1 96.25 23 ILE B CA 1
ATOM 2671 C C . ILE B 1 23 ? -4.184 -30.938 1.771 1 96.25 23 ILE B C 1
ATOM 2673 O O . ILE B 1 23 ? -4.801 -31.438 2.721 1 96.25 23 ILE B O 1
ATOM 2677 N N . TRP B 1 24 ? -4.535 -31.234 0.545 1 97.25 24 TRP B N 1
ATOM 2678 C CA . TRP B 1 24 ? -5.84 -31.828 0.28 1 97.25 24 TRP B CA 1
ATOM 2679 C C . TRP B 1 24 ? -5.738 -33.344 0.23 1 97.25 24 TRP B C 1
ATOM 2681 O O . TRP B 1 24 ? -6.684 -34.062 0.598 1 97.25 24 TRP B O 1
ATOM 2691 N N . THR B 1 25 ? -4.543 -33.875 -0.22 1 96.94 25 THR B N 1
ATOM 2692 C CA . THR B 1 25 ? -4.363 -35.312 -0.152 1 96.94 25 THR B CA 1
ATOM 2693 C C . THR B 1 25 ? -4.445 -35.812 1.291 1 96.94 25 THR B C 1
ATOM 2695 O O . THR B 1 25 ? -5.023 -36.844 1.562 1 96.94 25 THR B O 1
ATOM 2698 N N . LYS B 1 26 ? -3.961 -35 2.186 1 95.19 26 LYS B N 1
ATOM 2699 C CA . LYS B 1 26 ? -3.947 -35.406 3.594 1 95.19 26 LYS B CA 1
ATOM 2700 C C . LYS B 1 26 ? -5.105 -34.75 4.352 1 95.19 26 LYS B C 1
ATOM 2702 O O . LYS B 1 26 ? -5.172 -34.844 5.578 1 95.19 26 LYS B O 1
ATOM 2707 N N . ASN B 1 27 ? -5.973 -34.094 3.705 1 96 27 ASN B N 1
ATOM 2708 C CA . ASN B 1 27 ? -7.168 -33.469 4.238 1 96 27 ASN B CA 1
ATOM 2709 C C . ASN B 1 27 ? -6.844 -32.594 5.445 1 96 27 ASN B C 1
ATOM 2711 O O . ASN B 1 27 ? -7.496 -32.688 6.488 1 96 27 ASN B O 1
ATOM 2715 N N . ARG B 1 28 ? -5.82 -31.828 5.254 1 92.12 28 ARG B N 1
ATOM 2716 C CA . ARG B 1 28 ? -5.332 -31.016 6.363 1 92.12 28 ARG B CA 1
ATOM 2717 C C . ARG B 1 28 ? -6.344 -29.953 6.746 1 92.12 28 ARG B C 1
ATOM 2719 O O . ARG B 1 28 ? -6.395 -29.516 7.898 1 92.12 28 ARG B O 1
ATOM 2726 N N . HIS B 1 29 ? -7.188 -29.609 5.844 1 91.88 29 HIS B N 1
ATOM 2727 C CA . HIS B 1 29 ? -8.195 -28.594 6.102 1 91.88 29 HIS B CA 1
ATOM 2728 C C . HIS B 1 29 ? -9.555 -29.219 6.406 1 91.88 29 HIS B C 1
ATOM 2730 O O . HIS B 1 29 ? -10.523 -28.5 6.672 1 91.88 29 HIS B O 1
ATOM 2736 N N . ASN B 1 30 ? -9.625 -30.469 6.34 1 95.5 30 ASN B N 1
ATOM 2737 C CA . ASN B 1 30 ? -10.859 -31.219 6.562 1 95.5 30 ASN B CA 1
ATOM 2738 C C . ASN B 1 30 ? -11.938 -30.859 5.551 1 95.5 30 ASN B C 1
ATOM 2740 O O . ASN B 1 30 ? -13.117 -30.797 5.895 1 95.5 30 ASN B O 1
ATOM 2744 N N . ASP B 1 31 ? -11.461 -30.578 4.254 1 96.06 31 ASP B N 1
ATOM 2745 C CA . ASP B 1 31 ? -12.422 -30.188 3.227 1 96.06 31 ASP B CA 1
ATOM 2746 C C . ASP B 1 31 ? -12.117 -30.875 1.896 1 96.06 31 ASP B C 1
ATOM 2748 O O . ASP B 1 31 ? -12.516 -30.391 0.836 1 96.06 31 ASP B O 1
ATOM 2752 N N . SER B 1 32 ? -11.414 -31.906 2.086 1 95.88 32 SER B N 1
ATOM 2753 C CA . SER B 1 32 ? -11.156 -32.656 0.867 1 95.88 32 SER B CA 1
ATOM 2754 C C . SER B 1 32 ? -12.438 -33.25 0.29 1 95.88 32 SER B C 1
ATOM 2756 O O . SER B 1 32 ? -13.273 -33.781 1.027 1 95.88 32 SER B O 1
ATOM 2758 N N . VAL B 1 33 ? -12.68 -33.062 -1.049 1 95.44 33 VAL B N 1
ATOM 2759 C CA . VAL B 1 33 ? -13.844 -33.594 -1.771 1 95.44 33 VAL B CA 1
ATOM 2760 C C . VAL B 1 33 ? -13.469 -34.875 -2.502 1 95.44 33 VAL B C 1
ATOM 2762 O O . VAL B 1 33 ? -12.68 -34.844 -3.451 1 95.44 33 VAL B O 1
ATOM 2765 N N . TYR B 1 34 ? -14.031 -36 -1.929 1 92.31 34 TYR B N 1
ATOM 2766 C CA . TYR B 1 34 ? -13.672 -37.312 -2.482 1 92.31 34 TYR B CA 1
ATOM 2767 C C . TYR B 1 34 ? -14.625 -37.688 -3.607 1 92.31 34 TYR B C 1
ATOM 2769 O O . TYR B 1 34 ? -15.805 -37.344 -3.582 1 92.31 34 TYR B O 1
ATOM 2777 N N . PRO B 1 35 ? -14.148 -38.531 -4.566 1 93 35 PRO B N 1
ATOM 2778 C CA . PRO B 1 35 ? -12.758 -38.969 -4.75 1 93 35 PRO B CA 1
ATOM 2779 C C . PRO B 1 35 ? -11.828 -37.844 -5.133 1 93 35 PRO B C 1
ATOM 2781 O O . PRO B 1 35 ? -12.203 -36.938 -5.898 1 93 35 PRO B O 1
ATOM 2784 N N . LEU B 1 36 ? -10.727 -37.812 -4.609 1 96.56 36 LEU B N 1
ATOM 2785 C CA . LEU B 1 36 ? -9.766 -36.75 -4.773 1 96.56 36 LEU B CA 1
ATOM 2786 C C . LEU B 1 36 ? -8.602 -37.156 -5.66 1 96.56 36 LEU B C 1
ATOM 2788 O O . LEU B 1 36 ? -7.953 -38.188 -5.391 1 96.56 36 LEU B O 1
ATOM 2792 N N . VAL B 1 37 ? -8.398 -36.5 -6.758 1 97.12 37 VAL B N 1
ATOM 2793 C CA . VAL B 1 37 ? -7.242 -36.625 -7.637 1 97.12 37 VAL B CA 1
ATOM 2794 C C . VAL B 1 37 ? -6.469 -35.312 -7.676 1 97.12 37 VAL B C 1
ATOM 2796 O O . VAL B 1 37 ? -6.898 -34.344 -8.312 1 97.12 37 VAL B O 1
ATOM 2799 N N . PRO B 1 38 ? -5.344 -35.188 -7.074 1 97.5 38 PRO B N 1
ATOM 2800 C CA . PRO B 1 38 ? -4.609 -33.906 -6.934 1 97.5 38 PRO B CA 1
ATOM 2801 C C . PRO B 1 38 ? -3.959 -33.469 -8.242 1 97.5 38 PRO B C 1
ATOM 2803 O O . PRO B 1 38 ? -4 -34.188 -9.234 1 97.5 38 PRO B O 1
ATOM 2806 N N . GLY B 1 39 ? -3.359 -32.312 -8.125 1 98.44 39 GLY B N 1
ATOM 2807 C CA . GLY B 1 39 ? -2.551 -31.781 -9.211 1 98.44 39 GLY B CA 1
ATOM 2808 C C . GLY B 1 39 ? -3.197 -30.609 -9.914 1 98.44 39 GLY B C 1
ATOM 2809 O O . GLY B 1 39 ? -4.25 -30.75 -10.539 1 98.44 39 GLY B O 1
ATOM 2810 N N . HIS B 1 40 ? -2.586 -29.438 -9.812 1 98.69 40 HIS B N 1
ATOM 2811 C CA . HIS B 1 40 ? -3.145 -28.266 -10.492 1 98.69 40 HIS B CA 1
ATOM 2812 C C . HIS B 1 40 ? -2.096 -27.578 -11.367 1 98.69 40 HIS B C 1
ATOM 2814 O O . HIS B 1 40 ? -2.293 -26.453 -11.812 1 98.69 40 HIS B O 1
ATOM 2820 N N . GLU B 1 41 ? -0.95 -28.172 -11.602 1 98.81 41 GLU B N 1
ATOM 2821 C CA . GLU B 1 41 ? 0.112 -27.75 -12.508 1 98.81 41 GLU B CA 1
ATOM 2822 C C . GLU B 1 41 ? 0.236 -28.703 -13.695 1 98.81 41 GLU B C 1
ATOM 2824 O O . GLU B 1 41 ? 1.112 -29.562 -13.719 1 98.81 41 GLU B O 1
ATOM 2829 N N . ILE B 1 42 ? -0.542 -28.484 -14.664 1 98.81 42 ILE B N 1
ATOM 2830 C CA . ILE B 1 42 ? -0.713 -29.484 -15.711 1 98.81 42 ILE B CA 1
ATOM 2831 C C . ILE B 1 42 ? -0.12 -28.969 -17.016 1 98.81 42 ILE B C 1
ATOM 2833 O O . ILE B 1 42 ? -0.302 -27.797 -17.375 1 98.81 42 ILE B O 1
ATOM 2837 N N . ALA B 1 43 ? 0.57 -29.781 -17.75 1 98.81 43 ALA B N 1
ATOM 2838 C CA . ALA B 1 43 ? 1.004 -29.594 -19.141 1 98.81 43 ALA B CA 1
ATOM 2839 C C . ALA B 1 43 ? 0.688 -30.812 -19.984 1 98.81 43 ALA B C 1
ATOM 2841 O O . ALA B 1 43 ? 0.712 -31.953 -19.5 1 98.81 43 ALA B O 1
ATOM 2842 N N . GLY B 1 44 ? 0.443 -30.578 -21.188 1 98.56 44 GLY B N 1
ATOM 2843 C CA . GLY B 1 44 ? 0.102 -31.688 -22.062 1 98.56 44 GLY B CA 1
ATOM 2844 C C . GLY B 1 44 ? -0.088 -31.266 -23.5 1 98.56 44 GLY B C 1
ATOM 2845 O O . GLY B 1 44 ? 0.422 -30.234 -23.938 1 98.56 44 GLY B O 1
ATOM 2846 N N . VAL B 1 45 ? -0.832 -32.156 -24.156 1 98.44 45 VAL B N 1
ATOM 2847 C CA . VAL B 1 45 ? -1.023 -32.031 -25.594 1 98.44 45 VAL B CA 1
ATOM 2848 C C . VAL B 1 45 ? -2.51 -32.094 -25.922 1 98.44 45 VAL B C 1
ATOM 2850 O O . VAL B 1 45 ? -3.209 -33 -25.438 1 98.44 45 VAL B O 1
ATOM 2853 N N . VAL B 1 46 ? -2.881 -31.25 -26.797 1 98.75 46 VAL B N 1
ATOM 2854 C CA . VAL B 1 46 ? -4.285 -31.203 -27.188 1 98.75 46 VAL B CA 1
ATOM 2855 C C . VAL B 1 46 ? -4.621 -32.438 -28.031 1 98.75 46 VAL B C 1
ATOM 2857 O O . VAL B 1 46 ? -3.904 -32.781 -28.969 1 98.75 46 VAL B O 1
ATOM 2860 N N . THR B 1 47 ? -5.73 -33.062 -27.688 1 98.44 47 THR B N 1
ATOM 2861 C CA . THR B 1 47 ? -6.148 -34.25 -28.422 1 98.44 47 THR B CA 1
ATOM 2862 C C . THR B 1 47 ? -7.504 -34.031 -29.094 1 98.44 47 THR B C 1
ATOM 2864 O O . THR B 1 47 ? -7.867 -34.75 -30.016 1 98.44 47 THR B O 1
ATOM 2867 N N . GLU B 1 48 ? -8.266 -33.062 -28.594 1 98.25 48 GLU B N 1
ATOM 2868 C CA . GLU B 1 48 ? -9.57 -32.75 -29.156 1 98.25 48 GLU B CA 1
ATOM 2869 C C . GLU B 1 48 ? -9.969 -31.312 -28.812 1 98.25 48 GLU B C 1
ATOM 2871 O O . GLU B 1 48 ? -9.656 -30.812 -27.719 1 98.25 48 GLU B O 1
ATOM 2876 N N . VAL B 1 49 ? -10.625 -30.781 -29.75 1 97.81 49 VAL B N 1
ATOM 2877 C CA . VAL B 1 49 ? -11.117 -29.438 -29.5 1 97.81 49 VAL B CA 1
ATOM 2878 C C . VAL B 1 49 ? -12.594 -29.344 -29.875 1 97.81 49 VAL B C 1
ATOM 2880 O O . VAL B 1 49 ? -13.039 -29.984 -30.844 1 97.81 49 VAL B O 1
ATOM 2883 N N . GLY B 1 50 ? -13.258 -28.562 -29.109 1 97.44 50 GLY B N 1
ATOM 2884 C CA . GLY B 1 50 ? -14.656 -28.312 -29.438 1 97.44 50 GLY B CA 1
ATOM 2885 C C . GLY B 1 50 ? -14.844 -27.547 -30.719 1 97.44 50 GLY B C 1
ATOM 2886 O O . GLY B 1 50 ? -13.914 -26.891 -31.203 1 97.44 50 GLY B O 1
ATOM 2887 N N . SER B 1 51 ? -16.109 -27.547 -31.188 1 97.31 51 SER B N 1
ATOM 2888 C CA . SER B 1 51 ? -16.438 -27.016 -32.5 1 97.31 51 SER B CA 1
ATOM 2889 C C . SER B 1 51 ? -16.266 -25.5 -32.562 1 97.31 51 SER B C 1
ATOM 2891 O O . SER B 1 51 ? -16 -24.938 -33.625 1 97.31 51 SER B O 1
ATOM 2893 N N . ASP B 1 52 ? -16.297 -24.859 -31.391 1 97.25 52 ASP B N 1
ATOM 2894 C CA . ASP B 1 52 ? -16.25 -23.406 -31.391 1 97.25 52 ASP B CA 1
ATOM 2895 C C . ASP B 1 52 ? -14.867 -22.891 -31.016 1 97.25 52 ASP B C 1
ATOM 2897 O O . ASP B 1 52 ? -14.625 -21.688 -31.016 1 97.25 52 ASP B O 1
ATOM 2901 N N . VAL B 1 53 ? -14.016 -23.875 -30.703 1 97.19 53 VAL B N 1
ATOM 2902 C CA . VAL B 1 53 ? -12.672 -23.516 -30.266 1 97.19 53 VAL B CA 1
ATOM 2903 C C . VAL B 1 53 ? -11.812 -23.156 -31.484 1 97.19 53 VAL B C 1
ATOM 2905 O O . VAL B 1 53 ? -11.703 -23.938 -32.438 1 97.19 53 VAL B O 1
ATOM 2908 N N . LYS B 1 54 ? -11.266 -21.953 -31.531 1 92.25 54 LYS B N 1
ATOM 2909 C CA . LYS B 1 54 ? -10.461 -21.531 -32.656 1 92.25 54 LYS B CA 1
ATOM 2910 C C . LYS B 1 54 ? -9 -21.344 -32.281 1 92.25 54 LYS B C 1
ATOM 2912 O O . LYS B 1 54 ? -8.109 -21.375 -33.125 1 92.25 54 LYS B O 1
ATOM 2917 N N . GLY B 1 55 ? -8.688 -21.281 -31.078 1 95.94 55 GLY B N 1
ATOM 2918 C CA . GLY B 1 55 ? -7.336 -20.922 -30.672 1 95.94 55 GLY B CA 1
ATOM 2919 C C . GLY B 1 55 ? -6.461 -22.141 -30.406 1 95.94 55 GLY B C 1
ATOM 2920 O O . GLY B 1 55 ? -5.27 -22 -30.125 1 95.94 55 GLY B O 1
ATOM 2921 N N . PHE B 1 56 ? -7.035 -23.312 -30.578 1 98.31 56 PHE B N 1
ATOM 2922 C CA . PHE B 1 56 ? -6.312 -24.547 -30.312 1 98.31 56 PHE B CA 1
ATOM 2923 C C . PHE B 1 56 ? -6.535 -25.562 -31.422 1 98.31 56 PHE B C 1
ATOM 2925 O O . PHE B 1 56 ? -7.582 -25.562 -32.094 1 98.31 56 PHE B O 1
ATOM 2932 N N . LYS B 1 57 ? -5.484 -26.344 -31.594 1 97.25 57 LYS B N 1
ATOM 2933 C CA . LYS B 1 57 ? -5.605 -27.484 -32.531 1 97.25 57 LYS B CA 1
ATOM 2934 C C . LYS B 1 57 ? -4.906 -28.719 -31.969 1 97.25 57 LYS B C 1
ATOM 2936 O O . LYS B 1 57 ? -4.121 -28.625 -31.016 1 97.25 57 LYS B O 1
ATOM 2941 N N . LEU B 1 58 ? -5.066 -29.656 -32.656 1 97.56 58 LEU B N 1
ATOM 2942 C CA . LEU B 1 58 ? -4.461 -30.922 -32.25 1 97.56 58 LEU B CA 1
ATOM 2943 C C . LEU B 1 58 ? -2.941 -30.844 -32.312 1 97.56 58 LEU B C 1
ATOM 2945 O O . LEU B 1 58 ? -2.387 -30.328 -33.281 1 97.56 58 LEU B O 1
ATOM 2949 N N . GLY B 1 59 ? -2.457 -31.312 -31.156 1 98.06 59 GLY B N 1
ATOM 2950 C CA . GLY B 1 59 ? -1.005 -31.344 -31.109 1 98.06 59 GLY B CA 1
ATOM 2951 C C . GLY B 1 59 ? -0.396 -30.156 -30.406 1 98.06 59 GLY B C 1
ATOM 2952 O O . GLY B 1 59 ? 0.782 -30.172 -30.047 1 98.06 59 GLY B O 1
ATOM 2953 N N . ASP B 1 60 ? -1.222 -29.234 -30.219 1 98.44 60 ASP B N 1
ATOM 2954 C CA . ASP B 1 60 ? -0.725 -28.078 -29.5 1 98.44 60 ASP B CA 1
ATOM 2955 C C . ASP B 1 60 ? -0.253 -28.453 -28.094 1 98.44 60 ASP B C 1
ATOM 2957 O O . ASP B 1 60 ? -0.896 -29.266 -27.422 1 98.44 60 ASP B O 1
ATOM 2961 N N . HIS B 1 61 ? 0.82 -27.859 -27.703 1 98.81 61 HIS B N 1
ATOM 2962 C CA . HIS B 1 61 ? 1.253 -27.938 -26.312 1 98.81 61 HIS B CA 1
ATOM 2963 C C . HIS B 1 61 ? 0.545 -26.906 -25.453 1 98.81 61 HIS B C 1
ATOM 2965 O O . HIS B 1 61 ? 0.497 -25.719 -25.812 1 98.81 61 HIS B O 1
ATOM 2971 N N . VAL B 1 62 ? 0.063 -27.328 -24.344 1 98.81 62 VAL B N 1
ATOM 2972 C CA . VAL B 1 62 ? -0.755 -26.438 -23.531 1 98.81 62 VAL B CA 1
ATOM 2973 C C . VAL B 1 62 ? -0.545 -26.734 -22.047 1 98.81 62 VAL B C 1
ATOM 2975 O O . VAL B 1 62 ? 0.054 -27.75 -21.688 1 98.81 62 VAL B O 1
ATOM 2978 N N . ALA B 1 63 ? -1.013 -25.859 -21.25 1 98.88 63 ALA B N 1
ATOM 2979 C CA . ALA B 1 63 ? -0.992 -26.016 -19.797 1 98.88 63 ALA B CA 1
ATOM 2980 C C . ALA B 1 63 ? -2.326 -25.609 -19.188 1 98.88 63 ALA B C 1
ATOM 2982 O O . ALA B 1 63 ? -3.094 -24.859 -19.797 1 98.88 63 ALA B O 1
ATOM 2983 N N . VAL B 1 64 ? -2.631 -26.109 -18.047 1 98.81 64 VAL B N 1
ATOM 2984 C CA . VAL B 1 64 ? -3.807 -25.812 -17.234 1 98.81 64 VAL B CA 1
ATOM 2985 C C . VAL B 1 64 ? -3.387 -25.562 -15.789 1 98.81 64 VAL B C 1
ATOM 2987 O O . VAL B 1 64 ? -2.629 -26.328 -15.211 1 98.81 64 VAL B O 1
ATOM 2990 N N . GLY B 1 65 ? -3.92 -24.484 -15.219 1 98.56 65 GLY B N 1
ATOM 2991 C CA . GLY B 1 65 ? -3.426 -24.016 -13.938 1 98.56 65 GLY B CA 1
ATOM 2992 C C . GLY B 1 65 ? -4.371 -24.312 -12.789 1 98.56 65 GLY B C 1
ATOM 2993 O O . GLY B 1 65 ? -4.973 -25.391 -12.734 1 98.56 65 GLY B O 1
ATOM 2994 N N . THR B 1 66 ? -4.465 -23.469 -11.812 1 98.06 66 THR B N 1
ATOM 2995 C CA . THR B 1 66 ? -5 -23.703 -10.477 1 98.06 66 THR B CA 1
ATOM 2996 C C . THR B 1 66 ? -6.523 -23.688 -10.492 1 98.06 66 THR B C 1
ATOM 2998 O O . THR B 1 66 ? -7.164 -24.125 -9.539 1 98.06 66 THR B O 1
ATOM 3001 N N . TYR B 1 67 ? -7.156 -23.172 -11.57 1 98.38 67 TYR B N 1
ATOM 3002 C CA . TYR B 1 67 ? -8.609 -23.156 -11.703 1 98.38 67 TYR B CA 1
ATOM 3003 C C . TYR B 1 67 ? -9.031 -23.406 -13.148 1 98.38 67 TYR B C 1
ATOM 3005 O O . TYR B 1 67 ? -8.273 -23.125 -14.078 1 98.38 67 TYR B O 1
ATOM 3013 N N . VAL B 1 68 ? -10.273 -23.969 -13.281 1 98.31 68 VAL B N 1
ATOM 3014 C CA . VAL B 1 68 ? -10.672 -24.453 -14.602 1 98.31 68 VAL B CA 1
ATOM 3015 C C . VAL B 1 68 ? -12.031 -23.875 -14.977 1 98.31 68 VAL B C 1
ATOM 3017 O O . VAL B 1 68 ? -12.609 -24.234 -16 1 98.31 68 VAL B O 1
ATOM 3020 N N . ASN B 1 69 ? -12.555 -23.031 -14.117 1 98.12 69 ASN B N 1
ATOM 3021 C CA . ASN B 1 69 ? -13.836 -22.375 -14.398 1 98.12 69 ASN B CA 1
ATOM 3022 C C . ASN B 1 69 ? -14.031 -21.125 -13.547 1 98.12 69 ASN B C 1
ATOM 3024 O O . ASN B 1 69 ? -13.297 -20.906 -12.578 1 98.12 69 ASN B O 1
ATOM 3028 N N . SER B 1 70 ? -14.891 -20.297 -13.93 1 97.94 70 SER B N 1
ATOM 3029 C CA . SER B 1 70 ? -15.391 -19.109 -13.242 1 97.94 70 SER B CA 1
ATOM 3030 C C . SER B 1 70 ? -16.766 -18.688 -13.781 1 97.94 70 SER B C 1
ATOM 3032 O O . SER B 1 70 ? -17.312 -19.344 -14.664 1 97.94 70 SER B O 1
ATOM 3034 N N . CYS B 1 71 ? -17.344 -17.641 -13.352 1 97.56 71 CYS B N 1
ATOM 3035 C CA . CYS B 1 71 ? -18.656 -17.234 -13.844 1 97.56 71 CYS B CA 1
ATOM 3036 C C . CYS B 1 71 ? -18.531 -16.578 -15.219 1 97.56 71 CYS B C 1
ATOM 3038 O O . CYS B 1 71 ? -19.5 -16.547 -15.977 1 97.56 71 CYS B O 1
ATOM 3040 N N . ARG B 1 72 ? -17.359 -16.016 -15.508 1 97.81 72 ARG B N 1
ATOM 3041 C CA . ARG B 1 72 ? -17 -15.414 -16.781 1 97.81 72 ARG B CA 1
ATOM 3042 C C . ARG B 1 72 ? -17.922 -14.25 -17.125 1 97.81 72 ARG B C 1
ATOM 3044 O O . ARG B 1 72 ? -18.109 -13.914 -18.297 1 97.81 72 ARG B O 1
ATOM 3051 N N . ASP B 1 73 ? -18.531 -13.57 -16.062 1 97.06 73 ASP B N 1
ATOM 3052 C CA . ASP B 1 73 ? -19.484 -12.5 -16.312 1 97.06 73 ASP B CA 1
ATOM 3053 C C . ASP B 1 73 ? -19.375 -11.391 -15.281 1 97.06 73 ASP B C 1
ATOM 3055 O O . ASP B 1 73 ? -19.969 -10.32 -15.43 1 97.06 73 ASP B O 1
ATOM 3059 N N . CYS B 1 74 ? -18.578 -11.68 -14.25 1 96.81 74 CYS B N 1
ATOM 3060 C CA . CYS B 1 74 ? -18.406 -10.664 -13.219 1 96.81 74 CYS B CA 1
ATOM 3061 C C . CYS B 1 74 ? -17.281 -9.695 -13.594 1 96.81 74 CYS B C 1
ATOM 3063 O O . CYS B 1 74 ? -16.609 -9.875 -14.602 1 96.81 74 CYS B O 1
ATOM 3065 N N . ASP B 1 75 ? -17.062 -8.664 -12.727 1 96.06 75 ASP B N 1
ATOM 3066 C CA . ASP B 1 75 ? -16.062 -7.641 -12.984 1 96.06 75 ASP B CA 1
ATOM 3067 C C . ASP B 1 75 ? -14.656 -8.25 -13.039 1 96.06 75 ASP B C 1
ATOM 3069 O O . ASP B 1 75 ? -13.852 -7.879 -13.891 1 96.06 75 ASP B O 1
ATOM 3073 N N . ASN B 1 76 ? -14.375 -9.148 -12.211 1 97.56 76 ASN B N 1
ATOM 3074 C CA . ASN B 1 76 ? -13.07 -9.805 -12.195 1 97.56 76 ASN B CA 1
ATOM 3075 C C . ASN B 1 76 ? -12.828 -10.609 -13.469 1 97.56 76 ASN B C 1
ATOM 3077 O O . ASN B 1 76 ? -11.781 -10.484 -14.109 1 97.56 76 ASN B O 1
ATOM 3081 N N . CYS B 1 77 ? -13.781 -11.422 -13.891 1 98.12 77 CYS B N 1
ATOM 3082 C CA . CYS B 1 77 ? -13.641 -12.242 -15.086 1 98.12 77 CYS B CA 1
ATOM 3083 C C . CYS B 1 77 ? -13.5 -11.375 -16.328 1 98.12 77 CYS B C 1
ATOM 3085 O O . CYS B 1 77 ? -12.695 -11.68 -17.219 1 98.12 77 CYS B O 1
ATOM 3087 N N . ASN B 1 78 ? -14.273 -10.281 -16.328 1 97.88 78 ASN B N 1
ATOM 3088 C CA . ASN B 1 78 ? -14.227 -9.398 -17.484 1 97.88 78 ASN B CA 1
ATOM 3089 C C . ASN B 1 78 ? -12.898 -8.648 -17.562 1 97.88 78 ASN B C 1
ATOM 3091 O O . ASN B 1 78 ? -12.523 -8.141 -18.609 1 97.88 78 ASN B O 1
ATOM 3095 N N . SER B 1 79 ? -12.164 -8.609 -16.438 1 97.12 79 SER B N 1
ATOM 3096 C CA . SER B 1 79 ? -10.852 -7.973 -16.391 1 97.12 79 SER B CA 1
ATOM 3097 C C . SER B 1 79 ? -9.734 -9.008 -16.406 1 97.12 79 SER B C 1
ATOM 3099 O O . SER B 1 79 ? -8.586 -8.688 -16.094 1 97.12 79 SER B O 1
ATOM 3101 N N . PHE B 1 80 ? -10.086 -10.289 -16.719 1 98.06 80 PHE B N 1
ATOM 3102 C CA . PHE B 1 80 ? -9.156 -11.414 -16.828 1 98.06 80 PHE B CA 1
ATOM 3103 C C . PHE B 1 80 ? -8.5 -11.703 -15.484 1 98.06 80 PHE B C 1
ATOM 3105 O O . PHE B 1 80 ? -7.328 -12.086 -15.438 1 98.06 80 PHE B O 1
ATOM 3112 N N . LEU B 1 81 ? -9.211 -11.367 -14.383 1 98 81 LEU B N 1
ATOM 3113 C CA . LEU B 1 81 ? -8.82 -11.703 -13.016 1 98 81 LEU B CA 1
ATOM 3114 C C . LEU B 1 81 ? -9.695 -12.82 -12.461 1 98 81 LEU B C 1
ATOM 3116 O O . LEU B 1 81 ? -10.242 -12.703 -11.367 1 98 81 LEU B O 1
ATOM 3120 N N . GLU B 1 82 ? -9.836 -13.922 -13.219 1 98.44 82 GLU B N 1
ATOM 3121 C CA . GLU B 1 82 ? -10.719 -15.016 -12.828 1 98.44 82 GLU B CA 1
ATOM 3122 C C . GLU B 1 82 ? -10.281 -15.641 -11.508 1 98.44 82 GLU B C 1
ATOM 3124 O O . GLU B 1 82 ? -11.102 -16.203 -10.781 1 98.44 82 GLU B O 1
ATOM 3129 N N . ASN B 1 83 ? -8.953 -15.5 -11.258 1 98.25 83 ASN B N 1
ATOM 3130 C CA . ASN B 1 83 ? -8.453 -16.047 -10 1 98.25 83 ASN B CA 1
ATOM 3131 C C . ASN B 1 83 ? -9.078 -15.336 -8.797 1 98.25 83 ASN B C 1
ATOM 3133 O O . ASN B 1 83 ? -8.992 -15.828 -7.672 1 98.25 83 ASN B O 1
ATOM 3137 N N . HIS B 1 84 ? -9.766 -14.25 -9 1 98.25 84 HIS B N 1
ATOM 3138 C CA . HIS B 1 84 ? -10.438 -13.531 -7.922 1 98.25 84 HIS B CA 1
ATOM 3139 C C . HIS B 1 84 ? -11.953 -13.578 -8.094 1 98.25 84 HIS B C 1
ATOM 3141 O O . HIS B 1 84 ? -12.68 -12.836 -7.43 1 98.25 84 HIS B O 1
ATOM 3147 N N . CYS B 1 85 ? -12.484 -14.461 -9.031 1 97.94 85 CYS B N 1
ATOM 3148 C CA . CYS B 1 85 ? -13.922 -14.688 -9.156 1 97.94 85 CYS B CA 1
ATOM 3149 C C . CYS B 1 85 ? -14.453 -15.477 -7.969 1 97.94 85 CYS B C 1
ATOM 3151 O O . CYS B 1 85 ? -13.867 -16.5 -7.578 1 97.94 85 CYS B O 1
ATOM 3153 N N . SER B 1 86 ? -15.531 -15.023 -7.367 1 95.75 86 SER B N 1
ATOM 3154 C CA . SER B 1 86 ? -16.125 -15.703 -6.223 1 95.75 86 SER B CA 1
ATOM 3155 C C . SER B 1 86 ? -16.641 -17.094 -6.609 1 95.75 86 SER B C 1
ATOM 3157 O O . SER B 1 86 ? -16.906 -17.922 -5.742 1 95.75 86 SER B O 1
ATOM 3159 N N . LYS B 1 87 ? -16.766 -17.344 -7.926 1 97.31 87 LYS B N 1
ATOM 3160 C CA . LYS B 1 87 ? -17.328 -18.594 -8.391 1 97.31 87 LYS B CA 1
ATOM 3161 C C . LYS B 1 87 ? -16.297 -19.406 -9.172 1 97.31 87 LYS B C 1
ATOM 3163 O O . LYS B 1 87 ? -16.656 -20.266 -9.977 1 97.31 87 LYS B O 1
ATOM 3168 N N . PHE B 1 88 ? -15.016 -19.016 -8.969 1 97.31 88 PHE B N 1
ATOM 3169 C CA . PHE B 1 88 ? -14.07 -19.828 -9.727 1 97.31 88 PHE B CA 1
ATOM 3170 C C . PHE B 1 88 ? -14.016 -21.25 -9.188 1 97.31 88 PHE B C 1
ATOM 3172 O O . PHE B 1 88 ? -14.445 -21.516 -8.062 1 97.31 88 PHE B O 1
ATOM 3179 N N . VAL B 1 89 ? -13.617 -22.219 -10.023 1 98.06 89 VAL B N 1
ATOM 3180 C CA . VAL B 1 89 ? -13.57 -23.641 -9.703 1 98.06 89 VAL B CA 1
ATOM 3181 C C . VAL B 1 89 ? -12.125 -24.125 -9.75 1 98.06 89 VAL B C 1
ATOM 3183 O O . VAL B 1 89 ? -11.445 -24 -10.773 1 98.06 89 VAL B O 1
ATOM 3186 N N . PHE B 1 90 ? -11.648 -24.672 -8.703 1 98.06 90 PHE B N 1
ATOM 3187 C CA . PHE B 1 90 ? -10.297 -25.219 -8.617 1 98.06 90 PHE B CA 1
ATOM 3188 C C . PHE B 1 90 ? -10.117 -26.375 -9.586 1 98.06 90 PHE B C 1
ATOM 3190 O O . PHE B 1 90 ? -11.078 -27.078 -9.898 1 98.06 90 PHE B O 1
ATOM 3197 N N . THR B 1 91 ? -8.945 -26.547 -10.016 1 98.44 91 THR B N 1
ATOM 3198 C CA . THR B 1 91 ? -8.594 -27.641 -10.914 1 98.44 91 THR B CA 1
ATOM 3199 C C . THR B 1 91 ? -8.812 -29 -10.25 1 98.44 91 THR B C 1
ATOM 3201 O O . THR B 1 91 ? -9.156 -29.969 -10.914 1 98.44 91 THR B O 1
ATOM 3204 N N . PHE B 1 92 ? -8.648 -29.031 -8.953 1 97.56 92 PHE B N 1
ATOM 3205 C CA . PHE B 1 92 ? -9.008 -30.219 -8.172 1 97.56 92 PHE B CA 1
ATOM 3206 C C . PHE B 1 92 ? -9.57 -29.812 -6.812 1 97.56 92 PHE B C 1
ATOM 3208 O O . PHE B 1 92 ? -9.406 -28.672 -6.383 1 97.56 92 PHE B O 1
ATOM 3215 N N . ASN B 1 93 ? -10.258 -30.781 -6.219 1 97.31 93 ASN B N 1
ATOM 3216 C CA . ASN B 1 93 ? -10.906 -30.578 -4.93 1 97.31 93 ASN B CA 1
ATOM 3217 C C . ASN B 1 93 ? -11.992 -29.516 -5.02 1 97.31 93 ASN B C 1
ATOM 3219 O O . ASN B 1 93 ? -12.25 -28.797 -4.047 1 97.31 93 ASN B O 1
ATOM 3223 N N . GLY B 1 94 ? -12.492 -29.328 -6.254 1 95.88 94 GLY B N 1
ATOM 3224 C CA . GLY B 1 94 ? -13.609 -28.422 -6.484 1 95.88 94 GLY B CA 1
ATOM 3225 C C . GLY B 1 94 ? -14.836 -29.125 -7.043 1 95.88 94 GLY B C 1
ATOM 3226 O O . GLY B 1 94 ? -14.781 -30.312 -7.379 1 95.88 94 GLY B O 1
ATOM 3227 N N . VAL B 1 95 ? -15.945 -28.453 -6.996 1 95.25 95 VAL B N 1
ATOM 3228 C CA . VAL B 1 95 ? -17.172 -28.891 -7.664 1 95.25 95 VAL B CA 1
ATOM 3229 C C . VAL B 1 95 ? -17.484 -27.953 -8.828 1 95.25 95 VAL B C 1
ATOM 3231 O O . VAL B 1 95 ? -17.672 -26.75 -8.625 1 95.25 95 VAL B O 1
ATOM 3234 N N . ASP B 1 96 ? -17.531 -28.5 -10.023 1 94.69 96 ASP B N 1
ATOM 3235 C CA . ASP B 1 96 ? -17.734 -27.688 -11.227 1 94.69 96 ASP B CA 1
ATOM 3236 C C . ASP B 1 96 ? -19.219 -27.359 -11.406 1 94.69 96 ASP B C 1
ATOM 3238 O O . ASP B 1 96 ? -20.062 -27.812 -10.633 1 94.69 96 ASP B O 1
ATOM 3242 N N . THR B 1 97 ? -19.484 -26.578 -12.398 1 92.31 97 THR B N 1
ATOM 3243 C CA . THR B 1 97 ? -20.828 -26.078 -12.617 1 92.31 97 THR B CA 1
ATOM 3244 C C . THR B 1 97 ? -21.781 -27.203 -12.984 1 92.31 97 THR B C 1
ATOM 3246 O O . THR B 1 97 ? -23 -27.094 -12.797 1 92.31 97 THR B O 1
ATOM 3249 N N . ASP B 1 98 ? -21.328 -28.25 -13.5 1 91.62 98 ASP B N 1
ATOM 3250 C CA . ASP B 1 98 ? -22.172 -29.391 -13.859 1 91.62 98 ASP B CA 1
ATOM 3251 C C . ASP B 1 98 ? -22.344 -30.344 -12.68 1 91.62 98 ASP B C 1
ATOM 3253 O O . ASP B 1 98 ? -22.938 -31.422 -12.82 1 91.62 98 ASP B O 1
ATOM 3257 N N . GLY B 1 99 ? -21.672 -30.078 -11.531 1 92.44 99 GLY B N 1
ATOM 3258 C CA . GLY B 1 99 ? -21.875 -30.844 -10.312 1 92.44 99 GLY B CA 1
ATOM 3259 C C . GLY B 1 99 ? -20.812 -31.891 -10.094 1 92.44 99 GLY B C 1
ATOM 3260 O O . GLY B 1 99 ? -20.781 -32.562 -9.047 1 92.44 99 GLY B O 1
ATOM 3261 N N . THR B 1 100 ? -20.031 -32.062 -11.008 1 93.31 100 THR B N 1
ATOM 3262 C CA . THR B 1 100 ? -19 -33.062 -10.859 1 93.31 100 THR B CA 1
ATOM 3263 C C . THR B 1 100 ? -17.828 -32.531 -10.062 1 93.31 100 THR B C 1
ATOM 3265 O O . THR B 1 100 ? -17.547 -31.328 -10.078 1 93.31 100 THR B O 1
ATOM 3268 N N . VAL B 1 101 ? -17.172 -33.438 -9.367 1 95.69 101 VAL B N 1
ATOM 3269 C CA . VAL B 1 101 ? -15.93 -33.125 -8.656 1 95.69 101 VAL B CA 1
ATOM 3270 C C . VAL B 1 101 ? -14.773 -33 -9.648 1 95.69 101 VAL B C 1
ATOM 3272 O O . VAL B 1 101 ? -14.586 -33.875 -10.5 1 95.69 101 VAL B O 1
ATOM 3275 N N . THR B 1 102 ? -14.109 -31.906 -9.516 1 95.56 102 THR B N 1
ATOM 3276 C CA . THR B 1 102 ? -12.945 -31.719 -10.375 1 95.56 102 THR B CA 1
ATOM 3277 C C . THR B 1 102 ? -11.812 -32.656 -9.945 1 95.56 102 THR B C 1
ATOM 3279 O O . THR B 1 102 ? -11.594 -32.875 -8.75 1 95.56 102 THR B O 1
ATOM 3282 N N . LYS B 1 103 ? -11.156 -33.219 -10.898 1 96.31 103 LYS B N 1
ATOM 3283 C CA . LYS B 1 103 ? -10.016 -34.094 -10.727 1 96.31 103 LYS B CA 1
ATOM 3284 C C . LYS B 1 103 ? -8.781 -33.594 -11.453 1 96.31 103 LYS B C 1
ATOM 3286 O O . LYS B 1 103 ? -8.844 -33.25 -12.641 1 96.31 103 LYS B O 1
ATOM 3291 N N . GLY B 1 104 ? -7.68 -33.531 -10.766 1 97.81 104 GLY B N 1
ATOM 3292 C CA . GLY B 1 104 ? -6.508 -32.781 -11.195 1 97.81 104 GLY B CA 1
ATOM 3293 C C . GLY B 1 104 ? -5.594 -33.594 -12.102 1 97.81 104 GLY B C 1
ATOM 3294 O O . GLY B 1 104 ? -6.035 -34.531 -12.766 1 97.81 104 GLY B O 1
ATOM 3295 N N . GLY B 1 105 ? -4.336 -33.156 -12.211 1 98.12 105 GLY B N 1
ATOM 3296 C CA . GLY B 1 105 ? -3.379 -33.594 -13.219 1 98.12 105 GLY B CA 1
ATOM 3297 C C . GLY B 1 105 ? -2.725 -34.906 -12.906 1 98.12 105 GLY B C 1
ATOM 3298 O O . GLY B 1 105 ? -1.97 -35.438 -13.727 1 98.12 105 GLY B O 1
ATOM 3299 N N . TYR B 1 106 ? -3.012 -35.375 -11.609 1 97.31 106 TYR B N 1
ATOM 3300 C CA . TYR B 1 106 ? -2.592 -36.75 -11.391 1 97.31 106 TYR B CA 1
ATOM 3301 C C . TYR B 1 106 ? -3.473 -37.719 -12.172 1 97.31 106 TYR B C 1
ATOM 3303 O O . TYR B 1 106 ? -3.994 -38.688 -11.609 1 97.31 106 TYR B O 1
ATOM 3311 N N . SER B 1 107 ? -3.693 -37.469 -13.422 1 96.56 107 SER B N 1
ATOM 3312 C CA . SER B 1 107 ? -4.555 -38.188 -14.375 1 96.56 107 SER B CA 1
ATOM 3313 C C . SER B 1 107 ? -3.93 -38.219 -15.766 1 96.56 107 SER B C 1
ATOM 3315 O O . SER B 1 107 ? -2.918 -37.531 -16.016 1 96.56 107 SER B O 1
ATOM 3317 N N . SER B 1 108 ? -4.516 -38.969 -16.656 1 96.38 108 SER B N 1
ATOM 3318 C CA . SER B 1 108 ? -3.99 -39.094 -18.016 1 96.38 108 SER B CA 1
ATOM 3319 C C . SER B 1 108 ? -4.531 -38 -18.938 1 96.38 108 SER B C 1
ATOM 3321 O O . SER B 1 108 ? -3.902 -37.656 -19.938 1 96.38 108 SER B O 1
ATOM 3323 N N . HIS B 1 109 ? -5.742 -37.562 -18.625 1 96.94 109 HIS B N 1
ATOM 3324 C CA . HIS B 1 109 ? -6.367 -36.594 -19.5 1 96.94 109 HIS B CA 1
ATOM 3325 C C . HIS B 1 109 ? -7.246 -35.625 -18.703 1 96.94 109 HIS B C 1
ATOM 3327 O O . HIS B 1 109 ? -7.641 -35.938 -17.578 1 96.94 109 HIS B O 1
ATOM 3333 N N . ILE B 1 110 ? -7.523 -34.531 -19.359 1 97.38 110 ILE B N 1
ATOM 3334 C CA . ILE B 1 110 ? -8.406 -33.531 -18.75 1 97.38 110 ILE B CA 1
ATOM 3335 C C . ILE B 1 110 ? -9.109 -32.75 -19.844 1 97.38 110 ILE B C 1
ATOM 3337 O O . ILE B 1 110 ? -8.555 -32.531 -20.938 1 97.38 110 ILE B O 1
ATOM 3341 N N . VAL B 1 111 ? -10.406 -32.438 -19.562 1 97.38 111 VAL B N 1
ATOM 3342 C CA . VAL B 1 111 ? -11.195 -31.562 -20.422 1 97.38 111 VAL B CA 1
ATOM 3343 C C . VAL B 1 111 ? -11.469 -30.25 -19.688 1 97.38 111 VAL B C 1
ATOM 3345 O O . VAL B 1 111 ? -11.93 -30.25 -18.547 1 97.38 111 VAL B O 1
ATOM 3348 N N . VAL B 1 112 ? -11.078 -29.141 -20.344 1 97.44 112 VAL B N 1
ATOM 3349 C CA . VAL B 1 112 ? -11.305 -27.844 -19.719 1 97.44 112 VAL B CA 1
ATOM 3350 C C . VAL B 1 112 ? -11.883 -26.875 -20.75 1 97.44 112 VAL B C 1
ATOM 3352 O O . VAL B 1 112 ? -11.727 -27.078 -21.953 1 97.44 112 VAL B O 1
ATOM 3355 N N . HIS B 1 113 ? -12.602 -25.844 -20.188 1 96.88 113 HIS B N 1
ATOM 3356 C CA . HIS B 1 113 ? -12.977 -24.734 -21.047 1 96.88 113 HIS B CA 1
ATOM 3357 C C . HIS B 1 113 ? -11.75 -24.047 -21.641 1 96.88 113 HIS B C 1
ATOM 3359 O O . HIS B 1 113 ? -10.734 -23.891 -20.953 1 96.88 113 HIS B O 1
ATOM 3365 N N . GLU B 1 114 ? -11.789 -23.625 -22.906 1 97.81 114 GLU B N 1
ATOM 3366 C CA . GLU B 1 114 ? -10.648 -23.094 -23.656 1 97.81 114 GLU B CA 1
ATOM 3367 C C . GLU B 1 114 ? -10.039 -21.891 -22.938 1 97.81 114 GLU B C 1
ATOM 3369 O O . GLU B 1 114 ? -8.836 -21.641 -23.047 1 97.81 114 GLU B O 1
ATOM 3374 N N . ARG B 1 115 ? -10.773 -21.156 -22.094 1 97.69 115 ARG B N 1
ATOM 3375 C CA . ARG B 1 115 ? -10.297 -19.953 -21.422 1 97.69 115 ARG B CA 1
ATOM 3376 C C . ARG B 1 115 ? -9.234 -20.312 -20.375 1 97.69 115 ARG B C 1
ATOM 3378 O O . ARG B 1 115 ? -8.414 -19.469 -20 1 97.69 115 ARG B O 1
ATOM 3385 N N . TYR B 1 116 ? -9.266 -21.516 -19.906 1 98.44 116 TYR B N 1
ATOM 3386 C CA . TYR B 1 116 ? -8.375 -21.922 -18.812 1 98.44 116 TYR B CA 1
ATOM 3387 C C . TYR B 1 116 ? -7.273 -22.828 -19.328 1 98.44 116 TYR B C 1
ATOM 3389 O O . TYR B 1 116 ? -6.641 -23.547 -18.547 1 98.44 116 TYR B O 1
ATOM 3397 N N . CYS B 1 117 ? -7.184 -22.891 -20.609 1 98.56 117 CYS B N 1
ATOM 3398 C CA . CYS B 1 117 ? -6.109 -23.578 -21.328 1 98.56 117 CYS B CA 1
ATOM 3399 C C . CYS B 1 117 ? -5.102 -22.578 -21.875 1 98.56 117 CYS B C 1
ATOM 3401 O O . CYS B 1 117 ? -5.48 -21.594 -22.531 1 98.56 117 CYS B O 1
ATOM 3403 N N . TYR B 1 118 ? -3.768 -22.797 -21.609 1 98.81 118 TYR B N 1
ATOM 3404 C CA . TYR B 1 118 ? -2.73 -21.859 -22.016 1 98.81 118 TYR B CA 1
ATOM 3405 C C . TYR B 1 118 ? -1.795 -22.484 -23.031 1 98.81 118 TYR B C 1
ATOM 3407 O O . TYR B 1 118 ? -1.323 -23.609 -22.844 1 98.81 118 TYR B O 1
ATOM 3415 N N . LYS B 1 119 ? -1.527 -21.75 -24.062 1 98.69 119 LYS B N 1
ATOM 3416 C CA . LYS B 1 119 ? -0.605 -22.234 -25.094 1 98.69 119 LYS B CA 1
ATOM 3417 C C . LYS B 1 119 ? 0.838 -22.188 -24.594 1 98.69 119 LYS B C 1
ATOM 3419 O O . LYS B 1 119 ? 1.262 -21.188 -24 1 98.69 119 LYS B O 1
ATOM 3424 N N . ILE B 1 120 ? 1.481 -23.219 -24.828 1 98.69 120 ILE B N 1
ATOM 3425 C CA . ILE B 1 120 ? 2.926 -23.281 -24.625 1 98.69 120 ILE B CA 1
ATOM 3426 C C . ILE B 1 120 ? 3.637 -23.172 -25.969 1 98.69 120 ILE B C 1
ATOM 3428 O O . ILE B 1 120 ? 3.506 -24.062 -26.828 1 98.69 120 ILE B O 1
ATOM 3432 N N . PRO B 1 121 ? 4.34 -22.188 -26.188 1 98.06 121 PRO B N 1
ATOM 3433 C CA . PRO B 1 121 ? 5.023 -22.047 -27.469 1 98.06 121 PRO B CA 1
ATOM 3434 C C . PRO B 1 121 ? 5.992 -23.188 -27.75 1 98.06 121 PRO B C 1
ATOM 3436 O O . PRO B 1 121 ? 6.504 -23.812 -26.828 1 98.06 121 PRO B O 1
ATOM 3439 N N . ASP B 1 122 ? 6.215 -23.281 -29.016 1 93.75 122 ASP B N 1
ATOM 3440 C CA . ASP B 1 122 ? 7.086 -24.359 -29.484 1 93.75 122 ASP B CA 1
ATOM 3441 C C . ASP B 1 122 ? 8.484 -24.234 -28.875 1 93.75 122 ASP B C 1
ATOM 3443 O O . ASP B 1 122 ? 9.008 -23.125 -28.734 1 93.75 122 ASP B O 1
ATOM 3447 N N . GLY B 1 123 ? 8.906 -25.406 -28.484 1 93.69 123 GLY B N 1
ATOM 3448 C CA . GLY B 1 123 ? 10.273 -25.469 -28.016 1 93.69 123 GLY B CA 1
ATOM 3449 C C . GLY B 1 123 ? 10.383 -25.406 -26.5 1 93.69 123 GLY B C 1
ATOM 3450 O O . GLY B 1 123 ? 11.43 -25.734 -25.938 1 93.69 123 GLY B O 1
ATOM 3451 N N . TYR B 1 124 ? 9.344 -24.875 -25.828 1 98.31 124 TYR B N 1
ATOM 3452 C CA . TYR B 1 124 ? 9.383 -24.875 -24.359 1 98.31 124 TYR B CA 1
ATOM 3453 C C . TYR B 1 124 ? 9.062 -26.266 -23.812 1 98.31 124 TYR B C 1
ATOM 3455 O O . TYR B 1 124 ? 8.023 -26.844 -24.141 1 98.31 124 TYR B O 1
ATOM 3463 N N . PRO B 1 125 ? 9.977 -26.797 -23.031 1 98.38 125 PRO B N 1
ATOM 3464 C CA . PRO B 1 125 ? 9.727 -28.141 -22.516 1 98.38 125 PRO B CA 1
ATOM 3465 C C . PRO B 1 125 ? 8.5 -28.219 -21.609 1 98.38 125 PRO B C 1
ATOM 3467 O O . PRO B 1 125 ? 8.336 -27.391 -20.719 1 98.38 125 PRO B O 1
ATOM 3470 N N . LEU B 1 126 ? 7.734 -29.172 -21.812 1 98.31 126 LEU B N 1
ATOM 3471 C CA . LEU B 1 126 ? 6.449 -29.281 -21.141 1 98.31 126 LEU B CA 1
ATOM 3472 C C . LEU B 1 126 ? 6.648 -29.562 -19.641 1 98.31 126 LEU B C 1
ATOM 3474 O O . LEU B 1 126 ? 5.875 -29.094 -18.812 1 98.31 126 LEU B O 1
ATOM 3478 N N . GLU B 1 127 ? 7.609 -30.422 -19.281 1 98.31 127 GLU B N 1
ATOM 3479 C CA . GLU B 1 127 ? 7.852 -30.703 -17.859 1 98.31 127 GLU B CA 1
ATOM 3480 C C . GLU B 1 127 ? 8.211 -29.422 -17.094 1 98.31 127 GLU B C 1
ATOM 3482 O O . GLU B 1 127 ? 7.965 -29.328 -15.898 1 98.31 127 GLU B O 1
ATOM 3487 N N . LYS B 1 128 ? 8.789 -28.438 -17.828 1 98.56 128 LYS B N 1
ATOM 3488 C CA . LYS B 1 128 ? 9.164 -27.172 -17.188 1 98.56 128 LYS B CA 1
ATOM 3489 C C . LYS B 1 128 ? 8.016 -26.172 -17.234 1 98.56 128 LYS B C 1
ATOM 3491 O O . LYS B 1 128 ? 7.969 -25.234 -16.438 1 98.56 128 LYS B O 1
ATOM 3496 N N . ALA B 1 129 ? 7.055 -26.359 -18.125 1 98.75 129 ALA B N 1
ATOM 3497 C CA . ALA B 1 129 ? 5.902 -25.484 -18.266 1 98.75 129 ALA B CA 1
ATOM 3498 C C . ALA B 1 129 ? 4.91 -25.688 -17.125 1 98.75 129 ALA B C 1
ATOM 3500 O O . ALA B 1 129 ? 4.234 -24.75 -16.688 1 98.75 129 ALA B O 1
ATOM 3501 N N . ALA B 1 130 ? 4.863 -26.875 -16.609 1 98.75 130 ALA B N 1
ATOM 3502 C CA . ALA B 1 130 ? 3.855 -27.25 -15.625 1 98.75 130 ALA B CA 1
ATOM 3503 C C . ALA B 1 130 ? 3.936 -26.375 -14.391 1 98.75 130 ALA B C 1
ATOM 3505 O O . ALA B 1 130 ? 2.947 -25.734 -14.008 1 98.75 130 ALA B O 1
ATOM 3506 N N . PRO B 1 131 ? 5.168 -26.219 -13.836 1 98.56 131 PRO B N 1
ATOM 3507 C CA . PRO B 1 131 ? 5.242 -25.406 -12.609 1 98.56 131 PRO B CA 1
ATOM 3508 C C . PRO B 1 131 ? 4.961 -23.938 -12.852 1 98.56 131 PRO B C 1
ATOM 3510 O O . PRO B 1 131 ? 4.684 -23.188 -11.906 1 98.56 131 PRO B O 1
ATOM 3513 N N . LEU B 1 132 ? 5.004 -23.453 -14.078 1 98.81 132 LEU B N 1
ATOM 3514 C CA . LEU B 1 132 ? 4.793 -22.031 -14.383 1 98.81 132 LEU B CA 1
ATOM 3515 C C . LEU B 1 132 ? 3.371 -21.609 -14.031 1 98.81 132 LEU B C 1
ATOM 3517 O O . LEU B 1 132 ? 3.145 -20.469 -13.609 1 98.81 132 LEU B O 1
ATOM 3521 N N . VAL B 1 133 ? 2.383 -22.5 -14.18 1 98.81 133 VAL B N 1
ATOM 3522 C CA . VAL B 1 133 ? 0.977 -22.125 -14.086 1 98.81 133 VAL B CA 1
ATOM 3523 C C . VAL B 1 133 ? 0.533 -22.141 -12.625 1 98.81 133 VAL B C 1
ATOM 3525 O O . VAL B 1 133 ? -0.661 -22.047 -12.328 1 98.81 133 VAL B O 1
ATOM 3528 N N . CYS B 1 134 ? 1.444 -22.234 -11.672 1 98.38 134 CYS B N 1
ATOM 3529 C CA . CYS B 1 134 ? 1.254 -21.969 -10.25 1 98.38 134 CYS B CA 1
ATOM 3530 C C . CYS B 1 134 ? 2.436 -21.188 -9.672 1 98.38 134 CYS B C 1
ATOM 3532 O O . CYS B 1 134 ? 2.34 -19.984 -9.445 1 98.38 134 CYS B O 1
ATOM 3534 N N . ALA B 1 135 ? 3.607 -21.828 -9.555 1 98.06 135 ALA B N 1
ATOM 3535 C CA . ALA B 1 135 ? 4.785 -21.188 -8.969 1 98.06 135 ALA B CA 1
ATOM 3536 C C . ALA B 1 135 ? 5.18 -19.938 -9.75 1 98.06 135 ALA B C 1
ATOM 3538 O O . ALA B 1 135 ? 5.418 -18.891 -9.164 1 98.06 135 ALA B O 1
ATOM 3539 N N . GLY B 1 136 ? 5.301 -20.062 -11.086 1 98.69 136 GLY B N 1
ATOM 3540 C CA . GLY B 1 136 ? 5.68 -18.938 -11.922 1 98.69 136 GLY B CA 1
ATOM 3541 C C . GLY B 1 136 ? 4.707 -17.766 -11.828 1 98.69 136 GLY B C 1
ATOM 3542 O O . GLY B 1 136 ? 5.09 -16.672 -11.445 1 98.69 136 GLY B O 1
ATOM 3543 N N . ILE B 1 137 ? 3.354 -18.094 -12.117 1 98.88 137 ILE B N 1
ATOM 3544 C CA . ILE B 1 137 ? 2.361 -17.031 -12.234 1 98.88 137 ILE B CA 1
ATOM 3545 C C . ILE B 1 137 ? 2.127 -16.391 -10.867 1 98.88 137 ILE B C 1
ATOM 3547 O O . ILE B 1 137 ? 1.887 -15.18 -10.773 1 98.88 137 ILE B O 1
ATOM 3551 N N . THR B 1 138 ? 2.303 -17.141 -9.742 1 98.75 138 THR B N 1
ATOM 3552 C CA . THR B 1 138 ? 2.102 -16.641 -8.391 1 98.75 138 THR B CA 1
ATOM 3553 C C . THR B 1 138 ? 3.09 -15.516 -8.086 1 98.75 138 THR B C 1
ATOM 3555 O O . THR B 1 138 ? 2.738 -14.531 -7.43 1 98.75 138 THR B O 1
ATOM 3558 N N . VAL B 1 139 ? 4.316 -15.648 -8.594 1 98.75 139 VAL B N 1
ATOM 3559 C CA . VAL B 1 139 ? 5.363 -14.664 -8.352 1 98.75 139 VAL B CA 1
ATOM 3560 C C . VAL B 1 139 ? 5.277 -13.547 -9.391 1 98.75 139 VAL B C 1
ATOM 3562 O O . VAL B 1 139 ? 5.449 -12.367 -9.07 1 98.75 139 VAL B O 1
ATOM 3565 N N . TYR B 1 140 ? 4.961 -13.898 -10.609 1 98.88 140 TYR B N 1
ATOM 3566 C CA . TYR B 1 140 ? 4.922 -12.969 -11.727 1 98.88 140 TYR B CA 1
ATOM 3567 C C . TYR B 1 140 ? 3.83 -11.922 -11.531 1 98.88 140 TYR B C 1
ATOM 3569 O O . TYR B 1 140 ? 4.035 -10.742 -11.82 1 98.88 140 TYR B O 1
ATOM 3577 N N . THR B 1 141 ? 2.732 -12.344 -10.992 1 98.81 141 THR B N 1
ATOM 3578 C CA . THR B 1 141 ? 1.541 -11.508 -10.891 1 98.81 141 THR B CA 1
ATOM 3579 C C . THR B 1 141 ? 1.831 -10.25 -10.07 1 98.81 141 THR B C 1
ATOM 3581 O O . THR B 1 141 ? 1.645 -9.133 -10.555 1 98.81 141 THR B O 1
ATOM 3584 N N . PRO B 1 142 ? 2.334 -10.375 -8.82 1 98.81 142 PRO B N 1
ATOM 3585 C CA . PRO B 1 142 ? 2.584 -9.148 -8.062 1 98.81 142 PRO B CA 1
ATOM 3586 C C . PRO B 1 142 ? 3.748 -8.336 -8.625 1 98.81 142 PRO B C 1
ATOM 3588 O O . PRO B 1 142 ? 3.775 -7.113 -8.484 1 98.81 142 PRO B O 1
ATOM 3591 N N . MET B 1 143 ? 4.754 -9 -9.297 1 98.88 143 MET B N 1
ATOM 3592 C CA . MET B 1 143 ? 5.863 -8.258 -9.883 1 98.88 143 MET B CA 1
ATOM 3593 C C . MET B 1 143 ? 5.379 -7.355 -11.008 1 98.88 143 MET B C 1
ATOM 3595 O O . MET B 1 143 ? 5.828 -6.215 -11.133 1 98.88 143 MET B O 1
ATOM 3599 N N . MET B 1 144 ? 4.371 -7.875 -11.805 1 98.75 144 MET B N 1
ATOM 3600 C CA . MET B 1 144 ? 3.789 -7.047 -12.859 1 98.75 144 MET B CA 1
ATOM 3601 C C . MET B 1 144 ? 2.875 -5.977 -12.266 1 98.75 144 MET B C 1
ATOM 3603 O O . MET B 1 144 ? 2.939 -4.812 -12.664 1 98.75 144 MET B O 1
ATOM 3607 N N . ARG B 1 145 ? 2.088 -6.367 -11.289 1 98.31 145 ARG B N 1
ATOM 3608 C CA . ARG B 1 145 ? 1.134 -5.441 -10.688 1 98.31 145 ARG B CA 1
ATOM 3609 C C . ARG B 1 145 ? 1.847 -4.234 -10.086 1 98.31 145 ARG B C 1
ATOM 3611 O O . ARG B 1 145 ? 1.354 -3.107 -10.18 1 98.31 145 ARG B O 1
ATOM 3618 N N . HIS B 1 146 ? 2.996 -4.504 -9.516 1 98.62 146 HIS B N 1
ATOM 3619 C CA . HIS B 1 146 ? 3.695 -3.436 -8.812 1 98.62 146 HIS B CA 1
ATOM 3620 C C . HIS B 1 146 ? 4.867 -2.91 -9.633 1 98.62 146 HIS B C 1
ATOM 3622 O O . HIS B 1 146 ? 5.777 -2.275 -9.086 1 98.62 146 HIS B O 1
ATOM 3628 N N . ASN B 1 147 ? 4.879 -3.174 -10.953 1 98.5 147 ASN B N 1
ATOM 3629 C CA . ASN B 1 147 ? 5.832 -2.645 -11.93 1 98.5 147 ASN B CA 1
ATOM 3630 C C . ASN B 1 147 ? 7.273 -2.889 -11.492 1 98.5 147 ASN B C 1
ATOM 3632 O O . ASN B 1 147 ? 8.086 -1.965 -11.484 1 98.5 147 ASN B O 1
ATOM 3636 N N . MET B 1 148 ? 7.594 -4.176 -11.188 1 98.75 148 MET B N 1
ATOM 3637 C CA . MET B 1 148 ? 8.938 -4.5 -10.727 1 98.75 148 MET B CA 1
ATOM 3638 C C . MET B 1 148 ? 9.875 -4.742 -11.906 1 98.75 148 MET B C 1
ATOM 3640 O O . MET B 1 148 ? 11.086 -4.891 -11.719 1 98.75 148 MET B O 1
ATOM 3644 N N . LYS B 1 149 ? 9.297 -4.738 -13.078 1 98.5 149 LYS B N 1
ATOM 3645 C CA . LYS B 1 149 ? 10.133 -4.879 -14.273 1 98.5 149 LYS B CA 1
ATOM 3646 C C . LYS B 1 149 ? 10.82 -3.561 -14.617 1 98.5 149 LYS B C 1
ATOM 3648 O O . LYS B 1 149 ? 10.5 -2.93 -15.625 1 98.5 149 LYS B O 1
ATOM 3653 N N . GLN B 1 150 ? 11.805 -3.199 -13.766 1 98.5 150 GLN B N 1
ATOM 3654 C CA . GLN B 1 150 ? 12.578 -1.968 -13.891 1 98.5 150 GLN B CA 1
ATOM 3655 C C . GLN B 1 150 ? 14.078 -2.244 -13.766 1 98.5 150 GLN B C 1
ATOM 3657 O O . GLN B 1 150 ? 14.609 -2.322 -12.656 1 98.5 150 GLN B O 1
ATOM 3662 N N . PRO B 1 151 ? 14.734 -2.334 -15 1 98.56 151 PRO B N 1
ATOM 3663 C CA . PRO B 1 151 ? 16.172 -2.658 -14.961 1 98.56 151 PRO B CA 1
ATOM 3664 C C . PRO B 1 151 ? 16.969 -1.709 -14.07 1 98.56 151 PRO B C 1
ATOM 3666 O O . PRO B 1 151 ? 16.703 -0.503 -14.062 1 98.56 151 PRO B O 1
ATOM 3669 N N . GLY B 1 152 ? 17.812 -2.299 -13.305 1 98.5 152 GLY B N 1
ATOM 3670 C CA . GLY B 1 152 ? 18.688 -1.518 -12.461 1 98.5 152 GLY B CA 1
ATOM 3671 C C . GLY B 1 152 ? 18.172 -1.369 -11.039 1 98.5 152 GLY B C 1
ATOM 3672 O O . GLY B 1 152 ? 18.953 -1.091 -10.125 1 98.5 152 GLY B O 1
ATOM 3673 N N . LYS B 1 153 ? 16.891 -1.541 -10.734 1 98.75 153 LYS B N 1
ATOM 3674 C CA . LYS B 1 153 ? 16.344 -1.48 -9.383 1 98.75 153 LYS B CA 1
ATOM 3675 C C . LYS B 1 153 ? 16.672 -2.744 -8.602 1 98.75 153 LYS B C 1
ATOM 3677 O O . LYS B 1 153 ? 17.156 -3.729 -9.172 1 98.75 153 LYS B O 1
ATOM 3682 N N . SER B 1 154 ? 16.516 -2.643 -7.332 1 98.88 154 SER B N 1
ATOM 3683 C CA . SER B 1 154 ? 16.922 -3.727 -6.441 1 98.88 154 SER B CA 1
ATOM 3684 C C . SER B 1 154 ? 15.719 -4.547 -5.988 1 98.88 154 SER B C 1
ATOM 3686 O O . SER B 1 154 ? 14.641 -3.998 -5.734 1 98.88 154 SER B O 1
ATOM 3688 N N . LEU B 1 155 ? 15.906 -5.84 -5.93 1 98.94 155 LEU B N 1
ATOM 3689 C CA . LEU B 1 155 ? 14.891 -6.789 -5.484 1 98.94 155 LEU B CA 1
ATOM 3690 C C . LEU B 1 155 ? 15.445 -7.707 -4.398 1 98.94 155 LEU B C 1
ATOM 3692 O O . LEU B 1 155 ? 16.516 -8.305 -4.57 1 98.94 155 LEU B O 1
ATOM 3696 N N . GLY B 1 156 ? 14.766 -7.734 -3.285 1 98.94 156 GLY B N 1
ATOM 3697 C CA . GLY B 1 156 ? 14.969 -8.797 -2.318 1 98.94 156 GLY B CA 1
ATOM 3698 C C . GLY B 1 156 ? 13.992 -9.953 -2.475 1 98.94 156 GLY B C 1
ATOM 3699 O O . GLY B 1 156 ? 12.812 -9.734 -2.748 1 98.94 156 GLY B O 1
ATOM 3700 N N . VAL B 1 157 ? 14.469 -11.117 -2.355 1 98.88 157 VAL B N 1
ATOM 3701 C CA . VAL B 1 157 ? 13.641 -12.312 -2.363 1 98.88 157 VAL B CA 1
ATOM 3702 C C . VAL B 1 157 ? 13.766 -13.039 -1.026 1 98.88 157 VAL B C 1
ATOM 3704 O O . VAL B 1 157 ? 14.844 -13.531 -0.679 1 98.88 157 VAL B O 1
ATOM 3707 N N . VAL B 1 158 ? 12.664 -13.102 -0.301 1 98.25 158 VAL B N 1
ATOM 3708 C CA . VAL B 1 158 ? 12.648 -13.789 0.987 1 98.25 158 VAL B CA 1
ATOM 3709 C C . VAL B 1 158 ? 12.219 -15.242 0.793 1 98.25 158 VAL B C 1
ATOM 3711 O O . VAL B 1 158 ? 11.086 -15.508 0.393 1 98.25 158 VAL B O 1
ATOM 3714 N N . GLY B 1 159 ? 13.109 -16.141 1.109 1 94.94 159 GLY B N 1
ATOM 3715 C CA . GLY B 1 159 ? 12.852 -17.547 0.895 1 94.94 159 GLY B CA 1
ATOM 3716 C C . GLY B 1 159 ? 13.258 -18.031 -0.489 1 94.94 159 GLY B C 1
ATOM 3717 O O . GLY B 1 159 ? 12.938 -17.391 -1.489 1 94.94 159 GLY B O 1
ATOM 3718 N N . LEU B 1 160 ? 13.984 -19.109 -0.499 1 94.38 160 LEU B N 1
ATOM 3719 C CA . LEU B 1 160 ? 14.438 -19.688 -1.763 1 94.38 160 LEU B CA 1
ATOM 3720 C C . LEU B 1 160 ? 13.898 -21.094 -1.952 1 94.38 160 LEU B C 1
ATOM 3722 O O . LEU B 1 160 ? 14.656 -22.062 -1.918 1 94.38 160 LEU B O 1
ATOM 3726 N N . GLY B 1 161 ? 12.641 -21.219 -2.205 1 93.75 161 GLY B N 1
ATOM 3727 C CA . GLY B 1 161 ? 11.953 -22.453 -2.557 1 93.75 161 GLY B CA 1
ATOM 3728 C C . GLY B 1 161 ? 11.352 -22.438 -3.949 1 93.75 161 GLY B C 1
ATOM 3729 O O . GLY B 1 161 ? 11.945 -21.875 -4.875 1 93.75 161 GLY B O 1
ATOM 3730 N N . GLY B 1 162 ? 10.289 -23.156 -4.039 1 95.06 162 GLY B N 1
ATOM 3731 C CA . GLY B 1 162 ? 9.641 -23.266 -5.34 1 95.06 162 GLY B CA 1
ATOM 3732 C C . GLY B 1 162 ? 9.266 -21.922 -5.938 1 95.06 162 GLY B C 1
ATOM 3733 O O . GLY B 1 162 ? 9.508 -21.672 -7.121 1 95.06 162 GLY B O 1
ATOM 3734 N N . LEU B 1 163 ? 8.727 -21.047 -5.148 1 97.62 163 LEU B N 1
ATOM 3735 C CA . LEU B 1 163 ? 8.344 -19.734 -5.645 1 97.62 163 LEU B CA 1
ATOM 3736 C C . LEU B 1 163 ? 9.539 -18.781 -5.66 1 97.62 163 LEU B C 1
ATOM 3738 O O . LEU B 1 163 ? 9.711 -18 -6.602 1 97.62 163 LEU B O 1
ATOM 3742 N N . GLY B 1 164 ? 10.422 -18.922 -4.703 1 97.62 164 GLY B N 1
ATOM 3743 C CA . GLY B 1 164 ? 11.555 -18.031 -4.559 1 97.62 164 GLY B CA 1
ATOM 3744 C C . GLY B 1 164 ? 12.531 -18.109 -5.715 1 97.62 164 GLY B C 1
ATOM 3745 O O . GLY B 1 164 ? 13.055 -17.094 -6.164 1 97.62 164 GLY B O 1
ATOM 3746 N N . HIS B 1 165 ? 12.812 -19.328 -6.156 1 98.12 165 HIS B N 1
ATOM 3747 C CA . HIS B 1 165 ? 13.773 -19.422 -7.25 1 98.12 165 HIS B CA 1
ATOM 3748 C C . HIS B 1 165 ? 13.219 -18.797 -8.531 1 98.12 165 HIS B C 1
ATOM 3750 O O . HIS B 1 165 ? 13.977 -18.266 -9.344 1 98.12 165 HIS B O 1
ATOM 3756 N N . MET B 1 166 ? 11.859 -18.828 -8.695 1 98.69 166 MET B N 1
ATOM 3757 C CA . MET B 1 166 ? 11.258 -18.141 -9.836 1 98.69 166 MET B CA 1
ATOM 3758 C C . MET B 1 166 ? 11.367 -16.625 -9.68 1 98.69 166 MET B C 1
ATOM 3760 O O . MET B 1 166 ? 11.594 -15.906 -10.656 1 98.69 166 MET B O 1
ATOM 3764 N N . ALA B 1 167 ? 11.258 -16.188 -8.453 1 98.81 167 ALA B N 1
ATOM 3765 C CA . ALA B 1 167 ? 11.406 -14.75 -8.195 1 98.81 167 ALA B CA 1
ATOM 3766 C C . ALA B 1 167 ? 12.797 -14.266 -8.57 1 98.81 167 ALA B C 1
ATOM 3768 O O . ALA B 1 167 ? 12.953 -13.188 -9.164 1 98.81 167 ALA B O 1
ATOM 3769 N N . VAL B 1 168 ? 13.805 -15.062 -8.242 1 98.75 168 VAL B N 1
ATOM 3770 C CA . VAL B 1 168 ? 15.18 -14.711 -8.594 1 98.75 168 VAL B CA 1
ATOM 3771 C C . VAL B 1 168 ? 15.328 -14.688 -10.117 1 98.75 168 VAL B C 1
ATOM 3773 O O . VAL B 1 168 ? 15.859 -13.727 -10.672 1 98.75 168 VAL B O 1
ATOM 3776 N N . LYS B 1 169 ? 14.812 -15.625 -10.766 1 98.75 169 LYS B N 1
ATOM 3777 C CA . LYS B 1 169 ? 14.961 -15.727 -12.211 1 98.75 169 LYS B CA 1
ATOM 3778 C C . LYS B 1 169 ? 14.227 -14.602 -12.922 1 98.75 169 LYS B C 1
ATOM 3780 O O . LYS B 1 169 ? 14.75 -14 -13.859 1 98.75 169 LYS B O 1
ATOM 3785 N N . PHE B 1 170 ? 12.984 -14.32 -12.508 1 98.88 170 PHE B N 1
ATOM 3786 C CA . PHE B 1 170 ? 12.266 -13.188 -13.07 1 98.88 170 PHE B CA 1
ATOM 3787 C C . PHE B 1 170 ? 13.016 -11.883 -12.797 1 98.88 170 PHE B C 1
ATOM 3789 O O . PHE B 1 170 ? 13.164 -11.055 -13.695 1 98.88 170 PHE B O 1
ATOM 3796 N N . GLY B 1 171 ? 13.469 -11.758 -11.492 1 98.88 171 GLY B N 1
ATOM 3797 C CA . GLY B 1 171 ? 14.211 -10.555 -11.156 1 98.88 171 GLY B CA 1
ATOM 3798 C C . GLY B 1 171 ? 15.414 -10.328 -12.047 1 98.88 171 GLY B C 1
ATOM 3799 O O . GLY B 1 171 ? 15.625 -9.227 -12.547 1 98.88 171 GLY B O 1
ATOM 3800 N N . LYS B 1 172 ? 16.172 -11.398 -12.266 1 98.69 172 LYS B N 1
ATOM 3801 C CA . LYS B 1 172 ? 17.344 -11.297 -13.133 1 98.69 172 LYS B CA 1
ATOM 3802 C C . LYS B 1 172 ? 16.938 -10.992 -14.57 1 98.69 172 LYS B C 1
ATOM 3804 O O . LYS B 1 172 ? 17.562 -10.156 -15.227 1 98.69 172 LYS B O 1
ATOM 3809 N N . ALA B 1 173 ? 15.898 -11.625 -15.039 1 98.69 173 ALA B N 1
ATOM 3810 C CA . ALA B 1 173 ? 15.438 -11.406 -16.406 1 98.69 173 ALA B CA 1
ATOM 3811 C C . ALA B 1 173 ? 14.93 -9.977 -16.594 1 98.69 173 ALA B C 1
ATOM 3813 O O . ALA B 1 173 ? 15.039 -9.414 -17.688 1 98.69 173 ALA B O 1
ATOM 3814 N N . PHE B 1 174 ? 14.406 -9.391 -15.523 1 98.75 174 PHE B N 1
ATOM 3815 C CA . PHE B 1 174 ? 13.883 -8.031 -15.578 1 98.75 174 PHE B CA 1
ATOM 3816 C C . PHE B 1 174 ? 15.023 -7.016 -15.516 1 98.75 174 PHE B C 1
ATOM 3818 O O . PHE B 1 174 ? 14.805 -5.824 -15.734 1 98.75 174 PHE B O 1
ATOM 3825 N N . GLY B 1 175 ? 16.25 -7.449 -15.258 1 98.62 175 GLY B N 1
ATOM 3826 C CA . GLY B 1 175 ? 17.406 -6.566 -15.133 1 98.62 175 GLY B CA 1
ATOM 3827 C C . GLY B 1 175 ? 17.547 -5.977 -13.742 1 98.62 175 GLY B C 1
ATOM 3828 O O . GLY B 1 175 ? 18.203 -4.945 -13.57 1 98.62 175 GLY B O 1
ATOM 3829 N N . LEU B 1 176 ? 16.953 -6.621 -12.75 1 98.81 176 LEU B N 1
ATOM 3830 C CA . LEU B 1 176 ? 17.047 -6.156 -11.367 1 98.81 176 LEU B CA 1
ATOM 3831 C C . LEU B 1 176 ? 18.328 -6.656 -10.711 1 98.81 176 LEU B C 1
ATOM 3833 O O . LEU B 1 176 ? 18.906 -7.652 -11.141 1 98.81 176 LEU B O 1
ATOM 3837 N N . LYS B 1 177 ? 18.812 -5.918 -9.711 1 98.88 177 LYS B N 1
ATOM 3838 C CA . LYS B 1 177 ? 19.812 -6.414 -8.781 1 98.88 177 LYS B CA 1
ATOM 3839 C C . LYS B 1 177 ? 19.172 -7.23 -7.66 1 98.88 177 LYS B C 1
ATOM 3841 O O . LYS B 1 177 ? 18.516 -6.672 -6.773 1 98.88 177 LYS B O 1
ATOM 3846 N N . VAL B 1 178 ? 19.406 -8.508 -7.688 1 98.88 178 VAL B N 1
ATOM 3847 C CA . VAL B 1 178 ? 18.625 -9.414 -6.852 1 98.88 178 VAL B CA 1
ATOM 3848 C C . VAL B 1 178 ? 19.453 -9.836 -5.637 1 98.88 178 VAL B C 1
ATOM 3850 O O . VAL B 1 178 ? 20.594 -10.289 -5.781 1 98.88 178 VAL B O 1
ATOM 3853 N N . THR B 1 179 ? 18.938 -9.672 -4.465 1 98.88 179 THR B N 1
ATOM 3854 C CA . THR B 1 179 ? 19.453 -10.172 -3.205 1 98.88 179 THR B CA 1
ATOM 3855 C C . THR B 1 179 ? 18.531 -11.242 -2.617 1 98.88 179 THR B C 1
ATOM 3857 O O . THR B 1 179 ? 17.344 -10.992 -2.416 1 98.88 179 THR B O 1
ATOM 3860 N N . VAL B 1 180 ? 19.094 -12.414 -2.424 1 98.69 180 VAL B N 1
ATOM 3861 C CA . VAL B 1 180 ? 18.328 -13.469 -1.758 1 98.69 180 VAL B CA 1
ATOM 3862 C C . VAL B 1 180 ? 18.5 -13.359 -0.245 1 98.69 180 VAL B C 1
ATOM 3864 O O . VAL B 1 180 ? 19.625 -13.219 0.242 1 98.69 180 VAL B O 1
ATOM 3867 N N . LEU B 1 181 ? 17.406 -13.344 0.485 1 98.25 181 LEU B N 1
ATOM 3868 C CA . LEU B 1 181 ? 17.375 -13.336 1.943 1 98.25 181 LEU B CA 1
ATOM 3869 C C . LEU B 1 181 ? 16.938 -14.695 2.482 1 98.25 181 LEU B C 1
ATOM 3871 O O . LEU B 1 181 ? 15.812 -15.133 2.234 1 98.25 181 LEU B O 1
ATOM 3875 N N . SER B 1 182 ? 17.797 -15.336 3.156 1 94.62 182 SER B N 1
ATOM 3876 C CA . SER B 1 182 ? 17.547 -16.672 3.68 1 94.62 182 SER B CA 1
ATOM 3877 C C . SER B 1 182 ? 17.969 -16.781 5.141 1 94.62 182 SER B C 1
ATOM 3879 O O . SER B 1 182 ? 18.781 -15.984 5.617 1 94.62 182 SER B O 1
ATOM 3881 N N . THR B 1 183 ? 17.406 -17.75 5.852 1 90.06 183 THR B N 1
ATOM 3882 C CA . THR B 1 183 ? 17.734 -17.938 7.262 1 90.06 183 THR B CA 1
ATOM 3883 C C . THR B 1 183 ? 19.031 -18.734 7.406 1 90.06 183 THR B C 1
ATOM 3885 O O . THR B 1 183 ? 19.641 -18.766 8.477 1 90.06 183 THR B O 1
ATOM 3888 N N . SER B 1 184 ? 19.469 -19.422 6.324 1 87.5 184 SER B N 1
ATOM 3889 C CA . SER B 1 184 ? 20.656 -20.266 6.43 1 87.5 184 SER B CA 1
ATOM 3890 C C . SER B 1 184 ? 21.609 -20.031 5.254 1 87.5 184 SER B C 1
ATOM 3892 O O . SER B 1 184 ? 21.172 -19.609 4.176 1 87.5 184 SER B O 1
ATOM 3894 N N . GLU B 1 185 ? 22.812 -20.391 5.477 1 92.44 185 GLU B N 1
ATOM 3895 C CA . GLU B 1 185 ? 23.891 -20.25 4.492 1 92.44 185 GLU B CA 1
ATOM 3896 C C . GLU B 1 185 ? 23.812 -21.344 3.434 1 92.44 185 GLU B C 1
ATOM 3898 O O . GLU B 1 185 ? 24.453 -21.234 2.383 1 92.44 185 GLU B O 1
ATOM 3903 N N . SER B 1 186 ? 23.078 -22.297 3.688 1 90.12 186 SER B N 1
ATOM 3904 C CA . SER B 1 186 ? 23.141 -23.516 2.891 1 90.12 186 SER B CA 1
ATOM 3905 C C . SER B 1 186 ? 22.719 -23.25 1.447 1 90.12 186 SER B C 1
ATOM 3907 O O . SER B 1 186 ? 23.125 -23.969 0.537 1 90.12 186 SER B O 1
ATOM 3909 N N . LYS B 1 187 ? 22 -22.156 1.22 1 91.12 187 LYS B N 1
ATOM 3910 C CA . LYS B 1 187 ? 21.484 -21.922 -0.12 1 91.12 187 LYS B CA 1
ATOM 3911 C C . LYS B 1 187 ? 22.312 -20.875 -0.856 1 91.12 187 LYS B C 1
ATOM 3913 O O . LYS B 1 187 ? 22.016 -20.516 -1.996 1 91.12 187 LYS B O 1
ATOM 3918 N N . ARG B 1 188 ? 23.375 -20.375 -0.321 1 94.5 188 ARG B N 1
ATOM 3919 C CA . ARG B 1 188 ? 24.156 -19.281 -0.897 1 94.5 188 ARG B CA 1
ATOM 3920 C C . ARG B 1 188 ? 24.688 -19.672 -2.271 1 94.5 188 ARG B C 1
ATOM 3922 O O . ARG B 1 188 ? 24.5 -18.938 -3.244 1 94.5 188 ARG B O 1
ATOM 3929 N N . ASP B 1 189 ? 25.359 -20.781 -2.299 1 94.94 189 ASP B N 1
ATOM 3930 C CA . ASP B 1 189 ? 25.984 -21.172 -3.553 1 94.94 189 ASP B CA 1
ATOM 3931 C C . ASP B 1 189 ? 24.953 -21.344 -4.66 1 94.94 189 ASP B C 1
ATOM 3933 O O . ASP B 1 189 ? 25.156 -20.891 -5.785 1 94.94 189 ASP B O 1
ATOM 3937 N N . GLU B 1 190 ? 23.922 -21.922 -4.242 1 93.81 190 GLU B N 1
ATOM 3938 C CA . GLU B 1 190 ? 22.844 -22.125 -5.215 1 93.81 190 GLU B CA 1
ATOM 3939 C C . GLU B 1 190 ? 22.25 -20.781 -5.66 1 93.81 190 GLU B C 1
ATOM 3941 O O . GLU B 1 190 ? 22.047 -20.562 -6.852 1 93.81 190 GLU B O 1
ATOM 3946 N N . ALA B 1 191 ? 22.031 -19.953 -4.754 1 96.19 191 ALA B N 1
ATOM 3947 C CA . ALA B 1 191 ? 21.453 -18.641 -5.055 1 96.19 191 ALA B CA 1
ATOM 3948 C C . ALA B 1 191 ? 22.359 -17.844 -5.98 1 96.19 191 ALA B C 1
ATOM 3950 O O . ALA B 1 191 ? 21.891 -17.266 -6.969 1 96.19 191 ALA B O 1
ATOM 3951 N N . ILE B 1 192 ? 23.656 -17.844 -5.695 1 97.06 192 ILE B N 1
ATOM 3952 C CA . ILE B 1 192 ? 24.594 -16.984 -6.406 1 97.06 192 ILE B CA 1
ATOM 3953 C C . ILE B 1 192 ? 25.031 -17.656 -7.711 1 97.06 192 ILE B C 1
ATOM 3955 O O . ILE B 1 192 ? 24.906 -17.062 -8.789 1 97.06 192 ILE B O 1
ATOM 3959 N N . SER B 1 193 ? 25.438 -18.891 -7.66 1 96.44 193 SER B N 1
ATOM 3960 C CA . SER B 1 193 ? 26.062 -19.531 -8.805 1 96.44 193 SER B CA 1
ATOM 3961 C C . SER B 1 193 ? 25.031 -20.125 -9.75 1 96.44 193 SER B C 1
ATOM 3963 O O . SER B 1 193 ? 25.188 -20.047 -10.977 1 96.44 193 SER B O 1
ATOM 3965 N N . LEU B 1 194 ? 23.984 -20.672 -9.164 1 93.12 194 LEU B N 1
ATOM 3966 C CA . LEU B 1 194 ? 23.016 -21.359 -10.016 1 93.12 194 LEU B CA 1
ATOM 3967 C C . LEU B 1 194 ? 21.922 -20.391 -10.477 1 93.12 194 LEU B C 1
ATOM 3969 O O . LEU B 1 194 ? 21.594 -20.359 -11.664 1 93.12 194 LEU B O 1
ATOM 3973 N N . LEU B 1 195 ? 21.438 -19.562 -9.57 1 96.19 195 LEU B N 1
ATOM 3974 C CA . LEU B 1 195 ? 20.281 -18.75 -9.914 1 96.19 195 LEU B CA 1
ATOM 3975 C C . LEU B 1 195 ? 20.703 -17.359 -10.344 1 96.19 195 LEU B C 1
ATOM 3977 O O . LEU B 1 195 ? 19.906 -16.609 -10.914 1 96.19 195 LEU B O 1
ATOM 3981 N N . GLY B 1 196 ? 21.922 -17 -10.078 1 97.31 196 GLY B N 1
ATOM 3982 C CA . GLY B 1 196 ? 22.469 -15.758 -10.594 1 97.31 196 GLY B CA 1
ATOM 3983 C C . GLY B 1 196 ? 22.125 -14.562 -9.727 1 97.31 196 GLY B C 1
ATOM 3984 O O . GLY B 1 196 ? 22.203 -13.422 -10.188 1 97.31 196 GLY B O 1
ATOM 3985 N N . ALA B 1 197 ? 21.719 -14.781 -8.539 1 98.44 197 ALA B N 1
ATOM 3986 C CA . ALA B 1 197 ? 21.5 -13.656 -7.637 1 98.44 197 ALA B CA 1
ATOM 3987 C C . ALA B 1 197 ? 22.766 -12.828 -7.465 1 98.44 197 ALA B C 1
ATOM 3989 O O . ALA B 1 197 ? 23.875 -13.375 -7.5 1 98.44 197 ALA B O 1
ATOM 3990 N N . ASP B 1 198 ? 22.594 -11.578 -7.285 1 98.5 198 ASP B N 1
ATOM 3991 C CA . ASP B 1 198 ? 23.734 -10.68 -7.148 1 98.5 198 ASP B CA 1
ATOM 3992 C C . ASP B 1 198 ? 24.281 -10.711 -5.723 1 98.5 198 ASP B C 1
ATOM 3994 O O . ASP B 1 198 ? 25.469 -10.477 -5.508 1 98.5 198 ASP B O 1
ATOM 3998 N N . ASN B 1 199 ? 23.422 -10.898 -4.797 1 98.25 199 ASN B N 1
ATOM 3999 C CA . ASN B 1 199 ? 23.797 -10.898 -3.385 1 98.25 199 ASN B CA 1
ATOM 4000 C C . ASN B 1 199 ? 22.969 -11.914 -2.59 1 98.25 199 ASN B C 1
ATOM 4002 O O . ASN B 1 199 ? 21.906 -12.352 -3.035 1 98.25 199 ASN B O 1
ATOM 4006 N N . PHE B 1 200 ? 23.562 -12.383 -1.492 1 98.06 200 PHE B N 1
ATOM 4007 C CA . PHE B 1 200 ? 22.938 -13.312 -0.564 1 98.06 200 PHE B CA 1
ATOM 4008 C C . PHE B 1 200 ? 23.156 -12.875 0.878 1 98.06 200 PHE B C 1
ATOM 4010 O O . PHE B 1 200 ? 24.281 -12.594 1.284 1 98.06 200 PHE B O 1
ATOM 4017 N N . VAL B 1 201 ? 22.031 -12.734 1.594 1 97.75 201 VAL B N 1
ATOM 4018 C CA . VAL B 1 201 ? 22.078 -12.273 2.98 1 97.75 201 VAL B CA 1
ATOM 4019 C C . VAL B 1 201 ? 21.375 -13.289 3.877 1 97.75 201 VAL B C 1
ATOM 4021 O O . VAL B 1 201 ? 20.297 -13.789 3.537 1 97.75 201 VAL B O 1
ATOM 4024 N N . VAL B 1 202 ? 22.031 -13.57 4.957 1 96.19 202 VAL B N 1
ATOM 4025 C CA . VAL B 1 202 ? 21.422 -14.406 5.988 1 96.19 202 VAL B CA 1
ATOM 4026 C C . VAL B 1 202 ? 20.641 -13.531 6.957 1 96.19 202 VAL B C 1
ATOM 4028 O O . VAL B 1 202 ? 21.203 -12.68 7.645 1 96.19 202 VAL B O 1
ATOM 4031 N N . SER B 1 203 ? 19.359 -13.742 7.086 1 94.44 203 SER B N 1
ATOM 4032 C CA . SER B 1 203 ? 18.438 -12.852 7.773 1 94.44 203 SER B CA 1
ATOM 4033 C C . SER B 1 203 ? 18.688 -12.844 9.273 1 94.44 203 SER B C 1
ATOM 4035 O O . SER B 1 203 ? 18.297 -11.906 9.977 1 94.44 203 SER B O 1
ATOM 4037 N N . SER B 1 204 ? 19.312 -13.898 9.797 1 93.44 204 SER B N 1
ATOM 4038 C CA . SER B 1 204 ? 19.609 -13.938 11.227 1 93.44 204 SER B CA 1
ATOM 4039 C C . SER B 1 204 ? 20.875 -13.148 11.547 1 93.44 204 SER B C 1
ATOM 4041 O O . SER B 1 204 ? 21.188 -12.914 12.711 1 93.44 204 SER B O 1
ATOM 4043 N N . ASP B 1 205 ? 21.656 -12.812 10.562 1 94.25 205 ASP B N 1
ATOM 4044 C CA . ASP B 1 205 ? 22.844 -11.992 10.75 1 94.25 205 ASP B CA 1
ATOM 4045 C C . ASP B 1 205 ? 22.5 -10.508 10.797 1 94.25 205 ASP B C 1
ATOM 4047 O O . ASP B 1 205 ? 22.266 -9.891 9.758 1 94.25 205 ASP B O 1
ATOM 4051 N N . ILE B 1 206 ? 22.547 -9.969 11.969 1 93.81 206 ILE B N 1
ATOM 4052 C CA . ILE B 1 206 ? 22.094 -8.609 12.242 1 93.81 206 ILE B CA 1
ATOM 4053 C C . ILE B 1 206 ? 22.938 -7.617 11.445 1 93.81 206 ILE B C 1
ATOM 4055 O O . ILE B 1 206 ? 22.422 -6.633 10.922 1 93.81 206 ILE B O 1
ATOM 4059 N N . ARG B 1 207 ? 24.266 -7.797 11.32 1 95.31 207 ARG B N 1
ATOM 4060 C CA . ARG B 1 207 ? 25.156 -6.879 10.609 1 95.31 207 ARG B CA 1
ATOM 4061 C C . ARG B 1 207 ? 24.844 -6.852 9.125 1 95.31 207 ARG B C 1
ATOM 4063 O O . ARG B 1 207 ? 24.828 -5.781 8.508 1 95.31 207 ARG B O 1
ATOM 4070 N N . GLN B 1 208 ? 24.594 -8.039 8.508 1 96 208 GLN B N 1
ATOM 4071 C CA . GLN B 1 208 ? 24.25 -8.102 7.09 1 96 208 GLN B CA 1
ATOM 4072 C C . GLN B 1 208 ? 22.922 -7.406 6.816 1 96 208 GLN B C 1
ATOM 4074 O O . GLN B 1 208 ? 22.797 -6.645 5.855 1 96 208 GLN B O 1
ATOM 4079 N N . MET B 1 209 ? 22 -7.695 7.684 1 97.12 209 MET B N 1
ATOM 4080 C CA . MET B 1 209 ? 20.688 -7.078 7.516 1 97.12 209 MET B CA 1
ATOM 4081 C C . MET B 1 209 ? 20.781 -5.562 7.648 1 97.12 209 MET B C 1
ATOM 4083 O O . MET B 1 209 ? 20.172 -4.828 6.867 1 97.12 209 MET B O 1
ATOM 4087 N N . GLU B 1 210 ? 21.5 -5.051 8.641 1 96.75 210 GLU B N 1
ATOM 4088 C CA . GLU B 1 210 ? 21.672 -3.613 8.852 1 96.75 210 GLU B CA 1
ATOM 4089 C C . GLU B 1 210 ? 22.328 -2.951 7.648 1 96.75 210 GLU B C 1
ATOM 4091 O O . GLU B 1 210 ? 21.984 -1.829 7.281 1 96.75 210 GLU B O 1
ATOM 4096 N N . SER B 1 211 ? 23.281 -3.666 6.969 1 96.06 211 SER B N 1
ATOM 4097 C CA . SER B 1 211 ? 24 -3.115 5.816 1 96.06 211 SER B CA 1
ATOM 4098 C C . SER B 1 211 ? 23.047 -2.934 4.629 1 96.06 211 SER B C 1
ATOM 4100 O O . SER B 1 211 ? 23.344 -2.17 3.709 1 96.06 211 SER B O 1
ATOM 4102 N N . LEU B 1 212 ? 21.906 -3.635 4.652 1 97.62 212 LEU B N 1
ATOM 4103 C CA . LEU B 1 212 ? 20.953 -3.598 3.543 1 97.62 212 LEU B CA 1
ATOM 4104 C C . LEU B 1 212 ? 19.797 -2.648 3.85 1 97.62 212 LEU B C 1
ATOM 4106 O O . LEU B 1 212 ? 18.906 -2.463 3.02 1 97.62 212 LEU B O 1
ATOM 4110 N N . LYS B 1 213 ? 19.828 -2.023 5.012 1 97.19 213 LYS B N 1
ATOM 4111 C CA . LYS B 1 213 ? 18.734 -1.146 5.406 1 97.19 213 LYS B CA 1
ATOM 4112 C C . LYS B 1 213 ? 18.516 -0.047 4.371 1 97.19 213 LYS B C 1
ATOM 4114 O O . LYS B 1 213 ? 19.469 0.556 3.881 1 97.19 213 LYS B O 1
ATOM 4119 N N . ASN B 1 214 ? 17.219 0.134 3.961 1 97.5 214 ASN B N 1
ATOM 4120 C CA . ASN B 1 214 ? 16.781 1.184 3.045 1 97.5 214 ASN B CA 1
ATOM 4121 C C . ASN B 1 214 ? 17.469 1.074 1.692 1 97.5 214 ASN B C 1
ATOM 4123 O O . ASN B 1 214 ? 17.797 2.09 1.07 1 97.5 214 ASN B O 1
ATOM 4127 N N . SER B 1 215 ? 17.766 -0.158 1.224 1 97.88 215 SER B N 1
ATOM 4128 C CA . SER B 1 215 ? 18.547 -0.284 -0.001 1 97.88 215 SER B CA 1
ATOM 4129 C C . SER B 1 215 ? 17.75 -0.965 -1.104 1 97.88 215 SER B C 1
ATOM 4131 O O . SER B 1 215 ? 18.125 -0.921 -2.275 1 97.88 215 SER B O 1
ATOM 4133 N N . LEU B 1 216 ? 16.609 -1.598 -0.726 1 98.81 216 LEU B N 1
ATOM 4134 C CA . LEU B 1 216 ? 15.859 -2.379 -1.707 1 98.81 216 LEU B CA 1
ATOM 4135 C C . LEU B 1 216 ? 14.633 -1.611 -2.199 1 98.81 216 LEU B C 1
ATOM 4137 O O . LEU B 1 216 ? 13.914 -1.012 -1.4 1 98.81 216 LEU B O 1
ATOM 4141 N N . ASP B 1 217 ? 14.414 -1.651 -3.521 1 98.81 217 ASP B N 1
ATOM 4142 C CA . ASP B 1 217 ? 13.195 -1.078 -4.094 1 98.81 217 ASP B CA 1
ATOM 4143 C C . ASP B 1 217 ? 11.992 -1.994 -3.865 1 98.81 217 ASP B C 1
ATOM 4145 O O . ASP B 1 217 ? 10.891 -1.521 -3.586 1 98.81 217 ASP B O 1
ATOM 4149 N N . PHE B 1 218 ? 12.25 -3.281 -3.996 1 98.94 218 PHE B N 1
ATOM 4150 C CA . PHE B 1 218 ? 11.188 -4.277 -3.943 1 98.94 218 PHE B CA 1
ATOM 4151 C C . PHE B 1 218 ? 11.609 -5.469 -3.09 1 98.94 218 PHE B C 1
ATOM 4153 O O . PHE B 1 218 ? 12.797 -5.77 -2.977 1 98.94 218 PHE B O 1
ATOM 4160 N N . ILE B 1 219 ? 10.656 -6.105 -2.496 1 98.94 219 ILE B N 1
ATOM 4161 C CA . ILE B 1 219 ? 10.82 -7.418 -1.879 1 98.94 219 ILE B CA 1
ATOM 4162 C C . ILE B 1 219 ? 9.68 -8.336 -2.309 1 98.94 219 ILE B C 1
ATOM 4164 O O . ILE B 1 219 ? 8.516 -7.922 -2.338 1 98.94 219 ILE B O 1
ATOM 4168 N N . VAL B 1 220 ? 9.961 -9.445 -2.74 1 98.94 220 VAL B N 1
ATOM 4169 C CA . VAL B 1 220 ? 8.984 -10.531 -2.865 1 98.94 220 VAL B CA 1
ATOM 4170 C C . VAL B 1 220 ? 9.203 -11.547 -1.749 1 98.94 220 VAL B C 1
ATOM 4172 O O . VAL B 1 220 ? 10.281 -12.148 -1.648 1 98.94 220 VAL B O 1
ATOM 4175 N N . ASP B 1 221 ? 8.242 -11.695 -0.942 1 98.81 221 ASP B N 1
ATOM 4176 C CA . ASP B 1 221 ? 8.312 -12.602 0.199 1 98.81 221 ASP B CA 1
ATOM 4177 C C . ASP B 1 221 ? 7.586 -13.914 -0.096 1 98.81 221 ASP B C 1
ATOM 4179 O O . ASP B 1 221 ? 6.355 -13.953 -0.112 1 98.81 221 ASP B O 1
ATOM 4183 N N . THR B 1 222 ? 8.336 -14.953 -0.274 1 97.69 222 THR B N 1
ATOM 4184 C CA . THR B 1 222 ? 7.793 -16.25 -0.651 1 97.69 222 THR B CA 1
ATOM 4185 C C . THR B 1 222 ? 7.883 -17.234 0.513 1 97.69 222 THR B C 1
ATOM 4187 O O . THR B 1 222 ? 7.602 -18.422 0.353 1 97.69 222 THR B O 1
ATOM 4190 N N . ALA B 1 223 ? 8.258 -16.734 1.656 1 94.31 223 ALA B N 1
ATOM 4191 C CA . ALA B 1 223 ? 8.438 -17.609 2.807 1 94.31 223 ALA B CA 1
ATOM 4192 C C . ALA B 1 223 ? 7.09 -18.031 3.387 1 94.31 223 ALA B C 1
ATOM 4194 O O . ALA B 1 223 ? 6.199 -17.203 3.586 1 94.31 223 ALA B O 1
ATOM 4195 N N . SER B 1 224 ? 6.953 -19.312 3.668 1 89.81 224 SER B N 1
ATOM 4196 C CA . SER B 1 224 ? 5.715 -19.844 4.238 1 89.81 224 SER B CA 1
ATOM 4197 C C . SER B 1 224 ? 5.82 -19.969 5.754 1 89.81 224 SER B C 1
ATOM 4199 O O . SER B 1 224 ? 4.801 -20.062 6.445 1 89.81 224 SER B O 1
ATOM 4201 N N . GLY B 1 225 ? 7.004 -20.031 6.273 1 91.06 225 GLY B N 1
ATOM 4202 C CA . GLY B 1 225 ? 7.184 -20.109 7.715 1 91.06 225 GLY B CA 1
ATOM 4203 C C . GLY B 1 225 ? 7.039 -18.766 8.414 1 91.06 225 GLY B C 1
ATOM 4204 O O . GLY B 1 225 ? 7.207 -17.719 7.789 1 91.06 225 GLY B O 1
ATOM 4205 N N . ASP B 1 226 ? 6.738 -18.891 9.656 1 94.75 226 ASP B N 1
ATOM 4206 C CA . ASP B 1 226 ? 6.629 -17.656 10.445 1 94.75 226 ASP B CA 1
ATOM 4207 C C . ASP B 1 226 ? 7.957 -16.906 10.484 1 94.75 226 ASP B C 1
ATOM 4209 O O . ASP B 1 226 ? 9.016 -17.531 10.609 1 94.75 226 ASP B O 1
ATOM 4213 N N . HIS B 1 227 ? 7.934 -15.648 10.336 1 95.38 227 HIS B N 1
ATOM 4214 C CA . HIS B 1 227 ? 9.094 -14.773 10.414 1 95.38 227 HIS B CA 1
ATOM 4215 C C . HIS B 1 227 ? 8.688 -13.336 10.727 1 95.38 227 HIS B C 1
ATOM 4217 O O . HIS B 1 227 ? 7.535 -12.953 10.5 1 95.38 227 HIS B O 1
ATOM 4223 N N . PRO B 1 228 ? 9.602 -12.594 11.344 1 96.31 228 PRO B N 1
ATOM 4224 C CA . PRO B 1 228 ? 9.281 -11.188 11.609 1 96.31 228 PRO B CA 1
ATOM 4225 C C . PRO B 1 228 ? 9.234 -10.336 10.344 1 96.31 228 PRO B C 1
ATOM 4227 O O . PRO B 1 228 ? 10.039 -10.547 9.43 1 96.31 228 PRO B O 1
ATOM 4230 N N . PHE B 1 229 ? 8.375 -9.43 10.25 1 98.19 229 PHE B N 1
ATOM 4231 C CA . PHE B 1 229 ? 8.195 -8.641 9.039 1 98.19 229 PHE B CA 1
ATOM 4232 C C . PHE B 1 229 ? 8.961 -7.324 9.133 1 98.19 229 PHE B C 1
ATOM 4234 O O . PHE B 1 229 ? 9.484 -6.832 8.133 1 98.19 229 PHE B O 1
ATOM 4241 N N . ASP B 1 230 ? 9.125 -6.723 10.336 1 98.25 230 ASP B N 1
ATOM 4242 C CA . ASP B 1 230 ? 9.727 -5.406 10.5 1 98.25 230 ASP B CA 1
ATOM 4243 C C . ASP B 1 230 ? 11.156 -5.387 9.969 1 98.25 230 ASP B C 1
ATOM 4245 O O . ASP B 1 230 ? 11.531 -4.484 9.211 1 98.25 230 ASP B O 1
ATOM 4249 N N . PRO B 1 231 ? 12.023 -6.43 10.258 1 97.81 231 PRO B N 1
ATOM 4250 C CA . PRO B 1 231 ? 13.398 -6.371 9.766 1 97.81 231 PRO B CA 1
ATOM 4251 C C . PRO B 1 231 ? 13.484 -6.379 8.234 1 97.81 231 PRO B C 1
ATOM 4253 O O . PRO B 1 231 ? 14.383 -5.762 7.66 1 97.81 231 PRO B O 1
ATOM 4256 N N . TYR B 1 232 ? 12.539 -7.07 7.582 1 98.44 232 TYR B N 1
ATOM 4257 C CA . TYR B 1 232 ? 12.555 -7.113 6.125 1 98.44 232 TYR B CA 1
ATOM 4258 C C . TYR B 1 232 ? 12.008 -5.816 5.535 1 98.44 232 TYR B C 1
ATOM 4260 O O . TYR B 1 232 ? 12.578 -5.277 4.578 1 98.44 232 TYR B O 1
ATOM 4268 N N . LEU B 1 233 ? 10.938 -5.32 6.121 1 98.75 233 LEU B N 1
ATOM 4269 C CA . LEU B 1 233 ? 10.352 -4.074 5.637 1 98.75 233 LEU B CA 1
ATOM 4270 C C . LEU B 1 233 ? 11.344 -2.924 5.773 1 98.75 233 LEU B C 1
ATOM 4272 O O . LEU B 1 233 ? 11.367 -2.016 4.941 1 98.75 233 LEU B O 1
ATOM 4276 N N . ALA B 1 234 ? 12.195 -2.975 6.805 1 98.31 234 ALA B N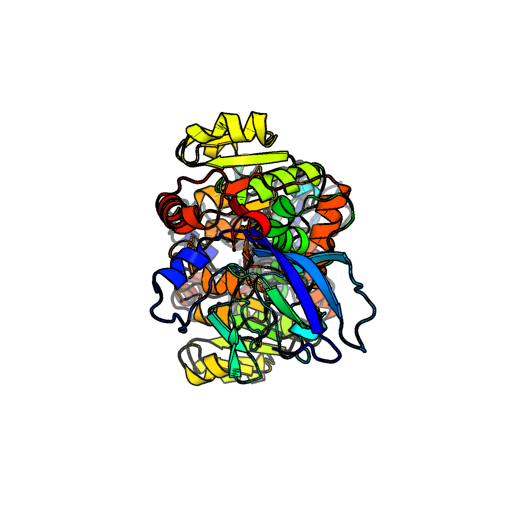 1
ATOM 4277 C CA . ALA B 1 234 ? 13.164 -1.914 7.066 1 98.31 234 ALA B CA 1
ATOM 4278 C C . ALA B 1 234 ? 14.242 -1.876 5.984 1 98.31 234 ALA B C 1
ATOM 4280 O O . ALA B 1 234 ? 14.984 -0.899 5.871 1 98.31 234 ALA B O 1
ATOM 4281 N N . LEU B 1 235 ? 14.336 -2.936 5.137 1 98.69 235 LEU B N 1
ATOM 4282 C CA . LEU B 1 235 ? 15.312 -2.982 4.055 1 98.69 235 LEU B CA 1
ATOM 4283 C C . LEU B 1 235 ? 14.844 -2.154 2.863 1 98.69 235 LEU B C 1
ATOM 4285 O O . LEU B 1 235 ? 15.641 -1.825 1.98 1 98.69 235 LEU B O 1
ATOM 4289 N N . LEU B 1 236 ? 13.555 -1.841 2.842 1 98.81 236 LEU B N 1
ATOM 4290 C CA . LEU B 1 236 ? 12.977 -1.145 1.697 1 98.81 236 LEU B CA 1
ATOM 4291 C C . LEU B 1 236 ? 13.336 0.337 1.725 1 98.81 236 LEU B C 1
ATOM 4293 O O . LEU B 1 236 ? 13.367 0.955 2.791 1 98.81 236 LEU B O 1
ATOM 4297 N N . LYS B 1 237 ? 13.594 0.849 0.538 1 98.31 237 LYS B N 1
ATOM 4298 C CA . LYS B 1 237 ? 13.695 2.291 0.338 1 98.31 237 LYS B CA 1
ATOM 4299 C C . LYS B 1 237 ? 12.359 2.982 0.601 1 98.31 237 LYS B C 1
ATOM 4301 O O . LYS B 1 237 ? 11.336 2.318 0.77 1 98.31 237 LYS B O 1
ATOM 4306 N N . VAL B 1 238 ? 12.43 4.328 0.675 1 98 238 VAL B N 1
ATOM 4307 C CA . VAL B 1 238 ? 11.203 5.117 0.749 1 98 238 VAL B CA 1
ATOM 4308 C C . VAL B 1 238 ? 10.289 4.754 -0.415 1 98 238 VAL B C 1
ATOM 4310 O O . VAL B 1 238 ? 10.719 4.73 -1.57 1 98 238 VAL B O 1
ATOM 4313 N N . GLY B 1 239 ? 9.031 4.387 -0.052 1 98.12 239 GLY B N 1
ATOM 4314 C CA . GLY B 1 239 ? 8.07 4.035 -1.085 1 98.12 239 GLY B CA 1
ATOM 4315 C C . GLY B 1 239 ? 8.219 2.609 -1.58 1 98.12 239 GLY B C 1
ATOM 4316 O O . GLY B 1 239 ? 7.527 2.193 -2.51 1 98.12 239 GLY B O 1
ATOM 4317 N N . GLY B 1 240 ? 9.172 1.812 -0.975 1 98.75 240 GLY B N 1
ATOM 4318 C CA . GLY B 1 240 ? 9.406 0.44 -1.397 1 98.75 240 GLY B CA 1
ATOM 4319 C C . GLY B 1 240 ? 8.219 -0.472 -1.146 1 98.75 240 GLY B C 1
ATOM 4320 O O . GLY B 1 240 ? 7.352 -0.16 -0.329 1 98.75 240 GLY B O 1
ATOM 4321 N N . ILE B 1 241 ? 8.172 -1.607 -1.845 1 98.94 241 ILE B N 1
ATOM 4322 C CA . ILE B 1 241 ? 7.023 -2.502 -1.818 1 98.94 241 ILE B CA 1
ATOM 4323 C C . ILE B 1 241 ? 7.48 -3.924 -1.497 1 98.94 241 ILE B C 1
ATOM 4325 O O . ILE B 1 241 ? 8.438 -4.426 -2.096 1 98.94 241 ILE B O 1
ATOM 4329 N N . MET B 1 242 ? 6.836 -4.488 -0.555 1 98.94 242 MET B N 1
ATOM 4330 C CA . MET B 1 242 ? 6.945 -5.922 -0.293 1 98.94 242 MET B CA 1
ATOM 4331 C C . MET B 1 242 ? 5.684 -6.652 -0.742 1 98.94 242 MET B C 1
ATOM 4333 O O . MET B 1 242 ? 4.59 -6.363 -0.26 1 98.94 242 MET B O 1
ATOM 4337 N N . ALA B 1 243 ? 5.82 -7.516 -1.681 1 98.94 243 ALA B N 1
ATOM 4338 C CA . ALA B 1 243 ? 4.738 -8.391 -2.121 1 98.94 243 ALA B CA 1
ATOM 4339 C C . ALA B 1 243 ? 4.789 -9.734 -1.398 1 98.94 243 ALA B C 1
ATOM 4341 O O . ALA B 1 243 ? 5.785 -10.453 -1.48 1 98.94 243 ALA B O 1
ATOM 4342 N N . LEU B 1 244 ? 3.773 -10.031 -0.716 1 98.88 244 LEU B N 1
ATOM 4343 C CA . LEU B 1 244 ? 3.652 -11.281 0.02 1 98.88 244 LEU B CA 1
ATOM 4344 C C . LEU B 1 244 ? 2.869 -12.312 -0.786 1 98.88 244 LEU B C 1
ATOM 4346 O O . LEU B 1 244 ? 1.708 -12.086 -1.133 1 98.88 244 LEU B O 1
ATOM 4350 N N . VAL B 1 245 ? 3.492 -13.445 -1.086 1 98.56 245 VAL B N 1
ATOM 4351 C CA . VAL B 1 245 ? 2.799 -14.5 -1.818 1 98.56 245 VAL B CA 1
ATOM 4352 C C . VAL B 1 245 ? 2.752 -15.773 -0.975 1 98.56 245 VAL B C 1
ATOM 4354 O O . VAL B 1 245 ? 1.975 -16.688 -1.261 1 98.56 245 VAL B O 1
ATOM 4357 N N . GLY B 1 246 ? 3.586 -15.836 0.095 1 96.38 246 GLY B N 1
ATOM 4358 C CA . GLY B 1 246 ? 3.471 -16.922 1.049 1 96.38 246 GLY B CA 1
ATOM 4359 C C . GLY B 1 246 ? 2.352 -16.719 2.053 1 96.38 246 GLY B C 1
ATOM 4360 O O . GLY B 1 246 ? 1.738 -15.656 2.102 1 96.38 246 GLY B O 1
ATOM 4361 N N . PHE B 1 247 ? 1.982 -17.75 2.799 1 95.5 247 PHE B N 1
ATOM 4362 C CA . PHE B 1 247 ? 0.98 -17.703 3.857 1 95.5 247 PHE B CA 1
ATOM 4363 C C . PHE B 1 247 ? 1.6 -18.062 5.203 1 95.5 247 PHE B C 1
ATOM 4365 O O . PHE B 1 247 ? 1.328 -19.125 5.758 1 95.5 247 PHE B O 1
ATOM 4372 N N . PRO B 1 248 ? 2.371 -17.172 5.68 1 94.88 248 PRO B N 1
ATOM 4373 C CA . PRO B 1 248 ? 2.896 -17.406 7.027 1 94.88 248 PRO B CA 1
ATOM 4374 C C . PRO B 1 248 ? 1.824 -17.297 8.109 1 94.88 248 PRO B C 1
ATOM 4376 O O . PRO B 1 248 ? 0.632 -17.234 7.797 1 94.88 248 PRO B O 1
ATOM 4379 N N . GLY B 1 249 ? 2.244 -17.359 9.398 1 94.44 249 GLY B N 1
ATOM 4380 C CA . GLY B 1 249 ? 1.313 -17.031 10.469 1 94.44 249 GLY B CA 1
ATOM 4381 C C . GLY B 1 249 ? 0.903 -15.578 10.484 1 94.44 249 GLY B C 1
ATOM 4382 O O . GLY B 1 249 ? 1.068 -14.867 9.492 1 94.44 249 GLY B O 1
ATOM 4383 N N . GLU B 1 250 ? 0.366 -15.172 11.508 1 97.38 250 GLU B N 1
ATOM 4384 C CA . GLU B 1 250 ? -0.12 -13.797 11.633 1 97.38 250 GLU B CA 1
ATOM 4385 C C . GLU B 1 250 ? 0.997 -12.789 11.375 1 97.38 250 GLU B C 1
ATOM 4387 O O . GLU B 1 250 ? 2.109 -12.945 11.883 1 97.38 250 GLU B O 1
ATOM 4392 N N . ILE B 1 251 ? 0.725 -11.836 10.523 1 98.25 251 ILE B N 1
ATOM 4393 C CA . ILE B 1 251 ? 1.637 -10.734 10.219 1 98.25 251 ILE B CA 1
ATOM 4394 C C . ILE B 1 251 ? 1.604 -9.711 11.352 1 98.25 251 ILE B C 1
ATOM 4396 O O . ILE B 1 251 ? 0.536 -9.219 11.719 1 98.25 251 ILE B O 1
ATOM 4400 N N . ARG B 1 252 ? 2.711 -9.406 11.883 1 98.12 252 ARG B N 1
ATOM 4401 C CA . ARG B 1 252 ? 2.857 -8.383 12.914 1 98.12 252 ARG B CA 1
ATOM 4402 C C . ARG B 1 252 ? 3.855 -7.312 12.484 1 98.12 252 ARG B C 1
ATOM 4404 O O . ARG B 1 252 ? 5.008 -7.621 12.172 1 98.12 252 ARG B O 1
ATOM 4411 N N . VAL B 1 253 ? 3.418 -6.059 12.453 1 98.5 253 VAL B N 1
ATOM 4412 C CA . VAL B 1 253 ? 4.254 -4.957 11.984 1 98.5 253 VAL B CA 1
ATOM 4413 C C . VAL B 1 253 ? 4.039 -3.73 12.867 1 98.5 253 VAL B C 1
ATOM 4415 O O . VAL B 1 253 ? 2.902 -3.398 13.211 1 98.5 253 VAL B O 1
ATOM 4418 N N . HIS B 1 254 ? 5.109 -3.123 13.289 1 98.19 254 HIS B N 1
ATOM 4419 C CA . HIS B 1 254 ? 4.984 -1.811 13.914 1 98.19 254 HIS B CA 1
ATOM 4420 C C . HIS B 1 254 ? 4.57 -0.755 12.898 1 98.19 254 HIS B C 1
ATOM 4422 O O . HIS B 1 254 ? 5.16 -0.66 11.82 1 98.19 254 HIS B O 1
ATOM 4428 N N . PRO B 1 255 ? 3.557 0.012 13.18 1 98.06 255 PRO B N 1
ATOM 4429 C CA . PRO B 1 255 ? 3.068 0.983 12.203 1 98.06 255 PRO B CA 1
ATOM 4430 C C . PRO B 1 255 ? 4.156 1.942 11.727 1 98.06 255 PRO B C 1
ATOM 4432 O O . PRO B 1 255 ? 4.145 2.375 10.57 1 98.06 255 PRO B O 1
ATOM 4435 N N . ALA B 1 256 ? 5.121 2.252 12.578 1 97.69 256 ALA B N 1
ATOM 4436 C CA . ALA B 1 256 ? 6.195 3.174 12.219 1 97.69 256 ALA B CA 1
ATOM 4437 C C . ALA B 1 256 ? 7.027 2.623 11.062 1 97.69 256 ALA B C 1
ATOM 4439 O O . ALA B 1 256 ? 7.562 3.389 10.258 1 97.69 256 ALA B O 1
ATOM 4440 N N . THR B 1 257 ? 7.141 1.276 10.977 1 98.25 257 THR B N 1
ATOM 4441 C CA . THR B 1 257 ? 7.93 0.656 9.922 1 98.25 257 THR B CA 1
ATOM 4442 C C . THR B 1 257 ? 7.328 0.958 8.547 1 98.25 257 THR B C 1
ATOM 4444 O O . THR B 1 257 ? 8.062 1.153 7.574 1 98.25 257 THR B O 1
ATOM 4447 N N . LEU B 1 258 ? 6.012 1.034 8.477 1 98.69 258 LEU B N 1
ATOM 4448 C CA . LEU B 1 258 ? 5.352 1.38 7.223 1 98.69 258 LEU B CA 1
ATOM 4449 C C . LEU B 1 258 ? 5.305 2.893 7.035 1 98.69 258 LEU B C 1
ATOM 4451 O O . LEU B 1 258 ? 5.73 3.406 5.996 1 98.69 258 LEU B O 1
ATOM 4455 N N . ASN B 1 259 ? 4.848 3.609 8.023 1 98.56 259 ASN B N 1
ATOM 4456 C CA . ASN B 1 259 ? 4.52 5.027 7.898 1 98.56 259 ASN B CA 1
ATOM 4457 C C . ASN B 1 259 ? 5.762 5.863 7.598 1 98.56 259 ASN B C 1
ATOM 4459 O O . ASN B 1 259 ? 5.762 6.676 6.676 1 98.56 259 ASN B O 1
ATOM 4463 N N . LEU B 1 260 ? 6.824 5.625 8.359 1 97.94 260 LEU B N 1
ATOM 4464 C CA . LEU B 1 260 ? 7.957 6.543 8.32 1 97.94 260 LEU B CA 1
ATOM 4465 C C . LEU B 1 260 ? 8.727 6.398 7.008 1 97.94 260 LEU B C 1
ATOM 4467 O O . LEU B 1 260 ? 9.445 7.309 6.605 1 97.94 260 LEU B O 1
ATOM 4471 N N . GLY B 1 261 ? 8.523 5.254 6.32 1 98 261 GLY B N 1
ATOM 4472 C CA . GLY B 1 261 ? 9.195 5.043 5.047 1 98 261 GLY B CA 1
ATOM 4473 C C . GLY B 1 261 ? 8.234 5.004 3.869 1 98 261 GLY B C 1
ATOM 4474 O O . GLY B 1 261 ? 8.625 4.633 2.758 1 98 261 GLY B O 1
ATOM 4475 N N . ALA B 1 262 ? 6.953 5.332 4.184 1 98.69 262 ALA B N 1
ATOM 4476 C CA . ALA B 1 262 ? 5.945 5.199 3.139 1 98.69 262 ALA B CA 1
ATOM 4477 C C . ALA B 1 262 ? 6.035 3.836 2.459 1 98.69 262 ALA B C 1
ATOM 4479 O O . ALA B 1 262 ? 6.02 3.746 1.229 1 98.69 262 ALA B O 1
ATOM 4480 N N . ARG B 1 263 ? 6.191 2.811 3.207 1 98.88 263 ARG B N 1
ATOM 4481 C CA . ARG B 1 263 ? 6.395 1.469 2.668 1 98.88 263 ARG B CA 1
ATOM 4482 C C . ARG B 1 263 ? 5.066 0.736 2.514 1 98.88 263 ARG B C 1
ATOM 4484 O O . ARG B 1 263 ? 4.09 1.056 3.199 1 98.88 263 ARG B O 1
ATOM 4491 N N . THR B 1 264 ? 5.043 -0.245 1.599 1 98.88 264 THR B N 1
ATOM 4492 C CA . THR B 1 264 ? 3.826 -0.947 1.216 1 98.88 264 THR B CA 1
ATOM 4493 C C . THR B 1 264 ? 3.984 -2.453 1.409 1 98.88 264 THR B C 1
ATOM 4495 O O . THR B 1 264 ? 5.016 -3.023 1.053 1 98.88 264 THR B O 1
ATOM 4498 N N . LEU B 1 265 ? 3.051 -3.043 2.082 1 98.94 265 LEU B N 1
ATOM 4499 C CA . LEU B 1 265 ? 2.854 -4.488 2.152 1 98.94 265 LEU B CA 1
ATOM 4500 C C . LEU B 1 265 ? 1.629 -4.906 1.348 1 98.94 265 LEU B C 1
ATOM 4502 O O . LEU B 1 265 ? 0.514 -4.461 1.628 1 98.94 265 LEU B O 1
ATOM 4506 N N . SER B 1 266 ? 1.845 -5.727 0.311 1 98.88 266 SER B N 1
ATOM 4507 C CA . SER B 1 266 ? 0.777 -6.117 -0.604 1 98.88 266 SER B CA 1
ATOM 4508 C C . SER B 1 266 ? 0.697 -7.633 -0.745 1 98.88 266 SER B C 1
ATOM 4510 O O . SER B 1 266 ? 1.726 -8.312 -0.81 1 98.88 266 SER B O 1
ATOM 4512 N N . GLY B 1 267 ? -0.537 -8.133 -0.734 1 98.81 267 GLY B N 1
ATOM 4513 C CA . GLY B 1 267 ? -0.736 -9.562 -0.914 1 98.81 267 GLY B CA 1
ATOM 4514 C C . GLY B 1 267 ? -1.034 -9.953 -2.35 1 98.81 267 GLY B C 1
ATOM 4515 O O . GLY B 1 267 ? -1.549 -9.141 -3.123 1 98.81 267 GLY B O 1
ATOM 4516 N N . SER B 1 268 ? -0.716 -11.148 -2.652 1 98.62 268 SER B N 1
ATOM 4517 C CA . SER B 1 268 ? -0.993 -11.688 -3.98 1 98.62 268 SER B CA 1
ATOM 4518 C C . SER B 1 268 ? -1.144 -13.203 -3.939 1 98.62 268 SER B C 1
ATOM 4520 O O . SER B 1 268 ? -0.588 -13.867 -3.061 1 98.62 268 SER B O 1
ATOM 4522 N N . VAL B 1 269 ? -1.835 -13.695 -4.816 1 97.56 269 VAL B N 1
ATOM 4523 C CA . VAL B 1 269 ? -1.945 -15.117 -5.09 1 97.56 269 VAL B CA 1
ATOM 4524 C C . VAL B 1 269 ? -1.725 -15.383 -6.578 1 97.56 269 VAL B C 1
ATOM 4526 O O . VAL B 1 269 ? -1.141 -14.555 -7.277 1 97.56 269 VAL B O 1
ATOM 4529 N N . THR B 1 270 ? -2.127 -16.422 -7.117 1 97.75 270 THR B N 1
ATOM 4530 C CA . THR B 1 270 ? -1.935 -16.781 -8.516 1 97.75 270 THR B CA 1
ATOM 4531 C C . THR B 1 270 ? -2.283 -15.617 -9.438 1 97.75 270 THR B C 1
ATOM 4533 O O . THR B 1 270 ? -2.033 -14.461 -9.094 1 97.75 270 THR B O 1
ATOM 4536 N N . GLY B 1 271 ? -2.641 -15.828 -10.609 1 98.31 271 GLY B N 1
ATOM 4537 C CA . GLY B 1 271 ? -2.908 -14.75 -11.547 1 98.31 271 GLY B CA 1
ATOM 4538 C C . GLY B 1 271 ? -4.051 -15.062 -12.5 1 98.31 271 GLY B C 1
ATOM 4539 O O . GLY B 1 271 ? -4.535 -16.188 -12.547 1 98.31 271 GLY B O 1
ATOM 4540 N N . GLY B 1 272 ? -4.543 -14.078 -13.164 1 98.5 272 GLY B N 1
ATOM 4541 C CA . GLY B 1 272 ? -5.586 -14.227 -14.164 1 98.5 272 GLY B CA 1
ATOM 4542 C C . GLY B 1 272 ? -5.105 -14.891 -15.438 1 98.5 272 GLY B C 1
ATOM 4543 O O . GLY B 1 272 ? -3.91 -15.164 -15.594 1 98.5 272 GLY B O 1
ATOM 4544 N N . THR B 1 273 ? -6.039 -15.211 -16.297 1 98.5 273 THR B N 1
ATOM 4545 C CA . THR B 1 273 ? -5.727 -16 -17.484 1 98.5 273 THR B CA 1
ATOM 4546 C C . THR B 1 273 ? -4.816 -15.219 -18.422 1 98.5 273 THR B C 1
ATOM 4548 O O . THR B 1 273 ? -3.896 -15.781 -19.016 1 98.5 273 THR B O 1
ATOM 4551 N N . LYS B 1 274 ? -5.027 -13.914 -18.5 1 98.5 274 LYS B N 1
ATOM 4552 C CA . LYS B 1 274 ? -4.207 -13.094 -19.391 1 98.5 274 LYS B CA 1
ATOM 4553 C C . LYS B 1 274 ? -2.758 -13.047 -18.906 1 98.5 274 LYS B C 1
ATOM 4555 O O . LYS B 1 274 ? -1.834 -13.289 -19.688 1 98.5 274 LYS B O 1
ATOM 4560 N N . ASP B 1 275 ? -2.57 -12.82 -17.641 1 98.44 275 ASP B N 1
ATOM 4561 C CA . ASP B 1 275 ? -1.228 -12.75 -17.078 1 98.44 275 ASP B CA 1
ATOM 4562 C C . ASP B 1 275 ? -0.519 -14.102 -17.172 1 98.44 275 ASP B C 1
ATOM 4564 O O . ASP B 1 275 ? 0.698 -14.156 -17.359 1 98.44 275 ASP B O 1
ATOM 4568 N N . THR B 1 276 ? -1.256 -15.156 -17.016 1 98.81 276 THR B N 1
ATOM 4569 C CA . THR B 1 276 ? -0.665 -16.484 -17.109 1 98.81 276 THR B CA 1
ATOM 4570 C C . THR B 1 276 ? -0.097 -16.75 -18.5 1 98.81 276 THR B C 1
ATOM 4572 O O . THR B 1 276 ? 1.047 -17.188 -18.641 1 98.81 276 THR B O 1
ATOM 4575 N N . GLN B 1 277 ? -0.89 -16.406 -19.5 1 98.75 277 GLN B N 1
ATOM 4576 C CA . GLN B 1 277 ? -0.394 -16.594 -20.859 1 98.75 277 GLN B CA 1
ATOM 4577 C C . GLN B 1 277 ? 0.797 -15.68 -21.141 1 98.75 277 GLN B C 1
ATOM 4579 O O . GLN B 1 277 ? 1.782 -16.109 -21.75 1 98.75 277 GLN B O 1
ATOM 4584 N N . GLU B 1 278 ? 0.705 -14.477 -20.688 1 98.75 278 GLU B N 1
ATOM 4585 C CA . GLU B 1 278 ? 1.808 -13.539 -20.875 1 98.75 278 GLU B CA 1
ATOM 4586 C C . GLU B 1 278 ? 3.08 -14.039 -20.188 1 98.75 278 GLU B C 1
ATOM 4588 O O . GLU B 1 278 ? 4.176 -13.922 -20.75 1 98.75 278 GLU B O 1
ATOM 4593 N N . MET B 1 279 ? 2.893 -14.555 -19.031 1 98.88 279 MET B N 1
ATOM 4594 C CA . MET B 1 279 ? 4.039 -15.086 -18.297 1 98.88 279 MET B CA 1
ATOM 4595 C C . MET B 1 279 ? 4.672 -16.25 -19.047 1 98.88 279 MET B C 1
ATOM 4597 O O . MET B 1 279 ? 5.895 -16.328 -19.172 1 98.88 279 MET B O 1
ATOM 4601 N N . ILE B 1 280 ? 3.879 -17.141 -19.578 1 98.88 280 ILE B N 1
ATOM 4602 C CA . ILE B 1 280 ? 4.406 -18.281 -20.312 1 98.88 280 ILE B CA 1
ATOM 4603 C C . ILE B 1 280 ? 5.156 -17.781 -21.562 1 98.88 280 ILE B C 1
ATOM 4605 O O . ILE B 1 280 ? 6.25 -18.266 -21.859 1 98.88 280 ILE B O 1
ATOM 4609 N N . ASN B 1 281 ? 4.547 -16.812 -22.25 1 98.81 281 ASN B N 1
ATOM 4610 C CA . ASN B 1 281 ? 5.223 -16.234 -23.406 1 98.81 281 ASN B CA 1
ATOM 4611 C C . ASN B 1 281 ? 6.547 -15.586 -23.016 1 98.81 281 ASN B C 1
ATOM 4613 O O . ASN B 1 281 ? 7.547 -15.742 -23.719 1 98.81 281 ASN B O 1
ATOM 4617 N N . PHE B 1 282 ? 6.559 -14.961 -21.969 1 98.81 282 PHE B N 1
ATOM 4618 C CA . PHE B 1 282 ? 7.766 -14.297 -21.484 1 98.81 282 PHE B CA 1
ATOM 4619 C C . PHE B 1 282 ? 8.844 -15.32 -21.156 1 98.81 282 PHE B C 1
ATOM 4621 O O . PHE B 1 282 ? 10.008 -15.156 -21.531 1 98.81 282 PHE B O 1
ATOM 4628 N N . CYS B 1 283 ? 8.438 -16.375 -20.359 1 98.88 283 CYS B N 1
ATOM 4629 C CA . CYS B 1 283 ? 9.391 -17.422 -20.016 1 98.88 283 CYS B CA 1
ATOM 4630 C C . CYS B 1 283 ? 9.961 -18.078 -21.266 1 98.88 283 CYS B C 1
ATOM 4632 O O . CYS B 1 283 ? 11.156 -18.375 -21.312 1 98.88 283 CYS B O 1
ATOM 4634 N N . THR B 1 284 ? 9.141 -18.234 -22.219 1 98.56 284 THR B N 1
ATOM 4635 C CA . THR B 1 284 ? 9.602 -18.844 -23.469 1 98.56 284 THR B CA 1
ATOM 4636 C C . THR B 1 284 ? 10.578 -17.922 -24.188 1 98.56 284 THR B C 1
ATOM 4638 O O . THR B 1 284 ? 11.672 -18.344 -24.578 1 98.56 284 THR B O 1
ATOM 4641 N N . ALA B 1 285 ? 10.219 -16.797 -24.281 1 98.38 285 ALA B N 1
ATOM 4642 C CA . ALA B 1 285 ? 11.023 -15.836 -25.016 1 98.38 285 ALA B CA 1
ATOM 4643 C C . ALA B 1 285 ? 12.375 -15.617 -24.344 1 98.38 285 ALA B C 1
ATOM 4645 O O . ALA B 1 285 ? 13.383 -15.359 -25.016 1 98.38 285 ALA B O 1
ATOM 4646 N N . ASN B 1 286 ? 12.391 -15.742 -23.078 1 98.31 286 ASN B N 1
ATOM 4647 C CA . ASN B 1 286 ? 13.609 -15.414 -22.344 1 98.31 286 ASN B CA 1
ATOM 4648 C C . ASN B 1 286 ? 14.281 -16.672 -21.797 1 98.31 286 ASN B C 1
ATOM 4650 O O . ASN B 1 286 ? 15.234 -16.578 -21.016 1 98.31 286 ASN B O 1
ATOM 4654 N N . LYS B 1 287 ? 13.719 -17.766 -22.141 1 97.56 287 LYS B N 1
ATOM 4655 C CA . LYS B 1 287 ? 14.266 -19.062 -21.766 1 97.56 287 LYS B CA 1
ATOM 4656 C C . LYS B 1 287 ? 14.391 -19.188 -20.25 1 97.56 287 LYS B C 1
ATOM 4658 O O . LYS B 1 287 ? 15.453 -19.562 -19.734 1 97.56 287 LYS B O 1
ATOM 4663 N N . ILE B 1 288 ? 13.383 -18.797 -19.625 1 98.62 288 ILE B N 1
ATOM 4664 C CA . ILE B 1 288 ? 13.273 -18.953 -18.172 1 98.62 288 ILE B CA 1
ATOM 4665 C C . ILE B 1 288 ? 12.57 -20.281 -17.844 1 98.62 288 ILE B C 1
ATOM 4667 O O . ILE B 1 288 ? 11.438 -20.5 -18.266 1 98.62 288 ILE B O 1
ATOM 4671 N N . TYR B 1 289 ? 13.266 -21.141 -17.125 1 98.38 289 TYR B N 1
ATOM 4672 C CA . TYR B 1 289 ? 12.758 -22.469 -16.781 1 98.38 289 TYR B CA 1
ATOM 4673 C C . TYR B 1 289 ? 12.805 -22.703 -15.281 1 98.38 289 TYR B C 1
ATOM 4675 O O . TYR B 1 289 ? 13.82 -22.422 -14.641 1 98.38 289 TYR B O 1
ATOM 4683 N N . PRO B 1 290 ? 11.734 -23.141 -14.766 1 98.25 290 PRO B N 1
ATOM 4684 C CA . PRO B 1 290 ? 11.859 -23.641 -13.391 1 98.25 290 PRO B CA 1
ATOM 4685 C C . PRO B 1 290 ? 12.844 -24.797 -13.266 1 98.25 290 PRO B C 1
ATOM 4687 O O . PRO B 1 290 ? 12.977 -25.594 -14.195 1 98.25 290 PRO B O 1
ATOM 4690 N N . ASP B 1 291 ? 13.531 -24.828 -12.164 1 97.19 291 ASP B N 1
ATOM 4691 C CA . ASP B 1 291 ? 14.297 -26.016 -11.805 1 97.19 291 ASP B CA 1
ATOM 4692 C C . ASP B 1 291 ? 13.398 -27.078 -11.195 1 97.19 291 ASP B C 1
ATOM 4694 O O . ASP B 1 291 ? 12.609 -26.797 -10.289 1 97.19 291 ASP B O 1
ATOM 4698 N N . ILE B 1 292 ? 13.578 -28.359 -11.766 1 97.94 292 ILE B N 1
ATOM 4699 C CA . ILE B 1 292 ? 12.609 -29.359 -11.367 1 97.94 292 ILE B CA 1
ATOM 4700 C C . ILE B 1 292 ? 13.328 -30.672 -11.031 1 97.94 292 ILE B C 1
ATOM 4702 O O . ILE B 1 292 ? 14.469 -30.875 -11.438 1 97.94 292 ILE B O 1
ATOM 4706 N N . GLU B 1 293 ? 12.773 -31.375 -10.281 1 97.81 293 GLU B N 1
ATOM 4707 C CA . GLU B 1 293 ? 13.023 -32.812 -10.133 1 97.81 293 GLU B CA 1
ATOM 4708 C C . GLU B 1 293 ? 11.922 -33.625 -10.789 1 97.81 293 GLU B C 1
ATOM 4710 O O . GLU B 1 293 ? 10.789 -33.656 -10.297 1 97.81 293 GLU B O 1
ATOM 4715 N N . LEU B 1 294 ? 12.242 -34.281 -11.961 1 97.94 294 LEU B N 1
ATOM 4716 C CA . LEU B 1 294 ? 11.289 -35.094 -12.68 1 97.94 294 LEU B CA 1
ATOM 4717 C C . LEU B 1 294 ? 11.117 -36.469 -11.992 1 97.94 294 LEU B C 1
ATOM 4719 O O . LEU B 1 294 ? 12.109 -37.125 -11.688 1 97.94 294 LEU B O 1
ATOM 4723 N N . ILE B 1 295 ? 9.891 -36.844 -11.781 1 98.12 295 ILE B N 1
ATOM 4724 C CA . ILE B 1 295 ? 9.641 -38.094 -11.078 1 98.12 295 ILE B CA 1
ATOM 4725 C C . ILE B 1 295 ? 8.578 -38.875 -11.828 1 98.12 295 ILE B C 1
ATOM 4727 O O . ILE B 1 295 ? 7.867 -38.344 -12.68 1 98.12 295 ILE B O 1
ATOM 4731 N N . LYS B 1 296 ? 8.461 -40.062 -11.422 1 97.44 296 LYS B N 1
ATOM 4732 C CA . LYS B 1 296 ? 7.363 -40.938 -11.859 1 97.44 296 LYS B CA 1
ATOM 4733 C C . LYS B 1 296 ? 6.219 -40.906 -10.852 1 97.44 296 LYS B C 1
ATOM 4735 O O . LYS B 1 296 ? 6.414 -40.562 -9.688 1 97.44 296 LYS B O 1
ATOM 4740 N N . ILE B 1 297 ? 5.176 -41.375 -11.281 1 96.12 297 ILE B N 1
ATOM 4741 C CA . ILE B 1 297 ? 3.955 -41.281 -10.492 1 96.12 297 ILE B CA 1
ATOM 4742 C C . ILE B 1 297 ? 4.059 -42.188 -9.266 1 96.12 297 ILE B C 1
ATOM 4744 O O . ILE B 1 297 ? 3.484 -41.875 -8.211 1 96.12 297 ILE B O 1
ATOM 4748 N N . ASP B 1 298 ? 4.711 -43.312 -9.352 1 95.75 298 ASP B N 1
ATOM 4749 C CA . ASP B 1 298 ? 4.82 -44.219 -8.227 1 95.75 298 ASP B CA 1
ATOM 4750 C C . ASP B 1 298 ? 5.645 -43.625 -7.098 1 95.75 298 ASP B C 1
ATOM 4752 O O . ASP B 1 298 ? 5.613 -44.094 -5.965 1 95.75 298 ASP B O 1
ATOM 4756 N N . TYR B 1 299 ? 6.359 -42.594 -7.492 1 96.94 299 TYR B N 1
ATOM 4757 C CA . TYR B 1 299 ? 7.199 -41.938 -6.508 1 96.94 299 TYR B CA 1
ATOM 4758 C C . TYR B 1 299 ? 6.434 -40.812 -5.805 1 96.94 299 TYR B C 1
ATOM 4760 O O . TYR B 1 299 ? 6.969 -40.156 -4.906 1 96.94 299 TYR B O 1
ATOM 4768 N N . ILE B 1 300 ? 5.238 -40.562 -6.043 1 96.44 300 ILE B N 1
ATOM 4769 C CA . ILE B 1 300 ? 4.508 -39.344 -5.676 1 96.44 300 ILE B CA 1
ATOM 4770 C C . ILE B 1 300 ? 4.336 -39.281 -4.16 1 96.44 300 ILE B C 1
ATOM 4772 O O . ILE B 1 300 ? 4.418 -38.219 -3.559 1 96.44 300 ILE B O 1
ATOM 4776 N N . ASN B 1 301 ? 4.016 -40.469 -3.506 1 97 301 ASN B N 1
ATOM 4777 C CA . ASN B 1 301 ? 3.857 -40.438 -2.055 1 97 301 ASN B CA 1
ATOM 4778 C C . ASN B 1 301 ? 5.137 -40 -1.355 1 97 301 ASN B C 1
ATOM 4780 O O . ASN B 1 301 ? 5.09 -39.219 -0.397 1 97 301 ASN B O 1
ATOM 4784 N N . GLU B 1 302 ? 6.254 -40.469 -1.863 1 97.31 302 GLU B N 1
ATOM 4785 C CA . GLU B 1 302 ? 7.543 -40.031 -1.341 1 97.31 302 GLU B CA 1
ATOM 4786 C C . GLU B 1 302 ? 7.773 -38.562 -1.612 1 97.31 302 GLU B C 1
ATOM 4788 O O . GLU B 1 302 ? 8.281 -37.844 -0.753 1 97.31 302 GLU B O 1
ATOM 4793 N N . ALA B 1 303 ? 7.41 -38.125 -2.762 1 97.75 303 ALA B N 1
ATOM 4794 C CA . ALA B 1 303 ? 7.566 -36.719 -3.121 1 97.75 303 ALA B CA 1
ATOM 4795 C C . ALA B 1 303 ? 6.762 -35.812 -2.186 1 97.75 303 ALA B C 1
ATOM 4797 O O . ALA B 1 303 ? 7.25 -34.781 -1.739 1 97.75 303 ALA B O 1
ATOM 4798 N N . LEU B 1 304 ? 5.516 -36.188 -1.881 1 97.12 304 LEU B N 1
ATOM 4799 C CA . LEU B 1 304 ? 4.668 -35.406 -0.975 1 97.12 304 LEU B CA 1
ATOM 4800 C C . LEU B 1 304 ? 5.281 -35.344 0.421 1 97.12 304 LEU B C 1
ATOM 4802 O O . LEU B 1 304 ? 5.25 -34.312 1.071 1 97.12 304 LEU B O 1
ATOM 4806 N N . GLU B 1 305 ? 5.875 -36.5 0.927 1 97 305 GLU B N 1
ATOM 4807 C CA . GLU B 1 305 ? 6.566 -36.5 2.215 1 97 305 GLU B CA 1
ATOM 4808 C C . GLU B 1 305 ? 7.777 -35.594 2.203 1 97 305 GLU B C 1
ATOM 4810 O O . GLU B 1 305 ? 8.031 -34.875 3.178 1 97 305 GLU B O 1
ATOM 4815 N N . ARG B 1 306 ? 8.414 -35.594 1.102 1 96.56 306 ARG B N 1
ATOM 4816 C CA . ARG B 1 306 ? 9.594 -34.75 0.976 1 96.56 306 ARG B CA 1
ATOM 4817 C C . ARG B 1 306 ? 9.195 -33.281 0.95 1 96.56 306 ARG B C 1
ATOM 4819 O O . ARG B 1 306 ? 9.922 -32.406 1.463 1 96.56 306 ARG B O 1
ATOM 4826 N N . LEU B 1 307 ? 8.109 -32.969 0.35 1 94.88 307 LEU B N 1
ATOM 4827 C CA . LEU B 1 307 ? 7.602 -31.594 0.387 1 94.88 307 LEU B CA 1
ATOM 4828 C C . LEU B 1 307 ? 7.309 -31.156 1.819 1 94.88 307 LEU B C 1
ATOM 4830 O O . LEU B 1 307 ? 7.664 -30.047 2.223 1 94.88 307 LEU B O 1
ATOM 4834 N N . VAL B 1 308 ? 6.684 -32.031 2.557 1 94.12 308 VAL B N 1
ATOM 4835 C CA . VAL B 1 308 ? 6.355 -31.75 3.949 1 94.12 308 VAL B CA 1
ATOM 4836 C C . VAL B 1 308 ? 7.637 -31.484 4.734 1 94.12 308 VAL B C 1
ATOM 4838 O O . VAL B 1 308 ? 7.672 -30.594 5.594 1 94.12 308 VAL B O 1
ATOM 4841 N N . ASN B 1 309 ? 8.742 -32.25 4.309 1 93.38 309 ASN B N 1
ATOM 4842 C CA . ASN B 1 309 ? 10.016 -32.125 5.004 1 93.38 309 ASN B CA 1
ATOM 4843 C C . ASN B 1 309 ? 10.898 -31.047 4.379 1 93.38 309 ASN B C 1
ATOM 4845 O O . ASN B 1 309 ? 12.07 -30.906 4.734 1 93.38 309 ASN B O 1
ATOM 4849 N N . ARG B 1 310 ? 10.406 -30.391 3.389 1 88.56 310 ARG B N 1
ATOM 4850 C CA . ARG B 1 310 ? 11.117 -29.297 2.727 1 88.56 310 ARG B CA 1
ATOM 4851 C C . ARG B 1 310 ? 12.375 -29.812 2.031 1 88.56 310 ARG B C 1
ATOM 4853 O O . ARG B 1 310 ? 13.406 -29.141 2.008 1 88.56 310 ARG B O 1
ATOM 4860 N N . ASP B 1 311 ? 12.211 -30.938 1.696 1 90.5 311 ASP B N 1
ATOM 4861 C CA . ASP B 1 311 ? 13.289 -31.594 0.96 1 90.5 311 ASP B CA 1
ATOM 4862 C C . ASP B 1 311 ? 12.961 -31.672 -0.529 1 90.5 311 ASP B C 1
ATOM 4864 O O . ASP B 1 311 ? 12.703 -32.75 -1.053 1 90.5 311 ASP B O 1
ATOM 4868 N N . VAL B 1 312 ? 12.953 -30.656 -1.186 1 88.31 312 VAL B N 1
ATOM 4869 C CA . VAL B 1 312 ? 12.703 -30.562 -2.621 1 88.31 312 VAL B CA 1
ATOM 4870 C C . VAL B 1 312 ? 13.609 -29.5 -3.242 1 88.31 312 VAL B C 1
ATOM 4872 O O . VAL B 1 312 ? 13.812 -28.438 -2.662 1 88.31 312 VAL B O 1
ATOM 4875 N N . ARG B 1 313 ? 14.188 -29.938 -4.289 1 89.06 313 ARG B N 1
ATOM 4876 C CA . ARG B 1 313 ? 14.922 -28.938 -5.062 1 89.06 313 ARG B CA 1
ATOM 4877 C C . ARG B 1 313 ? 13.984 -28.156 -5.973 1 89.06 313 ARG B C 1
ATOM 4879 O O . ARG B 1 313 ? 13.852 -28.469 -7.156 1 89.06 313 ARG B O 1
ATOM 4886 N N . TYR B 1 314 ? 13.289 -27.203 -5.422 1 93.06 314 TYR B N 1
ATOM 4887 C CA . TYR B 1 314 ? 12.398 -26.172 -5.965 1 93.06 314 TYR B CA 1
ATOM 4888 C C . TYR B 1 314 ? 11.047 -26.766 -6.344 1 93.06 314 TYR B C 1
ATOM 4890 O O . TYR B 1 314 ? 10.039 -26.484 -5.691 1 93.06 314 TYR B O 1
ATOM 4898 N N . ARG B 1 315 ? 10.984 -27.688 -7.484 1 97.44 315 ARG B N 1
ATOM 4899 C CA . ARG B 1 315 ? 9.672 -28.203 -7.879 1 97.44 315 ARG B CA 1
ATOM 4900 C C . ARG B 1 315 ? 9.766 -29.672 -8.297 1 97.44 315 ARG B C 1
ATOM 4902 O O . ARG B 1 315 ? 10.641 -30.047 -9.078 1 97.44 315 ARG B O 1
ATOM 4909 N N . PHE B 1 316 ? 8.953 -30.484 -7.797 1 98.56 316 PHE B N 1
ATOM 4910 C CA . PHE B 1 316 ? 8.711 -31.781 -8.398 1 98.56 316 PHE B CA 1
ATOM 4911 C C . PHE B 1 316 ? 7.762 -31.672 -9.586 1 98.56 316 PHE B C 1
ATOM 4913 O O . PHE B 1 316 ? 6.824 -30.875 -9.555 1 98.56 316 PHE B O 1
ATOM 4920 N N . VAL B 1 317 ? 8.016 -32.5 -10.555 1 98.75 317 VAL B N 1
ATOM 4921 C CA . VAL B 1 317 ? 7.113 -32.688 -11.688 1 98.75 317 VAL B CA 1
ATOM 4922 C C . VAL B 1 317 ? 6.945 -34.156 -11.992 1 98.75 317 VAL B C 1
ATOM 4924 O O . VAL B 1 317 ? 7.93 -34.906 -12.086 1 98.75 317 VAL B O 1
ATOM 4927 N N . ILE B 1 318 ? 5.789 -34.531 -12.211 1 98.62 318 ILE B N 1
ATOM 4928 C CA . ILE B 1 318 ? 5.492 -35.938 -12.523 1 98.62 318 ILE B CA 1
ATOM 4929 C C . ILE B 1 318 ? 5.477 -36.125 -14.039 1 98.62 318 ILE B C 1
ATOM 4931 O O . ILE B 1 318 ? 4.793 -35.406 -14.758 1 98.62 318 ILE B O 1
ATOM 4935 N N . ASP B 1 319 ? 6.262 -37 -14.438 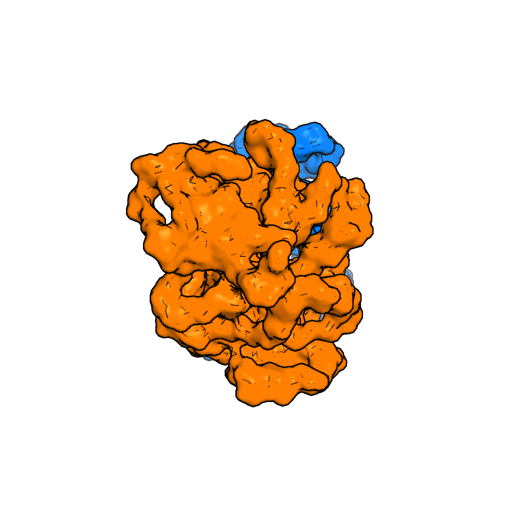1 98.31 319 ASP B N 1
ATOM 4936 C CA . ASP B 1 319 ? 6.148 -37.5 -15.812 1 98.31 319 ASP B CA 1
ATOM 4937 C C . ASP B 1 319 ? 4.949 -38.406 -15.969 1 98.31 319 ASP B C 1
ATOM 4939 O O . ASP B 1 319 ? 5.098 -39.656 -15.914 1 98.31 319 ASP B O 1
ATOM 4943 N N . ILE B 1 320 ? 3.867 -37.906 -16.203 1 98.12 320 ILE B N 1
ATOM 4944 C CA . ILE B 1 320 ? 2.605 -38.656 -16.312 1 98.12 320 ILE B CA 1
ATOM 4945 C C . ILE B 1 320 ? 2.643 -39.562 -17.531 1 98.12 320 ILE B C 1
ATOM 4947 O O . ILE B 1 320 ? 2.305 -40.75 -17.422 1 98.12 320 ILE B O 1
ATOM 4951 N N . GLU B 1 321 ? 2.994 -39.062 -18.625 1 94.62 321 GLU B N 1
ATOM 4952 C CA . GLU B 1 321 ? 2.965 -39.781 -19.906 1 94.62 321 GLU B CA 1
ATOM 4953 C C . GLU B 1 321 ? 3.732 -41.094 -19.828 1 94.62 321 GLU B C 1
ATOM 4955 O O . GLU B 1 321 ? 3.268 -42.125 -20.328 1 94.62 321 GLU B O 1
ATOM 4960 N N . SER B 1 322 ? 4.781 -41.062 -19.219 1 91.81 322 SER B N 1
ATOM 4961 C CA . SER B 1 322 ? 5.629 -42.25 -19.219 1 91.81 322 SER B CA 1
ATOM 4962 C C . SER B 1 322 ? 5.32 -43.156 -18.016 1 91.81 322 SER B C 1
ATOM 4964 O O . SER B 1 322 ? 5.887 -44.25 -17.875 1 91.81 322 SER B O 1
ATOM 4966 N N . SER B 1 323 ? 4.441 -42.688 -17.234 1 90.38 323 SER B N 1
ATOM 4967 C CA . SER B 1 323 ? 4.367 -43.438 -16 1 90.38 323 SER B CA 1
ATOM 4968 C C . SER B 1 323 ? 2.922 -43.781 -15.656 1 90.38 323 SER B C 1
ATOM 4970 O O . SER B 1 323 ? 2.672 -44.688 -14.859 1 90.38 323 SER B O 1
ATOM 4972 N N . LEU B 1 324 ? 1.965 -43.062 -16.062 1 83.38 324 LEU B N 1
ATOM 4973 C CA . LEU B 1 324 ? 0.577 -43.406 -15.789 1 83.38 324 LEU B CA 1
ATOM 4974 C C . LEU B 1 324 ? 0.043 -44.344 -16.859 1 83.38 324 LEU B C 1
ATOM 4976 O O . LEU B 1 324 ? 0.151 -44.062 -18.062 1 83.38 324 LEU B O 1
ATOM 4980 N N . LYS B 1 325 ? 0.162 -45.906 -16.719 1 71.31 325 LYS B N 1
ATOM 4981 C CA . LYS B 1 325 ? -0.241 -46.969 -17.641 1 71.31 325 LYS B CA 1
ATOM 4982 C C . LYS B 1 325 ? -1.76 -47.094 -17.688 1 71.31 325 LYS B C 1
ATOM 4984 O O . LYS B 1 325 ? -2.443 -46.844 -16.688 1 71.31 325 LYS B O 1
#

Nearest PDB structures (foldseek):
  5h82-assembly1_A  TM=9.642E-01  e=1.420E-44  Catharanthus roseus
  5h81-assembly1_A  TM=9.660E-01  e=2.334E-44  Catharanthus roseus
  5h82-assembly1_B  TM=9.647E-01  e=6.312E-44  Catharanthus roseus
  5h81-assembly1_B  TM=9.359E-01  e=1.932E-43  Catharanthus roseus
  1piw-assembly1_A  TM=9.336E-01  e=1.686E-38  Saccharomyces cerevisiae

Secondary structure (DSSP, 8-state):
----TTEEEEEEEEEEE-HHHHHHHTTTTS---SS-----EEEEEEEEE-TT--S--TT-EEEE-SEEE--SSSHHHHTT-GGG-TT-EESSS-B-TTSPBP--SSSSEEEEEGGGEEE--TTS-HHHHGGGGTHHHHHHHHHHHTT---TT-EEEEE--SHHHHHHHHHHHHTT-EEEEEESSGGGHHIIIIIT--SEEEETT-HHHHHHTTT-EEEEEE---S---SHHHHTTEEEEEEEEE-S--S-EEE-HHHHHTTT-EEEE--S--HHHHHHHHHHHHHHT----EEEE-GGGHHHHHHHHHTT--SSEEEEEHHHH--/----TTEEEEEEEEEEE-HHHHHHHTTTTS---SS-----EEEEEEEEE-TT--S--TT-EEEE-SEEE--SSSHHHHTT-GGG-TT-EESSS-B-TTSPBP--SSSSEEEEEGGGEEE--TT--HHHHGGGGTHHHHHHHHHHHTT---TT-EEEEE--SHHHHHHHHHHHHTT-EEEEEESSGGGHHIIIIIS--SEEEETT-HHHHHHTTT-EEEEEE---S---SHHHHTTEEEEEEEEE-S--S-EEE-HHHHHTTT-EEEE--S--HHHHHHHHHHHHHHT----EEEE-GGGHHHHHHHHHTT--SSEEEEE-TTT--

Sequence (650 aa):
RTVRHDDVSLRITHCGVCYADVIWTKNRHNDSVYPLVPGHEIAGVVTEVGSDVKGFKLGDHVAVGTYVNSCRDCDNCNSFLENHCSKFVFTFNGVDTDGTVTKGGYSSHIVVHERYCYKIPDGYPLEKAAPLVCAGITVYTPMMRHNMKQPGKSLGVVGLGGLGHMAVKFGKAFGLKVTVLSTSESKRDEAISLLGADNFVVSSDIRQMESLKNSLDFIVDTASGDHPFDPYLALLKVGGIMALVGFPGEIRVHPATLNLGARTLSGSVTGGTKDTQEMINFCTANKIYPDIELIKIDYINEALERLVNRDVRYRFVIDIESSLKRTVRHDDVSLRITHCGVCYADVIWTKNRHNDSVYPLVPGHEIAGVVTEVGSDVKGFKLGDHVAVGTYVNSCRDCDNCNSFLENHCSKFVFTFNGVDTDGTVTKGGYSSHIVVHERYCYKIPDGYPLEKAAPLVCAGITVYTPMMRHNMKQPGKSLGVVGLGGLGHMAVKFGKAFGLKVTVLSTSESKRDEAISLLGADNFVVSSDIRQMESLKNSLDFIVDTASGDHPFDPYLALLKVGGIMALVGFPGEIRVHPATLNLGARTLSGSVTGGTKDTQEMINFCTANKIYPDIELIKIDYINEALERLVNRDVRYRFVIDIESSLK